Protein AF-A0A8S1ZLD6-F1 (afdb_monomer_lite)

Radius of gyration: 47.02 Å; chains: 1; bounding box: 99×73×161 Å

Structure (mmCIF, N/CA/C/O backbone):
data_AF-A0A8S1ZLD6-F1
#
_entry.id   AF-A0A8S1ZLD6-F1
#
loop_
_atom_site.group_PDB
_atom_site.id
_atom_site.type_symbol
_atom_site.label_atom_id
_atom_site.label_alt_id
_atom_site.label_comp_id
_atom_site.label_asym_id
_atom_site.label_entity_id
_atom_site.label_seq_id
_atom_site.pdbx_PDB_ins_code
_atom_site.Cartn_x
_atom_site.Cartn_y
_atom_site.Cartn_z
_atom_site.occupancy
_atom_site.B_iso_or_equiv
_atom_site.auth_seq_id
_atom_site.auth_comp_id
_atom_site.auth_asym_id
_atom_site.auth_atom_id
_atom_site.pdbx_PDB_model_num
ATOM 1 N N . MET A 1 1 ? -34.041 53.997 20.090 1.00 36.72 1 MET A N 1
ATOM 2 C CA . MET A 1 1 ? -33.326 52.832 19.537 1.00 36.72 1 MET A CA 1
ATOM 3 C C . MET A 1 1 ? -33.050 51.923 20.706 1.00 36.72 1 MET A C 1
ATOM 5 O O . MET A 1 1 ? -32.145 52.185 21.483 1.00 36.72 1 MET A O 1
ATOM 9 N N . ASP A 1 2 ? -33.967 50.986 20.894 1.00 35.62 2 ASP A N 1
ATOM 10 C CA . ASP A 1 2 ? -33.959 49.998 21.961 1.00 35.62 2 ASP A CA 1
ATOM 11 C C . ASP A 1 2 ? -32.956 48.913 21.554 1.00 35.62 2 ASP A C 1
ATOM 13 O O . ASP A 1 2 ? -33.161 48.218 20.558 1.00 35.62 2 ASP A O 1
ATOM 17 N N . ALA A 1 3 ? -31.805 48.870 22.220 1.00 37.16 3 ALA A N 1
ATOM 18 C CA . ALA A 1 3 ? -30.792 47.852 21.990 1.0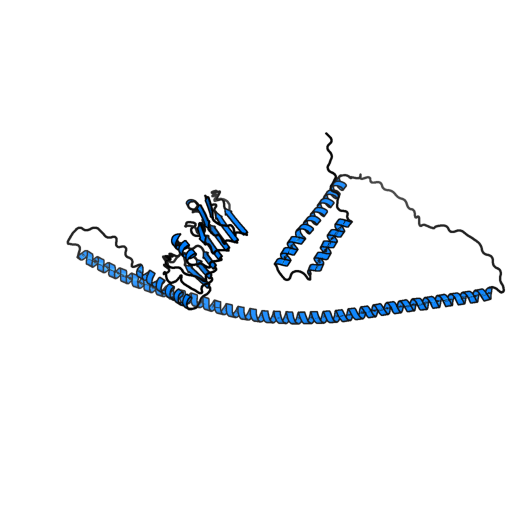0 37.16 3 ALA A CA 1
ATOM 19 C C . ALA A 1 3 ? -31.055 46.722 22.983 1.00 37.16 3 ALA A C 1
ATOM 21 O O . ALA A 1 3 ? -30.468 46.674 24.062 1.00 37.16 3 ALA A O 1
ATOM 22 N N . SER A 1 4 ? -31.985 45.838 22.622 1.00 40.34 4 SER A N 1
ATOM 23 C CA . SER A 1 4 ? -32.188 44.571 23.311 1.00 40.34 4 SER A CA 1
ATOM 24 C C . SER A 1 4 ? -30.866 43.798 23.300 1.00 40.34 4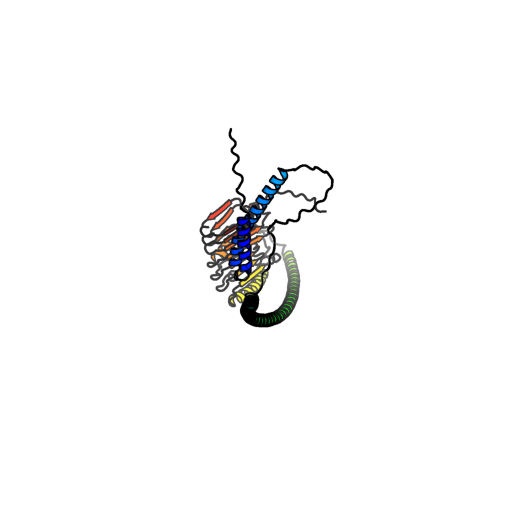 SER A C 1
ATOM 26 O O . SER A 1 4 ? -30.446 43.279 22.265 1.00 40.34 4 SER A O 1
ATOM 28 N N . GLN A 1 5 ? -30.184 43.755 24.447 1.00 42.38 5 GLN A N 1
ATOM 29 C CA . GLN A 1 5 ? -29.115 42.792 24.685 1.00 42.38 5 GLN A CA 1
ATOM 30 C C . GLN A 1 5 ? -29.695 41.388 24.466 1.00 42.38 5 GLN A C 1
ATOM 32 O O . GLN A 1 5 ? -30.764 41.091 25.011 1.00 42.38 5 GLN A O 1
ATOM 37 N N . PRO A 1 6 ? -29.037 40.518 23.680 1.00 39.34 6 PRO A N 1
ATOM 38 C CA . PRO A 1 6 ? -29.438 39.124 23.634 1.00 39.34 6 PRO A CA 1
ATOM 39 C C . PRO A 1 6 ? -29.321 38.543 25.054 1.00 39.34 6 PRO A C 1
ATOM 41 O O . PRO A 1 6 ? -28.388 38.904 25.781 1.00 39.34 6 PRO A O 1
ATOM 44 N N . PRO A 1 7 ? -30.261 37.686 25.485 1.00 43.31 7 PRO A N 1
ATOM 45 C CA . PRO A 1 7 ? -30.169 37.046 26.788 1.00 43.31 7 PRO A CA 1
ATOM 46 C C . PRO A 1 7 ? -28.840 36.290 26.880 1.00 43.31 7 PRO A C 1
ATOM 48 O O . PRO A 1 7 ? -28.464 35.579 25.946 1.00 43.31 7 PRO A O 1
ATOM 51 N N . LEU A 1 8 ? -28.126 36.480 27.996 1.00 49.94 8 LEU A N 1
ATOM 52 C CA . LEU A 1 8 ? -26.929 35.709 28.336 1.00 49.94 8 LEU A CA 1
ATOM 53 C C . LEU A 1 8 ? -27.214 34.216 28.102 1.00 49.94 8 LEU A C 1
ATOM 55 O O . LEU A 1 8 ? -28.290 33.757 28.508 1.00 49.94 8 LEU A O 1
ATOM 59 N N . PRO A 1 9 ? -26.298 33.463 27.461 1.00 50.41 9 PRO A N 1
ATOM 60 C CA . PRO A 1 9 ? -26.468 32.029 27.281 1.00 50.41 9 PRO A CA 1
ATOM 61 C C . PRO A 1 9 ? -26.796 31.400 28.633 1.00 50.41 9 PRO A C 1
ATOM 63 O O . PRO A 1 9 ? -26.112 31.662 29.625 1.00 50.41 9 PRO A O 1
ATOM 66 N N . GLN A 1 10 ? -27.874 30.618 28.694 1.00 56.84 10 GLN A N 1
ATOM 67 C CA . GLN A 1 10 ? -28.194 29.864 29.899 1.00 56.84 10 GLN A CA 1
ATOM 68 C C . GLN A 1 10 ? -27.041 28.889 30.136 1.00 56.84 10 GLN A C 1
ATOM 70 O O . GLN A 1 10 ? -26.848 27.953 29.364 1.00 56.84 10 GLN A O 1
ATOM 75 N N . LEU A 1 11 ? -26.236 29.167 31.164 1.00 57.12 11 LEU A N 1
ATOM 76 C CA . LEU A 1 11 ? -25.172 28.269 31.588 1.00 57.12 11 LEU A CA 1
ATOM 77 C C . LEU A 1 11 ? -25.797 26.910 31.930 1.00 57.12 11 LEU A C 1
ATOM 79 O O . LEU A 1 11 ? -26.809 26.891 32.641 1.00 57.12 11 LEU A O 1
ATOM 83 N N . PRO A 1 12 ? -25.202 25.793 31.477 1.00 61.91 12 PRO A N 1
ATOM 84 C CA . PRO A 1 12 ? -25.608 24.474 31.931 1.00 61.91 12 PRO A CA 1
ATOM 85 C C . PRO A 1 12 ? -25.582 24.441 33.458 1.00 61.91 12 PRO A C 1
ATOM 87 O O . PRO A 1 12 ? -24.653 24.958 34.090 1.00 61.91 12 PRO A O 1
ATOM 90 N N . SER A 1 13 ? -26.604 23.851 34.071 1.00 69.75 13 SER A N 1
ATOM 91 C CA . SER A 1 13 ? -26.602 23.679 35.524 1.00 69.75 13 SER A CA 1
ATOM 92 C C . SER A 1 13 ? -25.399 22.821 35.946 1.00 69.75 13 SER A C 1
ATOM 94 O O . SER A 1 13 ? -24.950 21.948 35.202 1.00 69.75 13 SER A O 1
ATOM 96 N N . LEU A 1 14 ? -24.874 23.025 37.160 1.00 65.19 14 LEU A N 1
ATOM 97 C CA . LEU A 1 14 ? -23.757 22.217 37.680 1.00 65.19 14 LEU A CA 1
ATOM 98 C C . LEU A 1 14 ? -24.084 20.709 37.646 1.00 65.19 14 LEU A C 1
ATOM 100 O O . LEU A 1 14 ? -23.208 19.884 37.408 1.00 65.19 14 LEU A O 1
ATOM 104 N N . TYR A 1 15 ? -25.372 20.382 37.775 1.00 72.06 15 TYR A N 1
ATOM 105 C CA . TYR A 1 15 ? -25.928 19.042 37.630 1.00 72.06 15 TYR A CA 1
ATOM 106 C C . TYR A 1 15 ? -25.875 18.498 36.188 1.00 72.06 15 TYR A C 1
ATOM 108 O O . TYR A 1 15 ? -25.550 17.329 35.985 1.00 72.06 15 TYR A O 1
ATOM 116 N N . GLU A 1 16 ? -26.146 19.319 35.168 1.00 71.44 16 GLU A N 1
ATOM 117 C CA . GLU A 1 16 ? -25.980 18.926 33.757 1.00 71.44 16 GLU A CA 1
ATOM 118 C C . GLU A 1 16 ? -24.514 18.708 33.394 1.00 71.44 16 GLU A C 1
ATOM 120 O O . GLU A 1 16 ? -24.191 17.750 32.689 1.00 71.44 16 GLU A O 1
ATOM 125 N N . LEU A 1 17 ? -23.624 19.565 33.898 1.00 69.81 17 LEU A N 1
ATOM 126 C CA . LEU A 1 17 ? -22.186 19.429 33.682 1.00 69.81 17 LEU A CA 1
ATOM 127 C C . LEU A 1 17 ? -21.651 18.148 34.340 1.00 69.81 17 LEU A C 1
ATOM 129 O O . LEU A 1 17 ? -20.895 17.395 33.724 1.00 69.81 17 LEU A O 1
ATOM 133 N N . GLU A 1 18 ? -22.092 17.860 35.565 1.00 74.38 18 GLU A N 1
ATOM 134 C CA . GLU A 1 18 ? -21.756 16.630 36.282 1.00 74.38 18 GLU A CA 1
ATOM 135 C C . GLU A 1 18 ? -22.322 15.384 35.589 1.00 74.38 18 GLU A C 1
ATOM 137 O O . GLU A 1 18 ? -21.606 14.397 35.416 1.00 74.38 18 GLU A O 1
ATOM 142 N N . SER A 1 19 ? -23.556 15.455 35.086 1.00 72.88 19 SER A N 1
ATOM 143 C CA . SER A 1 19 ? -24.175 14.374 34.312 1.00 72.88 19 SER A CA 1
ATOM 144 C C . SER A 1 19 ? -23.399 14.081 33.022 1.00 72.88 19 SER A C 1
ATOM 146 O O . SER A 1 19 ? -23.127 12.920 32.713 1.00 72.88 19 SER A O 1
ATOM 148 N N . ARG A 1 20 ? -22.962 15.116 32.290 1.00 72.56 20 ARG A N 1
ATOM 149 C CA . ARG A 1 20 ? -22.132 14.964 31.079 1.00 72.56 20 ARG A CA 1
ATOM 150 C C . ARG A 1 20 ? -20.738 14.409 31.393 1.00 72.56 20 ARG A C 1
ATOM 152 O O . ARG A 1 20 ? -20.251 13.542 30.666 1.00 72.56 20 ARG A O 1
ATOM 159 N N . MET A 1 21 ? -20.114 14.838 32.495 1.00 71.12 21 MET A N 1
ATOM 160 C CA . MET A 1 21 ? -18.854 14.251 32.977 1.00 71.12 21 MET A CA 1
ATOM 161 C C . MET A 1 21 ? -19.015 12.776 33.359 1.00 71.12 21 MET A C 1
ATOM 163 O O . MET A 1 21 ? -18.129 11.968 33.077 1.00 71.12 21 MET A O 1
ATOM 167 N N . GLN A 1 22 ? -20.146 12.405 33.961 1.00 74.19 22 GLN A N 1
ATOM 168 C CA . GLN A 1 22 ? -20.419 11.028 34.356 1.00 74.19 22 GLN A CA 1
ATOM 169 C C . GLN A 1 22 ? -20.633 10.114 33.143 1.00 74.19 22 GLN A C 1
ATOM 171 O O . GLN A 1 22 ? -20.081 9.016 33.123 1.00 74.19 22 GLN A O 1
ATOM 176 N N . VAL A 1 23 ? -21.330 10.579 32.099 1.00 71.88 23 VAL A N 1
ATOM 177 C CA . VAL A 1 23 ? -21.454 9.847 30.823 1.00 71.88 23 VAL A CA 1
ATOM 178 C C . VAL A 1 23 ? -20.076 9.569 30.216 1.00 71.88 23 VAL A C 1
ATOM 180 O O . VAL A 1 23 ? -19.805 8.439 29.813 1.00 71.88 23 VAL A O 1
ATOM 183 N N . MET A 1 24 ? -19.159 10.545 30.224 1.00 66.25 24 MET A N 1
ATOM 184 C CA . MET A 1 24 ? -17.792 10.321 29.737 1.00 66.25 24 MET A CA 1
ATOM 185 C C . MET A 1 24 ? -16.971 9.371 30.618 1.00 66.25 24 MET A C 1
ATOM 187 O O . MET A 1 24 ? -16.196 8.587 30.076 1.00 66.25 24 MET A O 1
ATOM 191 N N . ARG A 1 25 ? -17.152 9.377 31.947 1.00 67.81 25 ARG A N 1
ATOM 192 C CA . ARG A 1 25 ? -16.496 8.397 32.837 1.00 67.81 25 ARG A CA 1
ATOM 193 C C . ARG A 1 25 ? -16.987 6.975 32.596 1.00 67.81 25 ARG A C 1
ATOM 195 O O . ARG A 1 25 ? -16.171 6.063 32.555 1.00 67.81 25 ARG A O 1
ATOM 202 N N . VAL A 1 26 ? -18.295 6.787 32.428 1.00 62.72 26 VAL A N 1
ATOM 203 C CA . VAL A 1 26 ? -18.886 5.470 32.140 1.00 62.72 26 VAL A CA 1
ATOM 204 C C . VAL A 1 26 ? -18.397 4.959 30.781 1.00 62.72 26 VAL A C 1
ATOM 206 O O . VAL A 1 26 ? -17.924 3.832 30.691 1.00 62.72 26 VAL A O 1
ATOM 209 N N . SER A 1 27 ? -18.362 5.831 29.769 1.00 62.03 27 SER A N 1
ATOM 210 C CA . SER A 1 27 ? -17.842 5.511 28.427 1.00 62.03 27 SER A CA 1
ATOM 211 C C . SER A 1 27 ? -16.336 5.197 28.406 1.00 62.03 27 SER A C 1
ATOM 213 O O . SER A 1 27 ? -15.855 4.539 27.488 1.00 62.03 27 SER A O 1
ATOM 215 N N . ALA A 1 28 ? -15.567 5.695 29.383 1.00 59.59 28 ALA A N 1
ATOM 216 C CA . ALA A 1 28 ? -14.142 5.394 29.541 1.00 59.59 28 ALA A CA 1
ATOM 217 C C . ALA A 1 28 ? -13.892 4.077 30.298 1.00 59.59 28 ALA A C 1
ATOM 219 O O . ALA A 1 28 ? -12.842 3.472 30.152 1.00 59.59 28 ALA A O 1
ATOM 220 N N . LEU A 1 29 ? -14.848 3.593 31.094 1.00 54.69 29 LEU A N 1
ATOM 221 C CA . LEU A 1 29 ? -14.739 2.300 31.784 1.00 54.69 29 LEU A CA 1
ATOM 222 C C . LEU A 1 29 ? -15.092 1.116 30.866 1.00 54.69 29 LEU A C 1
ATOM 224 O O . LEU A 1 29 ? -14.612 0.005 31.084 1.00 54.69 29 LEU A O 1
ATOM 228 N N . GLU A 1 30 ? -15.866 1.364 29.806 1.00 57.31 30 GLU A N 1
ATOM 229 C CA . GLU A 1 30 ? -16.123 0.411 28.713 1.00 57.31 30 GLU A CA 1
ATOM 230 C C . GLU A 1 30 ? -14.898 0.199 27.788 1.00 57.31 30 GLU A C 1
ATOM 232 O O . GLU A 1 30 ? -14.908 -0.708 26.954 1.00 57.31 30 GLU A O 1
ATOM 237 N N . GLU A 1 31 ? -13.801 0.956 27.985 1.00 52.94 31 GLU A N 1
ATOM 238 C CA . GLU A 1 31 ? -12.522 0.852 27.245 1.00 52.94 31 GLU A CA 1
ATOM 239 C C . GLU A 1 31 ? -11.912 -0.564 27.254 1.00 52.94 31 GLU A C 1
ATOM 241 O O . GLU A 1 31 ? -11.108 -0.892 26.383 1.00 52.94 31 GLU A O 1
ATOM 246 N N . ASN A 1 32 ? -12.329 -1.433 28.179 1.00 52.09 32 ASN A N 1
ATOM 247 C CA . ASN A 1 32 ? -11.805 -2.793 28.301 1.00 52.09 32 ASN A CA 1
ATOM 248 C C . ASN A 1 32 ? -12.488 -3.835 27.394 1.00 52.09 32 ASN A C 1
ATOM 250 O O . ASN A 1 32 ? -12.057 -4.987 27.405 1.00 52.09 32 ASN A O 1
ATOM 254 N N . GLN A 1 33 ? -13.540 -3.488 26.636 1.00 54.31 33 GLN A N 1
ATOM 255 C CA . GLN A 1 33 ? -14.271 -4.474 25.814 1.00 54.31 33 GLN A CA 1
ATOM 256 C C . GLN A 1 33 ? -14.575 -4.059 24.366 1.00 54.31 33 GLN A C 1
ATOM 258 O O . GLN A 1 33 ? -15.063 -4.889 23.601 1.00 54.31 33 GLN A O 1
ATOM 263 N N . THR A 1 34 ? -14.271 -2.834 23.926 1.00 50.91 34 THR A N 1
ATOM 264 C CA . THR A 1 34 ? -14.667 -2.385 22.577 1.00 50.91 34 THR A CA 1
ATOM 265 C C . THR A 1 34 ? -13.498 -1.917 21.719 1.00 50.91 34 THR A C 1
ATOM 267 O O . THR A 1 34 ? -13.022 -0.790 21.850 1.00 50.91 34 THR A O 1
ATOM 270 N N . GLY A 1 35 ? -13.094 -2.766 20.766 1.00 55.44 35 GLY A N 1
ATOM 271 C CA . GLY A 1 35 ? -12.325 -2.345 19.593 1.00 55.44 35 GLY A CA 1
ATOM 272 C C . GLY A 1 35 ? -11.310 -3.363 19.080 1.00 55.44 35 GLY A C 1
ATOM 273 O O . GLY A 1 35 ? -10.123 -3.038 18.993 1.00 55.44 35 GLY A O 1
ATOM 274 N N . GLU A 1 36 ? -11.749 -4.565 18.696 1.00 61.31 36 GLU A N 1
ATOM 275 C CA . GLU A 1 36 ? -10.862 -5.573 18.088 1.00 61.31 36 GLU A CA 1
ATOM 276 C C . GLU A 1 36 ? -10.288 -5.102 16.735 1.00 61.31 36 GLU A C 1
ATOM 278 O O . GLU A 1 36 ? -9.178 -5.477 16.359 1.00 61.31 36 GLU A O 1
ATOM 283 N N . THR A 1 37 ? -10.972 -4.192 16.028 1.00 69.75 37 THR A N 1
ATOM 284 C CA . THR A 1 37 ? -10.519 -3.661 14.730 1.00 69.75 37 THR A CA 1
ATOM 285 C C . THR A 1 37 ? -10.151 -2.175 14.770 1.00 69.75 37 THR A C 1
ATOM 287 O O . THR A 1 37 ? -10.717 -1.374 15.516 1.00 69.75 37 THR A O 1
ATOM 290 N N . PHE A 1 38 ? -9.191 -1.781 13.924 1.00 66.12 38 PHE A N 1
ATOM 291 C CA . PHE A 1 38 ? -8.735 -0.390 13.793 1.00 66.12 38 PHE A CA 1
ATOM 292 C C . PHE A 1 38 ? -9.877 0.566 13.408 1.00 66.12 38 PHE A C 1
ATOM 294 O O . PHE A 1 38 ? -9.952 1.669 13.944 1.00 66.12 38 PHE A O 1
ATOM 301 N N . SER A 1 39 ? -10.794 0.126 12.540 1.00 69.56 39 SER A N 1
ATOM 302 C CA . SER A 1 39 ? -11.952 0.916 12.107 1.00 69.56 39 SER A CA 1
ATOM 303 C C . SER A 1 39 ? -12.900 1.242 13.262 1.00 69.56 39 SER A C 1
ATOM 305 O O . SER A 1 39 ? -13.307 2.388 13.394 1.00 69.56 39 SER A O 1
ATOM 307 N N . GLN A 1 40 ? -13.172 0.279 14.150 1.00 69.00 40 GLN A N 1
ATOM 308 C CA . GLN A 1 40 ? -14.023 0.491 15.329 1.00 69.00 40 GLN A CA 1
ATOM 309 C C . GLN A 1 40 ? -13.375 1.443 16.343 1.00 69.00 40 GLN A C 1
ATOM 311 O O . GLN A 1 40 ? -14.052 2.302 16.901 1.00 69.00 40 GLN A O 1
ATOM 316 N N . ARG A 1 41 ? -12.050 1.352 16.540 1.00 72.44 41 ARG A N 1
ATOM 317 C CA . ARG A 1 41 ? -11.315 2.308 17.389 1.00 72.44 41 ARG A CA 1
ATOM 318 C C . ARG A 1 41 ? -11.327 3.722 16.809 1.00 72.44 41 ARG A C 1
ATOM 320 O O . ARG A 1 41 ? -11.482 4.686 17.554 1.00 72.44 41 ARG A O 1
ATOM 327 N N . ALA A 1 42 ? -11.172 3.850 15.491 1.00 70.06 42 ALA A N 1
ATOM 328 C CA . ALA A 1 42 ? -11.233 5.139 14.813 1.00 70.06 42 ALA A CA 1
ATOM 329 C C . ALA A 1 42 ? -12.643 5.744 14.895 1.00 70.06 42 ALA A C 1
ATOM 331 O O . ALA A 1 42 ? -12.787 6.903 15.272 1.00 70.06 42 ALA A O 1
ATOM 332 N N . GLU A 1 43 ? -13.683 4.960 14.614 1.00 67.88 43 GLU A N 1
ATOM 333 C CA . GLU A 1 43 ? -15.081 5.396 14.674 1.00 67.88 43 GLU A CA 1
ATOM 334 C C . GLU A 1 43 ? -15.477 5.849 16.087 1.00 67.88 43 GLU A C 1
ATOM 336 O O . GLU A 1 43 ? -16.015 6.944 16.256 1.00 67.88 43 GLU A O 1
ATOM 341 N N . TRP A 1 44 ? -15.087 5.094 17.117 1.00 67.75 44 TRP A N 1
ATOM 342 C CA . TRP A 1 44 ? -15.269 5.488 18.516 1.00 67.75 44 TRP A CA 1
ATOM 343 C C . TRP A 1 44 ? -14.524 6.788 18.863 1.00 67.75 44 TRP A C 1
ATOM 345 O O . TRP A 1 44 ? -15.084 7.689 19.493 1.00 67.75 44 TRP A O 1
ATOM 355 N N . PHE A 1 45 ? -13.278 6.944 18.398 1.00 66.06 45 PHE A N 1
ATOM 356 C CA . PHE A 1 45 ? -12.496 8.164 18.615 1.00 66.06 45 PHE A CA 1
ATOM 357 C C . PHE A 1 45 ? -13.162 9.393 17.976 1.00 66.06 45 PHE A C 1
ATOM 359 O O . PHE A 1 45 ? -13.242 10.456 18.600 1.00 66.06 45 PHE A O 1
ATOM 366 N N . TYR A 1 46 ? -13.687 9.256 16.755 1.00 69.88 46 TYR A N 1
ATOM 367 C CA . TYR A 1 46 ? -14.385 10.340 16.064 1.00 69.88 46 TYR A CA 1
ATOM 368 C C . TYR A 1 46 ? -15.761 10.657 16.667 1.00 69.88 46 TYR A C 1
ATOM 370 O O . TYR A 1 46 ? -16.176 11.811 16.596 1.00 69.88 46 TYR A O 1
ATOM 378 N N . GLN A 1 47 ? -16.428 9.702 17.323 1.00 70.00 47 GLN A N 1
ATOM 379 C CA . GLN A 1 47 ? -17.677 9.944 18.059 1.00 70.00 47 GLN A CA 1
ATOM 380 C C . GLN A 1 47 ? -17.456 10.616 19.426 1.00 70.00 47 GLN A C 1
ATOM 382 O O . GLN A 1 47 ? -18.252 11.459 19.839 1.00 70.00 47 GLN A O 1
ATOM 387 N N . ARG A 1 48 ? -16.358 10.298 20.125 1.00 68.94 48 ARG A N 1
ATOM 388 C CA . ARG A 1 48 ? -16.030 10.865 21.449 1.00 68.94 48 ARG A CA 1
ATOM 389 C C . ARG A 1 48 ? -15.438 12.276 21.364 1.00 68.94 48 ARG A C 1
ATOM 391 O O . ARG A 1 48 ? -15.618 13.088 22.273 1.00 68.94 48 ARG A O 1
ATOM 398 N N . ARG A 1 49 ? -14.761 12.604 20.259 1.00 74.69 49 ARG A N 1
ATOM 399 C CA . ARG A 1 49 ? -14.105 13.906 20.050 1.00 74.69 49 ARG A CA 1
ATOM 400 C C . ARG A 1 49 ? -15.066 15.114 20.113 1.00 74.69 49 ARG A C 1
ATOM 402 O O . ARG A 1 49 ? -14.708 16.076 20.789 1.00 74.69 49 ARG A O 1
ATOM 409 N N . PRO A 1 50 ? -16.266 15.098 19.502 1.00 78.25 50 PRO A N 1
ATOM 410 C CA . PRO A 1 50 ? -17.249 16.175 19.646 1.00 78.25 50 PRO A CA 1
ATOM 411 C C . PRO A 1 50 ? -17.714 16.403 21.090 1.00 78.25 50 PRO A C 1
ATOM 413 O O . PRO A 1 50 ? -17.832 17.551 21.505 1.00 78.25 50 PRO A O 1
ATOM 416 N N . LEU A 1 51 ? -17.917 15.331 21.868 1.00 73.81 51 LEU A N 1
ATOM 417 C CA . LEU A 1 51 ? -18.378 15.404 23.264 1.00 73.81 51 LEU A CA 1
ATOM 418 C C . LEU A 1 51 ? -17.311 15.991 24.199 1.00 73.81 51 LEU A C 1
ATOM 420 O O . LEU A 1 51 ? -17.614 16.767 25.107 1.00 73.81 51 LEU A O 1
ATOM 424 N N . LEU A 1 52 ? -16.044 15.649 23.955 1.00 74.50 52 LEU A N 1
ATOM 425 C CA . LEU A 1 52 ? -14.920 16.220 24.692 1.00 74.50 52 LEU A CA 1
ATOM 426 C C . LEU A 1 52 ? -14.757 17.713 24.378 1.00 74.50 52 LEU A C 1
ATOM 428 O O . LEU A 1 52 ? -14.571 18.519 25.287 1.00 74.50 52 LEU A O 1
ATOM 432 N N . LEU A 1 53 ? -14.872 18.083 23.099 1.00 77.81 53 LEU A N 1
ATOM 433 C CA . LEU A 1 53 ? -14.802 19.478 22.667 1.00 77.81 53 LEU A CA 1
ATOM 434 C C . LEU A 1 53 ? -15.954 20.309 23.246 1.00 77.81 53 LEU A C 1
ATOM 436 O O . LEU A 1 53 ? -15.702 21.418 23.709 1.00 77.81 53 LEU A O 1
ATOM 440 N N . SER A 1 54 ? -17.180 19.770 23.300 1.00 79.88 54 SER A N 1
ATOM 441 C CA . SER A 1 54 ? -18.303 20.469 23.934 1.00 79.88 54 SER A CA 1
ATOM 442 C C . SER A 1 54 ? -18.098 20.656 25.436 1.00 79.88 54 SER A C 1
ATOM 444 O O . SER A 1 54 ? -18.371 21.736 25.943 1.00 79.88 54 SER A O 1
ATOM 446 N N . LEU A 1 55 ? -17.550 19.662 26.151 1.00 79.31 55 LEU A N 1
ATOM 447 C CA . LEU A 1 55 ? -17.265 19.820 27.582 1.00 79.31 55 LEU A CA 1
ATOM 448 C C . LEU A 1 55 ? -16.182 20.882 27.832 1.00 79.31 55 LEU A C 1
ATOM 450 O O . LEU A 1 55 ? -16.307 21.687 28.752 1.00 79.31 55 LEU A O 1
ATOM 454 N N . CYS A 1 56 ? -15.115 20.891 27.028 1.00 77.81 56 CYS A N 1
ATOM 455 C CA . CYS A 1 56 ? -14.073 21.910 27.135 1.00 77.81 56 CYS A CA 1
ATOM 456 C C . CYS A 1 56 ? -14.627 23.318 26.883 1.00 77.81 56 CYS A C 1
ATOM 458 O O . CYS A 1 56 ? -14.233 24.250 27.582 1.00 77.81 56 CYS A O 1
ATOM 460 N N . GLN A 1 57 ? -15.552 23.458 25.930 1.00 80.75 57 GLN A N 1
ATOM 461 C CA . GLN A 1 57 ? -16.233 24.720 25.657 1.00 80.75 57 GLN A CA 1
ATOM 462 C C . GLN A 1 57 ? -17.130 25.144 26.832 1.00 80.75 57 GLN A C 1
ATOM 464 O O . GLN A 1 57 ? -16.991 26.261 27.318 1.00 80.75 57 GLN A O 1
ATOM 469 N N . ASP A 1 58 ? -17.951 24.233 27.366 1.00 77.69 58 ASP A N 1
ATOM 470 C CA . ASP A 1 58 ? -18.828 24.498 28.517 1.00 77.69 58 ASP A CA 1
ATOM 471 C C . ASP A 1 58 ? -18.022 24.941 29.763 1.00 77.69 58 ASP A C 1
ATOM 473 O O . ASP A 1 58 ? -18.415 25.858 30.492 1.00 77.69 58 ASP A O 1
ATOM 477 N N . LEU A 1 59 ? -16.862 24.314 30.010 1.00 79.50 59 LEU A N 1
ATOM 478 C CA . LEU A 1 59 ? -15.949 24.677 31.102 1.00 79.50 59 LEU A CA 1
ATOM 479 C C . LEU A 1 59 ? -15.294 26.042 30.882 1.00 79.50 59 LEU A C 1
ATOM 481 O O . LEU A 1 59 ? -15.165 26.822 31.829 1.00 79.50 59 LEU A O 1
ATOM 485 N N . TYR A 1 60 ? -14.889 26.331 29.647 1.00 79.50 60 TYR A N 1
ATOM 486 C CA . TYR A 1 60 ? -14.322 27.622 29.277 1.00 79.50 60 TYR A CA 1
ATOM 487 C C . TYR A 1 60 ? -15.341 28.751 29.470 1.00 79.50 60 TYR A C 1
ATOM 489 O O . TYR A 1 60 ? -15.030 29.742 30.130 1.00 79.50 60 TYR A O 1
ATOM 497 N N . ASP A 1 61 ? -16.572 28.571 28.994 1.00 79.69 61 ASP A N 1
ATOM 498 C CA . ASP A 1 61 ? -17.645 29.562 29.114 1.00 79.69 61 ASP A CA 1
ATOM 499 C C . ASP A 1 61 ? -18.041 29.785 30.587 1.00 79.69 61 ASP A C 1
ATOM 501 O O . ASP A 1 61 ? -18.259 30.919 31.030 1.00 79.69 61 ASP A O 1
ATOM 505 N N . SER A 1 62 ? -18.042 28.717 31.393 1.00 74.00 62 SER A N 1
ATOM 506 C CA . SER A 1 62 ? -18.261 28.796 32.844 1.00 74.00 62 SER A CA 1
ATOM 507 C C . SER A 1 62 ? -17.163 29.597 33.547 1.00 74.00 62 SER A C 1
ATOM 509 O O . SER A 1 62 ? -17.457 30.451 34.388 1.00 74.00 62 SER A O 1
ATOM 511 N N . TYR A 1 63 ? -15.900 29.355 33.187 1.00 74.38 63 TYR A N 1
ATOM 512 C CA . TYR A 1 63 ? -14.759 30.085 33.735 1.00 74.38 63 TYR A CA 1
ATOM 513 C C . TYR A 1 63 ? -14.771 31.558 33.313 1.00 74.38 63 TYR A C 1
ATOM 515 O O . TYR A 1 63 ? -14.592 32.434 34.157 1.00 74.38 63 TYR A O 1
ATOM 523 N N . ALA A 1 64 ? -15.054 31.846 32.040 1.00 75.81 64 ALA A N 1
ATOM 524 C CA . ALA A 1 64 ? -15.193 33.206 31.530 1.00 75.81 64 ALA A CA 1
ATOM 525 C C . ALA A 1 64 ? -16.299 33.972 32.275 1.00 75.81 64 ALA A C 1
ATOM 527 O O . ALA A 1 64 ? -16.089 35.103 32.707 1.00 75.81 64 ALA A O 1
ATOM 528 N N . THR A 1 65 ? -17.437 33.321 32.538 1.00 77.19 65 THR A N 1
ATOM 529 C CA . THR A 1 65 ? -18.542 33.934 33.291 1.00 77.19 65 THR A CA 1
ATOM 530 C C . THR A 1 65 ? -18.197 34.165 34.770 1.00 77.19 65 THR A C 1
ATOM 532 O O . THR A 1 65 ? -18.655 35.137 35.377 1.00 77.19 65 THR A O 1
ATOM 535 N N . LEU A 1 66 ? -17.404 33.279 35.383 1.00 73.06 66 LEU A N 1
ATOM 536 C CA . LEU A 1 66 ? -16.882 33.462 36.743 1.00 73.06 66 LEU A CA 1
ATOM 537 C C . LEU A 1 66 ? -15.894 34.630 36.813 1.00 73.06 66 LEU A C 1
ATOM 539 O O . LEU A 1 66 ? -15.960 35.431 37.745 1.00 73.06 66 LEU A O 1
ATOM 543 N N . LEU A 1 67 ? -15.016 34.739 35.817 1.00 71.38 67 LEU A N 1
ATOM 544 C CA . LEU A 1 67 ? -14.027 35.803 35.712 1.00 71.38 67 LEU A CA 1
ATOM 545 C C . LEU A 1 67 ? -14.702 37.169 35.528 1.00 71.38 67 LEU A C 1
ATOM 547 O O . LEU A 1 67 ? -14.349 38.120 36.222 1.00 71.38 67 LEU A O 1
ATOM 551 N N . ASP A 1 68 ? -15.736 37.251 34.689 1.00 72.88 68 ASP A N 1
ATOM 552 C CA . ASP A 1 68 ? -16.540 38.467 34.529 1.00 72.88 68 ASP A CA 1
ATOM 553 C C . ASP A 1 68 ? -17.256 38.864 35.826 1.00 72.88 68 ASP A C 1
ATOM 555 O O . ASP A 1 68 ? -17.244 40.037 36.200 1.00 72.88 68 ASP A O 1
ATOM 559 N N . ARG A 1 69 ? -17.813 37.904 36.580 1.00 73.38 69 ARG A N 1
ATOM 560 C CA . ARG A 1 69 ? -18.419 38.186 37.896 1.00 73.38 69 ARG A CA 1
ATOM 561 C C . ARG A 1 69 ? -17.404 38.641 38.939 1.00 73.38 69 ARG A C 1
ATOM 563 O O . ARG A 1 69 ? -17.732 39.496 39.761 1.00 73.38 69 ARG A O 1
ATOM 570 N N . PHE A 1 70 ? -16.197 38.082 38.921 1.00 69.56 70 PHE A N 1
ATOM 571 C CA . PHE A 1 70 ? -15.113 38.498 39.808 1.00 69.56 70 PHE A CA 1
ATOM 572 C C . PHE A 1 70 ? -14.671 39.934 39.496 1.00 69.56 70 PHE A C 1
ATOM 574 O O . PHE A 1 70 ? -14.556 40.761 40.398 1.00 69.56 70 PHE A O 1
ATOM 581 N N . ASN A 1 71 ? -14.535 40.264 38.211 1.00 66.62 71 ASN A N 1
ATOM 582 C CA . ASN A 1 71 ? -14.179 41.609 37.760 1.00 66.62 71 ASN A CA 1
ATOM 583 C C . ASN A 1 71 ? -15.289 42.646 38.031 1.00 66.62 71 ASN A C 1
ATOM 585 O O . ASN A 1 71 ? -14.993 43.825 38.213 1.00 66.62 71 ASN A O 1
ATOM 589 N N . GLN A 1 72 ? -16.557 42.222 38.102 1.00 62.41 72 GLN A N 1
ATOM 590 C CA . GLN A 1 72 ? -17.708 43.084 38.411 1.00 62.41 72 GLN A CA 1
ATOM 591 C C . GLN A 1 72 ? -17.934 43.330 39.917 1.00 62.41 72 GLN A C 1
ATOM 593 O O . GLN A 1 72 ? -18.740 44.191 40.265 1.00 62.41 72 GLN A O 1
ATOM 598 N N . ASN A 1 73 ? -17.235 42.628 40.820 1.00 55.69 73 ASN A N 1
ATOM 599 C CA . ASN A 1 73 ? -17.382 42.792 42.274 1.00 55.69 73 ASN A CA 1
ATOM 600 C C . ASN A 1 73 ? -16.028 42.972 42.999 1.00 55.69 73 ASN A C 1
ATOM 602 O O . ASN A 1 73 ? -15.593 42.090 43.743 1.00 55.69 73 ASN A O 1
ATOM 606 N N . PRO A 1 74 ? -15.366 44.137 42.880 1.00 46.88 74 PRO A N 1
ATOM 607 C CA . PRO A 1 74 ? -14.262 44.485 43.763 1.00 46.88 74 PRO A CA 1
ATOM 608 C C . PRO A 1 74 ? -14.826 44.982 45.105 1.00 46.88 74 PRO A C 1
ATOM 610 O O . PRO A 1 74 ? -15.044 46.179 45.302 1.00 46.88 74 PRO A O 1
ATOM 613 N N . LYS A 1 75 ? -15.101 44.080 46.058 1.00 46.88 75 LYS A N 1
ATOM 614 C CA . LYS A 1 75 ? -15.413 44.512 47.430 1.00 46.88 75 LYS A CA 1
ATOM 615 C C . LYS A 1 75 ? -14.143 44.976 48.147 1.00 46.88 75 LYS A C 1
ATOM 617 O O . LYS A 1 75 ? -13.259 44.187 48.457 1.00 46.88 75 LYS A O 1
ATOM 622 N N . GLN A 1 76 ? -14.123 46.291 48.355 1.00 40.81 76 GLN A N 1
ATOM 623 C CA . GLN A 1 76 ? -13.491 47.086 49.410 1.00 40.81 76 GLN A CA 1
ATOM 624 C C . GLN A 1 76 ? -12.676 46.325 50.466 1.00 40.81 76 GLN A C 1
ATOM 626 O O . GLN A 1 76 ? -13.198 45.555 51.268 1.00 40.81 76 GLN A O 1
ATOM 631 N N . VAL A 1 77 ? -11.399 46.693 50.519 1.00 41.84 77 VAL A N 1
ATOM 632 C CA . VAL A 1 77 ? -10.515 46.573 51.679 1.00 41.84 77 VAL A CA 1
ATOM 633 C C . VAL A 1 77 ? -11.027 47.501 52.788 1.00 41.84 77 VAL A C 1
ATOM 635 O O . VAL A 1 77 ? -11.108 48.709 52.578 1.00 41.84 77 VAL A O 1
ATOM 638 N N . ILE A 1 78 ? -11.321 46.956 53.970 1.00 36.94 78 ILE A N 1
ATOM 639 C CA . ILE A 1 78 ? -11.359 47.702 55.238 1.00 36.94 78 ILE A CA 1
ATOM 640 C C . ILE A 1 78 ? -10.623 46.850 56.284 1.00 36.94 78 ILE A C 1
ATOM 642 O O . ILE A 1 78 ? -11.040 45.716 56.515 1.00 36.94 78 ILE A O 1
ATOM 646 N N . PRO A 1 79 ? -9.550 47.354 56.918 1.00 42.28 79 PRO A N 1
ATOM 647 C CA . PRO A 1 79 ? -8.967 46.750 58.107 1.00 42.28 79 PRO A CA 1
ATOM 648 C C . PRO A 1 79 ? -9.543 47.419 59.361 1.00 42.28 79 PRO A C 1
ATOM 650 O O . PRO A 1 79 ? -9.531 48.645 59.457 1.00 42.28 79 PRO A O 1
ATOM 653 N N . HIS A 1 80 ? -10.009 46.637 60.334 1.00 33.25 80 HIS A N 1
ATOM 654 C CA . HIS A 1 80 ? -10.086 47.109 61.716 1.00 33.25 80 HIS A CA 1
ATOM 655 C C . HIS A 1 80 ? -10.076 45.941 62.708 1.00 33.25 80 HIS A C 1
ATOM 657 O O . HIS A 1 80 ? -10.980 45.109 62.717 1.00 33.25 80 HIS A O 1
ATOM 663 N N . ASP A 1 81 ? -9.020 45.925 63.520 1.00 37.75 81 ASP A N 1
ATOM 664 C CA . ASP A 1 81 ? -8.870 45.192 64.777 1.00 37.75 81 ASP A CA 1
ATOM 665 C C . ASP A 1 81 ? -9.926 45.610 65.816 1.00 37.75 81 ASP A C 1
ATOM 667 O O . ASP A 1 81 ? -10.210 46.806 65.954 1.00 37.75 81 ASP A O 1
ATOM 671 N N . ASN A 1 82 ? -10.449 44.635 66.572 1.00 33.75 82 ASN A N 1
ATOM 672 C CA . ASN A 1 82 ? -10.276 44.478 68.031 1.00 33.75 82 ASN A CA 1
ATOM 673 C C . ASN A 1 82 ? -11.357 43.558 68.641 1.00 33.75 82 ASN A C 1
ATOM 675 O O . ASN A 1 82 ? -12.548 43.762 68.420 1.00 33.75 82 ASN A O 1
ATOM 679 N N . ASP A 1 83 ? -10.878 42.581 69.421 1.00 36.50 83 ASP A N 1
ATOM 680 C CA . ASP A 1 83 ? -11.403 41.984 70.663 1.00 36.50 83 ASP A CA 1
ATOM 681 C C . ASP A 1 83 ? -12.917 41.956 70.937 1.00 36.50 83 ASP A C 1
ATOM 683 O O . ASP A 1 83 ? -13.541 43.002 71.089 1.00 36.50 83 ASP A O 1
ATOM 687 N N . THR A 1 84 ? -13.487 40.773 71.215 1.00 34.25 84 THR A N 1
ATOM 688 C CA . THR A 1 84 ? -13.810 40.299 72.589 1.00 34.25 84 THR A CA 1
ATOM 689 C C . THR A 1 84 ? -14.501 38.925 72.584 1.00 34.25 84 THR A C 1
ATOM 691 O O . THR A 1 84 ? -15.283 38.603 71.692 1.00 34.25 84 THR A O 1
ATOM 694 N N . ASP A 1 85 ? -14.196 38.137 73.618 1.00 38.59 85 ASP A N 1
ATOM 695 C CA . ASP A 1 85 ? -14.840 36.885 74.034 1.00 38.59 85 ASP A CA 1
ATOM 696 C C . ASP A 1 85 ? -16.376 36.952 74.074 1.00 38.59 85 ASP A C 1
ATOM 698 O O . ASP A 1 85 ? -16.927 37.960 74.511 1.00 38.59 85 ASP A O 1
ATOM 702 N N . THR A 1 86 ? -17.072 35.850 73.757 1.00 36.31 86 THR A N 1
ATOM 703 C CA . THR A 1 86 ? -17.869 35.072 74.740 1.00 36.31 86 THR A CA 1
ATOM 704 C C . THR A 1 86 ? -18.645 33.909 74.108 1.00 36.31 86 THR A C 1
ATOM 706 O O . THR A 1 86 ? -19.256 34.024 73.046 1.00 36.31 86 THR A O 1
ATOM 709 N N . ASP A 1 87 ? -18.613 32.789 74.832 1.00 38.97 87 ASP A N 1
ATOM 710 C CA . ASP A 1 87 ? -19.427 31.581 74.702 1.00 38.97 87 ASP A CA 1
ATOM 711 C C . ASP A 1 87 ? -20.930 31.846 74.583 1.00 38.97 87 ASP A C 1
ATOM 713 O O . ASP A 1 87 ? -21.480 32.599 75.384 1.00 38.97 87 ASP A O 1
ATOM 717 N N . ILE A 1 88 ? -21.613 31.075 73.725 1.00 36.75 88 ILE A N 1
ATOM 718 C CA . ILE A 1 88 ? -22.972 30.582 74.004 1.00 36.75 88 ILE A CA 1
ATOM 719 C C . ILE A 1 88 ? -23.076 29.134 73.505 1.00 36.75 88 ILE A C 1
ATOM 721 O O . ILE A 1 88 ? -23.307 28.865 72.325 1.00 36.75 88 ILE A O 1
ATOM 725 N N . THR A 1 89 ? -22.912 28.192 74.436 1.00 33.25 89 THR A N 1
ATOM 726 C CA . THR A 1 89 ? -23.479 26.846 74.336 1.00 33.25 89 THR A CA 1
ATOM 727 C C . THR A 1 89 ? -24.926 26.881 74.823 1.00 33.25 89 THR A C 1
ATOM 729 O O . THR A 1 89 ? -25.303 27.635 75.715 1.00 33.25 89 THR A O 1
ATOM 732 N N . SER A 1 90 ? -25.749 26.099 74.138 1.00 37.75 90 SER A N 1
ATOM 733 C CA . SER A 1 90 ? -27.203 26.048 74.232 1.00 37.75 90 SER A CA 1
ATOM 734 C C . SER A 1 90 ? -27.649 25.086 75.334 1.00 37.75 90 SER A C 1
ATOM 736 O O . SER A 1 90 ? -27.332 23.902 75.242 1.00 37.75 90 SER A O 1
ATOM 738 N N . GLU A 1 91 ? -28.503 25.536 76.255 1.00 36.50 91 GLU A N 1
ATOM 739 C CA . GLU A 1 91 ? -29.423 24.656 76.985 1.00 36.50 91 GLU A CA 1
ATOM 740 C C . GLU A 1 91 ? -30.861 25.176 76.884 1.00 36.50 91 GLU A C 1
ATOM 742 O O . GLU A 1 91 ? -31.157 26.346 77.124 1.00 36.50 91 GLU A O 1
ATOM 747 N N . VAL A 1 92 ? -31.745 24.263 76.480 1.00 42.09 92 VAL A N 1
ATOM 748 C CA . VAL A 1 92 ? -33.199 24.408 76.446 1.00 42.09 92 VAL A CA 1
ATOM 749 C C . VAL A 1 92 ? -33.740 23.967 77.803 1.00 42.09 92 VAL A C 1
ATOM 751 O O . VAL A 1 92 ? -33.477 22.855 78.258 1.00 42.09 92 VAL A O 1
ATOM 754 N N . GLU A 1 93 ? -34.509 24.851 78.428 1.00 35.16 93 GLU A N 1
ATOM 755 C CA . GLU A 1 93 ? -35.229 24.639 79.680 1.00 35.16 93 GLU A CA 1
ATOM 756 C C . GLU A 1 93 ? -36.271 23.510 79.565 1.00 35.16 93 GLU A C 1
ATOM 758 O O . GLU A 1 93 ? -37.079 23.479 78.637 1.00 35.16 93 GLU A O 1
ATOM 763 N N . SER A 1 94 ? -36.327 22.625 80.565 1.00 38.38 94 SER A N 1
ATOM 764 C CA . SER A 1 94 ? -37.506 21.796 80.837 1.00 38.38 94 SER A CA 1
ATOM 765 C C . SER A 1 94 ? -37.753 21.746 82.342 1.00 38.38 94 SER A C 1
ATOM 767 O O . SER A 1 94 ? -37.028 21.112 83.105 1.00 38.38 94 SER A O 1
ATOM 769 N N . ILE A 1 95 ? -38.796 22.459 82.752 1.00 37.50 95 ILE A N 1
ATOM 770 C CA . ILE A 1 95 ? -39.276 22.633 84.122 1.00 37.50 95 ILE A CA 1
ATOM 771 C C . ILE A 1 95 ? -40.175 21.439 84.489 1.00 37.50 95 ILE A C 1
ATOM 773 O O . ILE A 1 95 ? -41.054 21.093 83.703 1.00 37.50 95 ILE A O 1
ATOM 777 N N . LEU A 1 96 ? -39.991 20.843 85.677 1.00 32.19 96 LEU A N 1
ATOM 778 C CA . LEU A 1 96 ? -41.018 20.657 86.727 1.00 32.19 96 LEU A CA 1
ATOM 779 C C . LEU A 1 96 ? -40.562 19.695 87.843 1.00 32.19 96 LEU A C 1
ATOM 781 O O . LEU A 1 96 ? -39.707 18.832 87.675 1.00 32.19 96 LEU A O 1
ATOM 785 N N . SER A 1 97 ? -41.150 19.915 89.014 1.00 36.16 97 SER A N 1
ATOM 786 C CA . SER A 1 97 ? -40.577 19.758 90.350 1.00 36.16 97 SER A CA 1
ATOM 787 C C . SER A 1 97 ? -41.319 18.733 91.232 1.00 36.16 97 SER A C 1
ATOM 789 O O . SER A 1 97 ? -42.523 18.560 91.097 1.00 36.16 97 SER A O 1
ATOM 791 N N . PHE A 1 98 ? -40.591 18.202 92.229 1.00 35.78 98 PHE A N 1
ATOM 792 C CA . PHE A 1 98 ? -41.012 17.723 93.570 1.00 35.78 98 PHE A CA 1
ATOM 793 C C . PHE A 1 98 ? -41.927 16.477 93.753 1.00 35.78 98 PHE A C 1
ATOM 795 O O . PHE A 1 98 ? -43.147 16.543 93.778 1.00 35.78 98 PHE A O 1
ATOM 802 N N . GLN A 1 99 ? -41.260 15.339 93.997 1.00 42.03 99 GLN A N 1
ATOM 803 C CA . GLN A 1 99 ? -41.307 14.410 95.155 1.00 42.03 99 GLN A CA 1
ATOM 804 C C . GLN A 1 99 ? -42.505 14.410 96.150 1.00 42.03 99 GLN A C 1
ATOM 806 O O . GLN A 1 99 ? -42.677 15.381 96.878 1.00 42.03 99 GLN A O 1
ATOM 811 N N . GLN A 1 100 ? -43.161 13.245 96.352 1.00 31.86 100 GLN A N 1
ATOM 812 C CA . GLN A 1 100 ? -43.527 12.708 97.689 1.00 31.86 100 GLN A CA 1
ATOM 813 C C . GLN A 1 100 ? -43.841 11.188 97.667 1.00 31.86 100 GLN A C 1
ATOM 815 O O . GLN A 1 100 ? -44.288 10.644 96.662 1.00 31.86 100 GLN A O 1
ATOM 820 N N . MET A 1 101 ? -43.556 10.513 98.787 1.00 34.72 101 MET A N 1
ATOM 821 C CA . MET A 1 101 ? -43.457 9.061 99.016 1.00 34.72 101 MET A CA 1
ATOM 822 C C . MET A 1 101 ? -44.598 8.552 99.921 1.00 34.72 101 MET A C 1
ATOM 824 O O . MET A 1 101 ? -44.812 9.147 100.970 1.00 34.72 101 MET A O 1
ATOM 828 N N . GLU A 1 102 ? -45.243 7.423 99.585 1.00 31.14 102 GLU A N 1
ATOM 829 C CA . GLU A 1 102 ? -45.983 6.548 100.523 1.00 31.14 102 GLU A CA 1
ATOM 830 C C . GLU A 1 102 ? -45.827 5.062 100.128 1.00 31.14 102 GLU A C 1
ATOM 832 O O . GLU A 1 102 ? -45.843 4.704 98.949 1.00 31.14 102 GLU A O 1
ATOM 837 N N . VAL A 1 103 ? -45.637 4.203 101.138 1.00 41.09 103 VAL A N 1
ATOM 838 C CA . VAL A 1 103 ? -45.253 2.780 101.064 1.00 41.09 103 VAL A CA 1
ATOM 839 C C . VAL A 1 103 ? -46.371 1.883 101.611 1.00 41.09 103 VAL A C 1
ATOM 841 O O . VAL A 1 103 ? -46.985 2.204 102.625 1.00 41.09 103 VAL A O 1
ATOM 844 N N . SER A 1 104 ? -46.523 0.704 100.991 1.00 48.56 104 SER A N 1
ATOM 845 C CA . SER A 1 104 ? -46.847 -0.616 101.584 1.00 48.56 104 SER A CA 1
ATOM 846 C C . SER A 1 104 ? -47.965 -1.377 100.852 1.00 48.56 104 SER A C 1
ATOM 848 O O . SER A 1 104 ? -49.046 -0.871 100.588 1.00 48.56 104 SER A O 1
ATOM 850 N N . THR A 1 105 ? -47.654 -2.626 100.483 1.00 41.72 105 THR A N 1
ATOM 851 C CA . THR A 1 105 ? -48.290 -3.535 99.491 1.00 41.72 105 THR A CA 1
ATOM 852 C C . THR A 1 105 ? -47.930 -3.300 98.016 1.00 41.72 105 THR A C 1
ATOM 854 O O . THR A 1 105 ? -47.833 -4.270 97.269 1.00 41.72 105 THR A O 1
ATOM 857 N N . CYS A 1 106 ? -47.569 -2.075 97.624 1.00 49.56 106 CYS A N 1
ATOM 858 C CA . CYS A 1 106 ? -47.131 -1.735 96.261 1.00 49.56 106 CYS A CA 1
ATOM 859 C C . CYS A 1 106 ? -45.660 -2.121 95.948 1.00 49.56 106 CYS A C 1
ATOM 861 O O . CYS A 1 106 ? -45.349 -2.516 94.827 1.00 49.56 106 CYS A O 1
ATOM 863 N N . ASP A 1 107 ? -44.757 -2.103 96.939 1.00 52.53 107 ASP A N 1
ATOM 864 C CA . ASP A 1 107 ? -43.303 -2.291 96.729 1.00 52.53 107 ASP A CA 1
ATOM 865 C C . ASP A 1 107 ? -42.875 -3.699 96.303 1.00 52.53 107 ASP A C 1
ATOM 867 O O . ASP A 1 107 ? -41.843 -3.874 95.653 1.00 52.53 107 ASP A O 1
ATOM 871 N N . LYS A 1 108 ? -43.657 -4.725 96.657 1.00 53.66 108 LYS A N 1
ATOM 872 C CA . LYS A 1 108 ? -43.402 -6.092 96.180 1.00 53.66 108 LYS A CA 1
ATOM 873 C C . LYS A 1 108 ? -43.845 -6.263 94.729 1.00 53.66 108 LYS A C 1
ATOM 875 O O . LYS A 1 108 ? -43.160 -6.943 93.979 1.00 53.66 108 LYS A O 1
ATOM 880 N N . HIS A 1 109 ? -44.955 -5.634 94.339 1.00 58.19 109 HIS A N 1
ATOM 881 C CA . HIS A 1 109 ? -45.441 -5.656 92.958 1.00 58.19 109 HIS A CA 1
ATOM 882 C C . HIS A 1 109 ? -44.506 -4.867 92.034 1.00 58.19 109 HIS A C 1
ATOM 884 O O . HIS A 1 109 ? -44.100 -5.399 91.010 1.00 58.19 109 HIS A O 1
ATOM 890 N N . LYS A 1 110 ? -44.048 -3.682 92.460 1.00 66.38 110 LYS A N 1
ATOM 891 C CA . LYS A 1 110 ? -43.063 -2.869 91.726 1.00 66.38 110 LYS A CA 1
ATOM 892 C C . LYS A 1 110 ? -41.719 -3.576 91.518 1.00 66.38 110 LYS A C 1
ATOM 894 O O . LYS A 1 110 ? -41.205 -3.568 90.411 1.00 66.38 110 LYS A O 1
ATOM 899 N N . ASN A 1 111 ? -41.179 -4.249 92.541 1.00 74.69 111 ASN A N 1
ATOM 900 C CA . ASN A 1 111 ? -39.944 -5.037 92.392 1.00 74.69 111 ASN A CA 1
ATOM 901 C C . ASN A 1 111 ? -40.105 -6.218 91.422 1.00 74.69 111 ASN A C 1
ATOM 903 O O . ASN A 1 111 ? -39.186 -6.538 90.674 1.00 74.69 111 ASN A O 1
ATOM 907 N N . ILE A 1 112 ? -41.261 -6.888 91.441 1.00 79.75 112 ILE A N 1
ATOM 908 C CA . ILE A 1 112 ? -41.543 -7.992 90.514 1.00 79.75 112 ILE A CA 1
ATOM 909 C C . ILE A 1 112 ? -41.700 -7.454 89.088 1.00 79.75 112 ILE A C 1
ATOM 911 O O . ILE A 1 112 ? -41.128 -8.028 88.168 1.00 79.75 112 ILE A O 1
ATOM 915 N N . GLU A 1 113 ? -42.419 -6.348 88.898 1.00 82.69 113 GLU A N 1
ATOM 916 C CA . GLU A 1 113 ? -42.578 -5.687 87.597 1.00 82.69 113 GLU A CA 1
ATOM 917 C C . GLU A 1 113 ? -41.243 -5.187 87.031 1.00 82.69 113 GLU A C 1
ATOM 919 O O . GLU A 1 113 ? -40.984 -5.364 85.842 1.00 82.69 113 GLU A O 1
ATOM 924 N N . GLU A 1 114 ? -40.353 -4.645 87.865 1.00 86.75 114 GLU A N 1
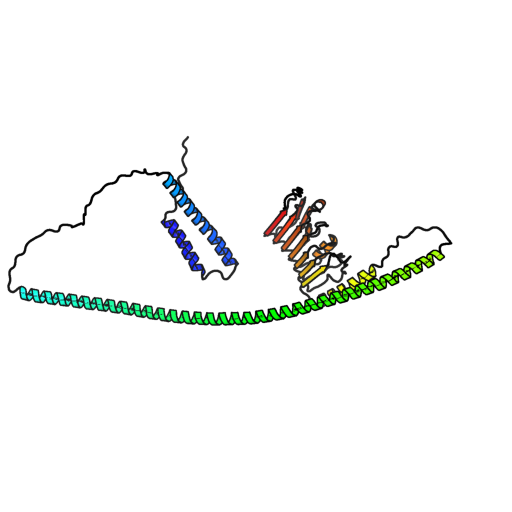ATOM 925 C CA . GLU A 1 114 ? -39.017 -4.211 87.447 1.00 86.75 114 GLU A CA 1
ATOM 926 C C . GLU A 1 114 ? -38.121 -5.390 87.042 1.00 86.75 114 GLU A C 1
ATOM 928 O O . GLU A 1 114 ? -37.482 -5.343 85.990 1.00 86.75 114 GLU A O 1
ATOM 933 N N . LEU A 1 115 ? -38.136 -6.492 87.801 1.00 88.19 115 LEU A N 1
ATOM 934 C CA . LEU A 1 115 ? -37.432 -7.724 87.426 1.00 88.19 115 LEU A CA 1
ATOM 935 C C . LEU A 1 115 ? -37.985 -8.335 86.132 1.00 88.19 115 LEU A C 1
ATOM 937 O O . LEU A 1 115 ? -37.221 -8.824 85.298 1.00 88.19 115 LEU A O 1
ATOM 941 N N . VAL A 1 116 ? -39.305 -8.297 85.938 1.00 88.12 116 VAL A N 1
ATOM 942 C CA . VAL A 1 116 ? -39.950 -8.748 84.699 1.00 88.12 116 VAL A CA 1
ATOM 943 C C . VAL A 1 116 ? -39.557 -7.844 83.529 1.00 88.12 116 VAL A C 1
ATOM 945 O O . VAL A 1 116 ? -39.225 -8.361 82.464 1.00 88.12 116 VAL A O 1
ATOM 948 N N . SER A 1 117 ? -39.516 -6.524 83.723 1.00 88.25 117 SER A N 1
ATOM 949 C CA . SER A 1 117 ? -39.061 -5.570 82.708 1.00 88.25 117 SER A CA 1
ATOM 950 C C . SER A 1 117 ? -37.600 -5.812 82.327 1.00 88.25 117 SER A C 1
ATOM 952 O O . SER A 1 117 ? -37.301 -5.912 81.142 1.00 88.25 117 SER A O 1
ATOM 954 N N . GLN A 1 118 ? -36.703 -5.989 83.304 1.00 90.88 118 GLN A N 1
ATOM 955 C CA . GLN A 1 118 ? -35.290 -6.311 83.064 1.00 90.88 118 GLN A CA 1
ATOM 956 C C . GLN A 1 118 ? -35.111 -7.655 82.340 1.00 90.88 118 GLN A C 1
ATOM 958 O O . GLN A 1 118 ? -34.252 -7.794 81.471 1.00 90.88 118 GLN A O 1
ATOM 963 N N . LEU A 1 119 ? -35.938 -8.656 82.657 1.00 92.88 119 LEU A N 1
ATOM 964 C CA . LEU A 1 119 ? -35.929 -9.940 81.957 1.00 92.88 119 LEU A CA 1
ATOM 965 C C . LEU A 1 119 ? -36.440 -9.808 80.515 1.00 92.88 119 LEU A C 1
ATOM 967 O O . LEU A 1 119 ? -35.917 -10.466 79.613 1.00 92.88 119 LEU A O 1
ATOM 971 N N . MET A 1 120 ? -37.463 -8.982 80.284 1.00 92.94 120 MET A N 1
ATOM 972 C CA . MET A 1 120 ? -37.976 -8.705 78.943 1.00 92.94 120 MET A CA 1
ATOM 973 C C . MET A 1 120 ? -36.952 -7.941 78.104 1.00 92.94 120 MET A C 1
ATOM 975 O O . MET A 1 120 ? -36.712 -8.343 76.967 1.00 92.94 120 MET A O 1
ATOM 979 N N . THR A 1 121 ? -36.303 -6.911 78.657 1.00 91.25 121 THR A N 1
ATOM 980 C CA . THR A 1 121 ? -35.238 -6.172 77.962 1.00 91.25 121 THR A CA 1
ATOM 981 C C . THR A 1 121 ? -34.050 -7.080 77.664 1.00 91.25 121 THR A C 1
ATOM 983 O O . THR A 1 121 ? -33.624 -7.139 76.517 1.00 91.25 121 THR A O 1
ATOM 986 N N . ALA A 1 122 ? -33.594 -7.887 78.627 1.00 93.12 122 ALA A N 1
ATOM 987 C CA . ALA A 1 122 ? -32.500 -8.837 78.414 1.00 93.12 122 ALA A CA 1
ATOM 988 C C . ALA A 1 122 ? -32.838 -9.916 77.366 1.00 93.12 122 ALA A C 1
ATOM 990 O O . ALA A 1 122 ? -31.974 -10.325 76.589 1.00 93.12 122 ALA A O 1
ATOM 991 N N . ASN A 1 123 ? -34.089 -10.387 77.301 1.00 92.44 123 ASN A N 1
ATOM 992 C CA . ASN A 1 123 ? -34.512 -11.324 76.256 1.00 92.44 123 ASN A CA 1
ATOM 993 C C . ASN A 1 123 ? -34.578 -10.665 74.874 1.00 92.44 123 ASN A C 1
ATOM 995 O O . ASN A 1 123 ? -34.118 -11.271 73.909 1.00 92.44 123 ASN A O 1
ATOM 999 N N . LEU A 1 124 ? -35.084 -9.433 74.785 1.00 95.19 124 LEU A N 1
ATOM 1000 C CA . LEU A 1 124 ? -35.076 -8.650 73.548 1.00 95.19 124 LEU A CA 1
ATOM 1001 C C . LEU A 1 124 ? -33.648 -8.382 73.062 1.00 95.19 124 LEU A C 1
ATOM 1003 O O . LEU A 1 124 ? -33.366 -8.588 71.887 1.00 95.19 124 LEU A O 1
ATOM 1007 N N . GLU A 1 125 ? -32.740 -7.991 73.955 1.00 94.44 125 GLU A N 1
ATOM 1008 C CA . GLU A 1 125 ? -31.317 -7.780 73.655 1.00 94.44 125 GLU A CA 1
ATOM 1009 C C . GLU A 1 125 ? -30.620 -9.065 73.195 1.00 94.44 125 GLU A C 1
ATOM 1011 O O . GLU A 1 125 ? -29.823 -9.056 72.257 1.00 94.44 125 GLU A O 1
ATOM 1016 N N . LYS A 1 126 ? -30.941 -10.203 73.815 1.00 94.56 126 LYS A N 1
ATOM 1017 C CA . LYS A 1 126 ? -30.440 -11.512 73.382 1.00 94.56 126 LYS A CA 1
ATOM 1018 C C . LYS A 1 126 ? -30.932 -11.859 71.975 1.00 94.56 126 LYS A C 1
ATOM 1020 O O . LYS A 1 126 ? -30.152 -12.358 71.161 1.00 94.56 126 LYS A O 1
ATOM 1025 N N . ASP A 1 127 ? -32.204 -11.612 71.679 1.00 94.25 127 ASP A N 1
ATOM 1026 C CA . ASP A 1 127 ? -32.795 -11.933 70.380 1.00 94.25 127 ASP A CA 1
ATOM 1027 C C . ASP A 1 127 ? -32.286 -10.990 69.276 1.00 94.25 127 ASP A C 1
ATOM 1029 O O . ASP A 1 127 ? -31.969 -11.453 68.175 1.00 94.25 127 ASP A O 1
ATOM 1033 N N . THR A 1 128 ? -32.098 -9.697 69.567 1.00 95.06 128 THR A N 1
ATOM 1034 C CA . THR A 1 128 ? -31.458 -8.751 68.636 1.00 95.06 128 THR A CA 1
ATOM 1035 C C . THR A 1 128 ? -29.997 -9.116 68.388 1.00 95.06 128 THR A C 1
ATOM 1037 O O . THR A 1 128 ? -29.587 -9.206 67.229 1.00 95.06 128 THR A O 1
ATOM 1040 N N . ALA A 1 129 ? -29.229 -9.439 69.434 1.00 94.44 129 ALA A N 1
ATOM 1041 C CA . ALA A 1 129 ? -27.847 -9.897 69.299 1.00 94.44 129 ALA A CA 1
ATOM 1042 C C . ALA A 1 129 ? -27.743 -11.189 68.470 1.00 94.44 129 ALA A C 1
ATOM 1044 O O . ALA A 1 129 ? -26.845 -11.323 67.634 1.00 94.44 129 ALA A O 1
ATOM 1045 N N . LYS A 1 130 ? -28.683 -12.127 68.644 1.00 95.38 130 LYS A N 1
ATOM 1046 C CA . LYS A 1 130 ? -28.756 -13.362 67.851 1.00 95.38 130 LYS A CA 1
ATOM 1047 C C . LYS A 1 130 ? -29.019 -13.075 66.372 1.00 95.38 130 LYS A C 1
ATOM 1049 O O . LYS A 1 130 ? -28.332 -13.632 65.515 1.00 95.38 130 LYS A O 1
ATOM 1054 N N . HIS A 1 131 ? -29.977 -12.200 66.065 1.00 96.00 131 HIS A N 1
ATOM 1055 C CA . HIS A 1 131 ? -30.249 -11.784 64.688 1.00 96.00 131 HIS A CA 1
ATOM 1056 C C . HIS A 1 131 ? -29.045 -11.086 64.044 1.00 96.00 131 HIS A C 1
ATOM 1058 O O . HIS A 1 131 ? -28.708 -11.367 62.890 1.00 96.00 131 HIS A O 1
ATOM 1064 N N . ASP A 1 132 ? -28.357 -10.224 64.789 1.00 95.25 132 ASP A N 1
ATOM 1065 C CA . ASP A 1 132 ? -27.164 -9.531 64.312 1.00 95.25 132 ASP A CA 1
ATOM 1066 C C . ASP A 1 132 ? -25.986 -10.478 64.057 1.00 95.25 132 ASP A C 1
ATOM 1068 O O . ASP A 1 132 ? -25.234 -10.284 63.097 1.00 95.25 132 ASP A O 1
ATOM 1072 N N . LEU A 1 133 ? -25.821 -11.518 64.880 1.00 95.69 133 LEU A N 1
ATOM 1073 C CA . LEU A 1 133 ? -24.806 -12.552 64.676 1.00 95.69 133 LEU A CA 1
ATOM 1074 C C . LEU A 1 133 ? -25.091 -13.345 63.395 1.00 95.69 133 LEU A C 1
ATOM 1076 O O . LEU A 1 133 ? -24.211 -13.458 62.544 1.00 95.69 133 LEU A O 1
ATOM 1080 N N . GLN A 1 134 ? -26.338 -13.781 63.195 1.00 96.00 134 GLN A N 1
ATOM 1081 C CA . GLN A 1 134 ? -26.745 -14.508 61.989 1.00 96.00 134 GLN A CA 1
ATOM 1082 C C . GLN A 1 134 ? -26.553 -13.670 60.713 1.00 96.00 134 GLN A C 1
ATOM 1084 O O . GLN A 1 134 ? -26.087 -14.175 59.691 1.00 96.00 134 GLN A O 1
ATOM 1089 N N . ARG A 1 135 ? -26.843 -12.363 60.775 1.00 96.19 135 ARG A N 1
ATOM 1090 C CA . ARG A 1 135 ? -26.586 -11.431 59.666 1.00 96.19 135 ARG A CA 1
ATOM 1091 C C . ARG A 1 135 ? -25.089 -11.308 59.362 1.00 96.19 135 ARG A C 1
ATOM 1093 O O . ARG A 1 135 ? -24.705 -11.267 58.194 1.00 96.19 135 ARG A O 1
ATOM 1100 N N . ARG A 1 136 ? -24.235 -11.212 60.389 1.00 95.06 136 ARG A N 1
ATOM 1101 C CA . ARG A 1 136 ? -22.772 -11.163 60.199 1.00 95.06 136 ARG A CA 1
ATOM 1102 C C . ARG A 1 136 ? -22.234 -12.468 59.615 1.00 95.06 136 ARG A C 1
ATOM 1104 O O . ARG A 1 136 ? -21.370 -12.415 58.747 1.00 95.06 136 ARG A O 1
ATOM 1111 N N . GLU A 1 137 ? -22.768 -13.609 60.036 1.00 96.69 137 GLU A N 1
ATOM 1112 C CA . GLU A 1 137 ? -22.373 -14.928 59.536 1.00 96.69 137 GLU A CA 1
ATOM 1113 C C . GLU A 1 137 ? -22.722 -15.115 58.052 1.00 96.69 137 GLU A C 1
ATOM 1115 O O . GLU A 1 137 ? -21.876 -15.549 57.272 1.00 96.69 137 GLU A O 1
ATOM 1120 N N . GLN A 1 138 ? -23.908 -14.670 57.619 1.00 96.19 138 GLN A N 1
ATOM 1121 C CA . GLN A 1 138 ? -24.276 -14.651 56.197 1.00 96.19 138 GLN A CA 1
ATOM 1122 C C . GLN A 1 138 ? -23.313 -13.797 55.360 1.00 96.19 138 GLN A C 1
ATOM 1124 O O . GLN A 1 138 ? -22.821 -14.260 54.331 1.00 96.19 138 GLN A O 1
ATOM 1129 N N . LYS A 1 139 ? -22.968 -12.590 55.832 1.00 96.44 139 LYS A N 1
ATOM 1130 C CA . LYS A 1 139 ? -21.985 -11.723 55.157 1.00 96.44 139 LYS A CA 1
ATOM 1131 C C . LYS A 1 139 ? -20.601 -12.370 55.069 1.00 96.44 139 LYS A C 1
ATOM 1133 O O . LYS A 1 139 ? -19.933 -12.245 54.048 1.00 96.44 139 LYS A O 1
ATOM 1138 N N . LEU A 1 140 ? -20.171 -13.072 56.117 1.00 95.50 140 LEU A N 1
ATOM 1139 C CA . LEU A 1 140 ? -18.920 -13.836 56.115 1.00 95.50 140 LEU A CA 1
ATOM 1140 C C . LEU A 1 140 ? -18.956 -14.980 55.098 1.00 95.50 140 LEU A C 1
ATOM 1142 O O . LEU A 1 140 ? -17.974 -15.208 54.396 1.00 95.50 140 LEU A O 1
ATOM 1146 N N . GLN A 1 141 ? -20.089 -15.670 54.970 1.00 95.62 141 GLN A N 1
ATOM 1147 C CA . GLN A 1 141 ? -20.252 -16.743 53.995 1.00 95.62 141 GLN A CA 1
ATOM 1148 C C . GLN A 1 141 ? -20.250 -16.216 52.552 1.00 95.62 141 GLN A C 1
ATOM 1150 O O . GLN A 1 141 ? -19.659 -16.838 51.668 1.00 95.62 141 GLN A O 1
ATOM 1155 N N . GLU A 1 142 ? -20.873 -15.064 52.302 1.00 96.31 142 GLU A N 1
ATOM 1156 C CA . GLU A 1 142 ? -20.802 -14.366 51.014 1.00 96.31 142 GLU A CA 1
ATOM 1157 C C . GLU A 1 142 ? -19.370 -13.919 50.698 1.00 96.31 142 GLU A C 1
ATOM 1159 O O . GLU A 1 142 ? -18.870 -14.214 49.613 1.00 96.31 142 GLU A O 1
ATOM 1164 N N . ALA A 1 143 ? -18.675 -13.310 51.664 1.00 95.69 143 ALA A N 1
ATOM 1165 C CA . ALA A 1 143 ? -17.271 -12.926 51.526 1.00 95.69 143 ALA A CA 1
ATOM 1166 C C . ALA A 1 143 ? -16.350 -14.136 51.283 1.00 95.69 143 ALA A C 1
ATOM 1168 O O . ALA A 1 143 ? -15.416 -14.063 50.492 1.00 95.69 143 ALA A O 1
ATOM 1169 N N . SER A 1 144 ? -16.619 -15.285 51.907 1.00 95.94 144 SER A N 1
ATOM 1170 C CA . SER A 1 144 ? -15.857 -16.513 51.650 1.00 95.94 144 SER A CA 1
ATOM 1171 C C . SER A 1 144 ? -16.011 -16.977 50.201 1.00 95.94 144 SER A C 1
ATOM 1173 O O . SER A 1 144 ? -15.025 -17.342 49.563 1.00 95.94 144 SER A O 1
ATOM 1175 N N . LYS A 1 145 ? -17.233 -16.929 49.653 1.00 97.44 145 LYS A N 1
ATOM 1176 C CA . LYS A 1 145 ? -17.490 -17.301 48.253 1.00 97.44 145 LYS A CA 1
ATOM 1177 C C . LYS A 1 145 ? -16.789 -16.352 47.282 1.00 97.44 145 LYS A C 1
ATOM 1179 O O . LYS A 1 145 ? -16.246 -16.813 46.279 1.00 97.44 145 LYS A O 1
ATOM 1184 N N . THR A 1 146 ? -16.782 -15.047 47.565 1.00 96.44 146 THR A N 1
ATOM 1185 C CA . THR A 1 146 ? -16.077 -14.072 46.719 1.00 96.44 146 THR A CA 1
ATOM 1186 C C . THR A 1 146 ? -14.564 -14.257 46.789 1.00 96.44 146 THR A C 1
ATOM 1188 O O . THR A 1 146 ? -13.917 -14.237 45.746 1.00 96.44 146 THR A O 1
ATOM 1191 N N . ILE A 1 147 ? -13.999 -14.534 47.968 1.00 97.56 147 ILE A N 1
ATOM 1192 C CA . ILE A 1 147 ? -12.574 -14.865 48.121 1.00 97.56 147 ILE A CA 1
ATOM 1193 C C . ILE A 1 147 ? -12.204 -16.106 47.297 1.00 97.56 147 ILE A C 1
ATOM 1195 O O . ILE A 1 147 ? -11.179 -16.104 46.616 1.00 97.56 147 ILE A O 1
ATOM 1199 N N . ASP A 1 148 ? -13.030 -17.152 47.310 1.00 96.88 148 ASP A N 1
ATOM 1200 C CA . ASP A 1 148 ? -12.754 -18.369 46.541 1.00 96.88 148 ASP A CA 1
ATOM 1201 C C . ASP A 1 148 ? -12.846 -18.148 45.024 1.00 96.88 148 ASP A C 1
ATOM 1203 O O . ASP A 1 148 ? -12.065 -18.729 44.268 1.00 96.88 148 ASP A O 1
ATOM 1207 N N . LEU A 1 149 ? -13.750 -17.278 44.563 1.00 97.69 149 LEU A N 1
ATOM 1208 C CA . LEU A 1 149 ? -13.795 -16.848 43.162 1.00 97.69 149 LEU A CA 1
ATOM 1209 C C . LEU A 1 149 ? -12.553 -16.038 42.777 1.00 97.69 149 LEU A C 1
ATOM 1211 O O . LEU A 1 149 ? -11.952 -16.309 41.739 1.00 97.69 149 LEU A O 1
ATOM 1215 N N . LEU A 1 150 ? -12.128 -15.096 43.624 1.00 96.75 150 LEU A N 1
ATOM 1216 C CA . LEU A 1 150 ? -10.924 -14.298 43.387 1.00 96.75 150 LEU A CA 1
ATOM 1217 C C . LEU A 1 150 ? -9.668 -15.174 43.312 1.00 96.75 150 LEU A C 1
ATOM 1219 O O . LEU A 1 150 ? -8.845 -14.968 42.428 1.00 96.75 150 LEU A O 1
ATOM 1223 N N . LYS A 1 151 ? -9.543 -16.201 44.161 1.00 97.38 151 LYS A N 1
ATOM 1224 C CA . LYS A 1 151 ? -8.437 -17.172 44.073 1.00 97.38 151 LYS A CA 1
ATOM 1225 C C . LYS A 1 151 ? -8.407 -17.897 42.727 1.00 97.38 151 LYS A C 1
ATOM 1227 O O . LYS A 1 151 ? -7.338 -18.037 42.142 1.00 97.38 151 LYS A O 1
ATOM 1232 N N . LYS A 1 152 ? -9.566 -18.334 42.220 1.00 97.69 152 LYS A N 1
ATOM 1233 C CA . LYS A 1 152 ? -9.659 -18.982 40.899 1.00 97.69 152 LYS A CA 1
ATOM 1234 C C . LYS A 1 152 ? -9.264 -18.030 39.773 1.00 97.69 152 LYS A C 1
ATOM 1236 O O . LYS A 1 152 ? -8.565 -18.448 38.859 1.00 97.69 152 LYS A O 1
ATOM 1241 N N . LEU A 1 153 ? -9.681 -16.766 39.853 1.00 97.88 153 LEU A N 1
ATOM 1242 C CA . LEU A 1 153 ? -9.298 -15.747 38.876 1.00 97.88 153 LEU A CA 1
ATOM 1243 C C . LEU A 1 153 ? -7.783 -15.510 38.878 1.00 97.88 153 LEU A C 1
ATOM 1245 O O . LEU A 1 153 ? -7.182 -15.476 37.813 1.00 97.88 153 LEU A O 1
ATOM 1249 N N . VAL A 1 154 ? -7.165 -15.405 40.057 1.00 97.62 154 VAL A N 1
ATOM 1250 C CA . VAL A 1 154 ? -5.705 -15.263 40.178 1.00 97.62 154 VAL A CA 1
ATOM 1251 C C . VAL A 1 154 ? -4.986 -16.455 39.547 1.00 97.62 154 VAL A C 1
ATOM 1253 O O . VAL A 1 154 ? -4.086 -16.249 38.746 1.00 97.62 154 VAL A O 1
ATOM 1256 N N . MET A 1 155 ? -5.432 -17.687 39.818 1.00 97.00 155 MET A N 1
ATOM 1257 C CA . MET A 1 155 ? -4.840 -18.877 39.194 1.00 97.00 155 MET A CA 1
ATOM 1258 C C . MET A 1 155 ? -4.949 -18.863 37.664 1.00 97.00 155 MET A C 1
ATOM 1260 O O . MET A 1 155 ? -3.993 -19.229 36.989 1.00 97.00 155 MET A O 1
ATOM 1264 N N . LEU A 1 156 ? -6.092 -18.445 37.107 1.00 97.06 156 LEU A N 1
ATOM 1265 C CA . LEU A 1 156 ? -6.258 -18.335 35.653 1.00 97.06 156 LEU A CA 1
ATOM 1266 C C . LEU A 1 156 ? -5.331 -17.274 35.054 1.00 97.06 156 LEU A C 1
ATOM 1268 O O . LEU A 1 156 ? -4.699 -17.537 34.037 1.00 97.06 156 LEU A O 1
ATOM 1272 N N . LEU A 1 157 ? -5.202 -16.115 35.705 1.00 96.88 157 LEU A N 1
ATOM 1273 C CA . LEU A 1 157 ? -4.284 -15.059 35.273 1.00 96.88 157 LEU A CA 1
ATOM 1274 C C . LEU A 1 157 ? -2.817 -15.508 35.339 1.00 96.88 157 LEU A C 1
ATOM 1276 O O . LEU A 1 157 ? -2.037 -15.178 34.448 1.00 96.88 157 LEU A O 1
ATOM 1280 N N . ASP A 1 158 ? -2.440 -16.275 36.364 1.00 95.75 158 ASP A N 1
ATOM 1281 C CA . ASP A 1 158 ? -1.096 -16.847 36.469 1.00 95.75 158 ASP A CA 1
ATOM 1282 C C . ASP A 1 158 ? -0.828 -17.851 35.335 1.00 95.75 158 ASP A C 1
ATOM 1284 O O . ASP A 1 158 ? 0.236 -17.803 34.718 1.00 95.75 158 ASP A O 1
ATOM 1288 N N . MET A 1 159 ? -1.807 -18.695 34.987 1.00 96.31 159 MET A N 1
ATOM 1289 C CA . MET A 1 159 ? -1.700 -19.615 33.847 1.00 96.31 159 MET A CA 1
ATOM 1290 C C . MET A 1 159 ? -1.605 -18.878 32.504 1.00 96.31 159 MET A C 1
ATOM 1292 O O . MET A 1 159 ? -0.763 -19.217 31.676 1.00 96.31 159 MET A O 1
ATOM 1296 N N . GLU A 1 160 ? -2.435 -17.856 32.274 1.00 95.31 160 GLU A N 1
ATOM 1297 C CA . GLU A 1 160 ? -2.368 -17.035 31.055 1.00 95.31 160 GLU A CA 1
ATOM 1298 C C . GLU A 1 160 ? -1.016 -16.331 30.925 1.00 95.31 160 GLU A C 1
ATOM 1300 O O . GLU A 1 160 ? -0.438 -16.270 29.838 1.00 95.31 160 GLU A O 1
ATOM 1305 N N . LYS A 1 161 ? -0.471 -15.844 32.044 1.00 95.75 161 LYS A N 1
ATOM 1306 C CA . LYS A 1 161 ? 0.864 -15.251 32.083 1.00 95.75 161 LYS A CA 1
ATOM 1307 C C . LYS A 1 161 ? 1.946 -16.266 31.717 1.00 95.75 161 LYS A C 1
ATOM 1309 O O . LYS A 1 161 ? 2.860 -15.906 30.980 1.00 95.75 161 LYS A O 1
ATOM 1314 N N . GLU A 1 162 ? 1.872 -17.501 32.211 1.00 96.00 162 GLU A N 1
ATOM 1315 C CA . GLU A 1 162 ? 2.828 -18.556 31.847 1.00 96.00 162 GLU A CA 1
ATOM 1316 C C . GLU A 1 162 ? 2.793 -18.860 30.345 1.00 96.00 162 GLU A C 1
ATOM 1318 O O . GLU A 1 162 ? 3.847 -18.875 29.706 1.00 96.00 162 GLU A O 1
ATOM 1323 N N . VAL A 1 163 ? 1.597 -18.998 29.762 1.00 96.44 163 VAL A N 1
ATOM 1324 C CA . VAL A 1 163 ? 1.430 -19.215 28.314 1.00 96.44 163 VAL A CA 1
ATOM 1325 C C . VAL A 1 163 ? 2.005 -18.045 27.514 1.00 96.44 163 VAL A C 1
ATOM 1327 O O . VAL A 1 163 ? 2.787 -18.253 26.587 1.00 96.44 163 VAL A O 1
ATOM 1330 N N . ALA A 1 164 ? 1.694 -16.805 27.900 1.00 94.19 164 ALA A N 1
ATOM 1331 C CA . ALA A 1 164 ? 2.223 -15.621 27.227 1.00 94.19 164 ALA A CA 1
ATOM 1332 C C . ALA A 1 164 ? 3.760 -15.554 27.300 1.00 94.19 164 ALA A C 1
ATOM 1334 O O . ALA A 1 164 ? 4.423 -15.190 26.326 1.00 94.19 164 ALA A O 1
ATOM 1335 N N . VAL A 1 165 ? 4.352 -15.932 28.438 1.00 96.62 165 VAL A N 1
ATOM 1336 C CA . VAL A 1 165 ? 5.811 -16.008 28.589 1.00 96.62 165 VAL A CA 1
ATOM 1337 C C . VAL A 1 165 ? 6.403 -17.067 27.655 1.00 96.62 165 VAL A C 1
ATOM 1339 O O . VAL A 1 165 ? 7.397 -16.785 26.983 1.00 96.62 165 VAL A O 1
ATOM 1342 N N . GLU A 1 166 ? 5.793 -18.245 27.542 1.00 96.69 166 GLU A N 1
ATOM 1343 C CA . GLU A 1 166 ? 6.256 -19.301 26.634 1.00 96.69 166 GLU A CA 1
ATOM 1344 C C . GLU A 1 166 ? 6.187 -18.871 25.159 1.00 96.69 166 GLU A C 1
ATOM 1346 O O . GLU A 1 166 ? 7.157 -19.034 24.411 1.00 96.69 166 GLU A O 1
ATOM 1351 N N . GLU A 1 167 ? 5.089 -18.237 24.743 1.00 95.94 167 GLU A N 1
ATOM 1352 C CA . GLU A 1 167 ? 4.944 -17.700 23.388 1.00 95.94 167 GLU A CA 1
ATOM 1353 C C . GLU A 1 167 ? 6.004 -16.636 23.079 1.00 95.94 167 GLU A C 1
ATOM 1355 O O . GLU A 1 167 ? 6.610 -16.654 22.002 1.00 95.94 167 GLU A O 1
ATOM 1360 N N . THR A 1 168 ? 6.291 -15.739 24.031 1.00 93.88 168 THR A N 1
ATOM 1361 C CA . THR A 1 168 ? 7.338 -14.718 23.854 1.00 93.88 168 THR A CA 1
ATOM 1362 C C . THR A 1 168 ? 8.729 -15.338 23.735 1.00 93.88 168 THR A C 1
ATOM 1364 O O . THR A 1 168 ? 9.530 -14.880 22.917 1.00 93.88 168 THR A O 1
ATOM 1367 N N . ALA A 1 169 ? 9.012 -16.415 24.474 1.00 96.94 169 ALA A N 1
ATOM 1368 C CA . ALA A 1 169 ? 10.264 -17.151 24.352 1.00 96.94 169 ALA A CA 1
ATOM 1369 C C . ALA A 1 169 ? 10.383 -17.828 22.975 1.00 96.94 169 ALA A C 1
ATOM 1371 O O . ALA A 1 169 ? 11.409 -17.688 22.308 1.00 96.94 169 ALA A O 1
ATOM 1372 N N . ASN A 1 170 ? 9.320 -18.488 22.502 1.00 97.00 170 ASN A N 1
ATOM 1373 C CA . ASN A 1 170 ? 9.284 -19.135 21.188 1.00 97.00 170 ASN A CA 1
ATOM 1374 C C . ASN A 1 170 ? 9.462 -18.127 20.037 1.00 97.00 170 ASN A C 1
ATOM 1376 O O . ASN A 1 170 ? 10.253 -18.344 19.115 1.00 97.00 170 ASN A O 1
ATOM 1380 N N . LEU A 1 171 ? 8.786 -16.977 20.116 1.00 95.94 171 LEU A N 1
ATOM 1381 C CA . LEU A 1 171 ? 8.990 -15.867 19.183 1.00 95.94 171 LEU A CA 1
ATOM 1382 C C . LEU A 1 171 ? 10.424 -15.328 19.247 1.00 95.94 171 LEU A C 1
ATOM 1384 O O . LEU A 1 171 ? 11.009 -15.048 18.201 1.00 95.94 171 LEU A O 1
ATOM 1388 N N . GLY A 1 172 ? 11.009 -15.241 20.444 1.00 96.75 172 GLY A N 1
ATOM 1389 C CA . GLY A 1 172 ? 12.412 -14.887 20.647 1.00 96.75 172 GLY A CA 1
ATOM 1390 C C . GLY A 1 172 ? 13.371 -15.823 19.907 1.00 96.75 172 GLY A C 1
ATOM 1391 O O . GLY A 1 172 ? 14.233 -15.347 19.170 1.00 96.75 172 GLY A O 1
ATOM 1392 N N . TYR A 1 173 ? 13.186 -17.143 20.021 1.00 96.56 173 TYR A N 1
ATOM 1393 C CA . TYR A 1 173 ? 13.993 -18.132 19.292 1.00 96.56 173 TYR A CA 1
ATOM 1394 C C . TYR A 1 173 ? 13.813 -18.047 17.772 1.00 96.56 173 TYR A C 1
ATOM 1396 O O . TYR A 1 173 ? 14.777 -18.156 17.013 1.00 96.56 173 TYR A O 1
ATOM 1404 N N . LYS A 1 174 ? 12.584 -17.817 17.298 1.00 97.12 174 LYS A N 1
ATOM 1405 C CA . LYS A 1 174 ? 12.330 -17.641 15.863 1.00 97.12 174 LYS A CA 1
ATOM 1406 C C . LYS A 1 174 ? 12.992 -16.371 15.326 1.00 97.12 174 LYS A C 1
ATOM 1408 O O . LYS A 1 174 ? 13.547 -16.386 14.229 1.00 97.12 174 LYS A O 1
ATOM 1413 N N . LEU A 1 175 ? 12.965 -15.289 16.104 1.00 97.25 175 LEU A N 1
ATOM 1414 C CA . LEU A 1 175 ? 13.616 -14.030 15.756 1.00 97.25 175 LEU A CA 1
ATOM 1415 C C . LEU A 1 175 ? 15.136 -14.191 15.666 1.00 97.25 175 LEU A C 1
ATOM 1417 O O . LEU A 1 175 ? 15.726 -13.720 14.698 1.00 97.25 175 LEU A O 1
ATOM 1421 N N . THR A 1 176 ? 15.771 -14.868 16.627 1.00 96.56 176 THR A N 1
ATOM 1422 C CA . THR A 1 176 ? 17.223 -15.099 16.585 1.00 96.56 176 THR A CA 1
ATOM 1423 C C . THR A 1 176 ? 17.626 -15.987 15.410 1.00 96.56 176 THR A C 1
ATOM 1425 O O . THR A 1 176 ? 18.597 -15.666 14.729 1.00 96.56 176 THR A O 1
ATOM 1428 N N . SER A 1 177 ? 16.850 -17.031 15.098 1.00 96.31 177 SER A N 1
ATOM 1429 C CA . SER A 1 177 ? 17.079 -17.876 13.917 1.00 96.31 177 SER A CA 1
ATOM 1430 C C . SER A 1 177 ? 17.019 -17.079 12.609 1.00 96.31 177 SER A C 1
ATOM 1432 O O . SER A 1 177 ? 17.914 -17.199 11.777 1.00 96.31 177 SER A O 1
ATOM 1434 N N . LEU A 1 178 ? 15.989 -16.245 12.426 1.00 95.88 178 LEU A N 1
ATOM 1435 C CA . LEU A 1 178 ? 15.849 -15.410 11.226 1.00 95.88 178 LEU A CA 1
ATOM 1436 C C . LEU A 1 178 ? 16.922 -14.318 11.144 1.00 95.88 178 LEU A C 1
ATOM 1438 O O . LEU A 1 178 ? 17.288 -13.883 10.051 1.00 95.88 178 LEU A O 1
ATOM 1442 N N . LEU A 1 179 ? 17.412 -13.836 12.286 1.00 96.81 179 LEU A N 1
ATOM 1443 C CA . LEU A 1 179 ? 18.494 -12.858 12.333 1.00 96.81 179 LEU A CA 1
ATOM 1444 C C . LEU A 1 179 ? 19.813 -13.480 11.857 1.00 96.81 179 LEU A C 1
ATOM 1446 O O . LEU A 1 179 ? 20.528 -12.842 11.083 1.00 96.81 179 LEU A O 1
ATOM 1450 N N . GLU A 1 180 ? 20.106 -14.720 12.258 1.00 96.25 180 GLU A N 1
ATOM 1451 C CA . GLU A 1 180 ? 21.294 -15.447 11.798 1.00 96.25 180 GLU A CA 1
ATOM 1452 C C . GLU A 1 180 ? 21.217 -15.750 10.292 1.00 96.25 180 GLU A C 1
ATOM 1454 O O . GLU A 1 180 ? 22.157 -15.450 9.561 1.00 96.25 180 GLU A O 1
ATOM 1459 N N . GLU A 1 181 ? 20.068 -16.212 9.788 1.00 96.00 181 GLU A N 1
ATOM 1460 C CA . GLU A 1 181 ? 19.866 -16.451 8.348 1.00 96.00 181 GLU A CA 1
ATOM 1461 C C . GLU A 1 181 ? 20.034 -15.161 7.521 1.00 96.00 181 GLU A C 1
ATOM 1463 O O . GLU A 1 181 ? 20.731 -15.140 6.505 1.00 96.00 181 GLU A O 1
ATOM 1468 N N . ASN A 1 182 ? 19.476 -14.035 7.984 1.00 94.06 182 ASN A N 1
ATOM 1469 C CA . ASN A 1 182 ? 19.680 -12.736 7.334 1.00 94.06 182 ASN A CA 1
ATOM 1470 C C . ASN A 1 182 ? 21.148 -12.301 7.343 1.00 94.06 182 ASN A C 1
ATOM 1472 O O . ASN A 1 182 ? 21.621 -11.680 6.386 1.00 94.06 182 ASN A O 1
ATOM 1476 N N . ARG A 1 183 ? 21.881 -12.604 8.419 1.00 96.56 183 ARG A N 1
ATOM 1477 C CA . ARG A 1 183 ? 23.316 -12.331 8.505 1.00 96.56 183 ARG A CA 1
ATOM 1478 C C . ARG A 1 183 ? 24.083 -13.166 7.475 1.00 96.56 183 ARG A C 1
ATOM 1480 O O . ARG A 1 183 ? 24.934 -12.604 6.787 1.00 96.56 183 ARG A O 1
ATOM 1487 N N . GLU A 1 184 ? 23.769 -14.450 7.324 1.00 94.50 184 GLU A N 1
ATOM 1488 C CA . GLU A 1 184 ? 24.374 -15.327 6.312 1.00 94.50 184 GLU A CA 1
ATOM 1489 C C . GLU A 1 184 ? 24.083 -14.831 4.888 1.00 94.50 184 GLU A C 1
ATOM 1491 O O . GLU A 1 184 ? 25.021 -14.566 4.127 1.00 94.50 184 GLU A O 1
ATOM 1496 N N . LEU A 1 185 ? 22.815 -14.561 4.563 1.00 94.06 185 LEU A N 1
ATOM 1497 C CA . LEU A 1 185 ? 22.398 -14.001 3.271 1.00 94.06 185 LEU A CA 1
ATOM 1498 C C . LEU A 1 185 ? 23.096 -12.669 2.961 1.00 94.06 185 LEU A C 1
ATOM 1500 O O . LEU A 1 185 ? 23.518 -12.428 1.828 1.00 94.06 185 LEU A O 1
ATOM 1504 N N . ALA A 1 186 ? 23.286 -11.803 3.960 1.00 93.31 186 ALA A N 1
ATOM 1505 C CA . ALA A 1 186 ? 24.022 -10.555 3.781 1.00 93.31 186 ALA A CA 1
ATOM 1506 C C . ALA A 1 186 ? 25.501 -10.796 3.431 1.00 93.31 186 ALA A C 1
ATOM 1508 O O . ALA A 1 186 ? 26.068 -10.076 2.600 1.00 93.31 186 ALA A O 1
ATOM 1509 N N . THR A 1 187 ? 26.136 -11.810 4.029 1.00 94.19 187 THR A N 1
ATOM 1510 C CA . THR A 1 187 ? 27.519 -12.177 3.688 1.00 94.19 187 THR A CA 1
ATOM 1511 C C . THR A 1 187 ? 27.629 -12.783 2.291 1.00 94.19 187 THR A C 1
ATOM 1513 O O . THR A 1 187 ? 28.554 -12.425 1.555 1.00 94.19 187 THR A O 1
ATOM 1516 N N . GLU A 1 188 ? 26.667 -13.612 1.883 1.00 94.31 188 GLU A N 1
ATOM 1517 C CA . GLU A 1 188 ? 26.600 -14.180 0.537 1.00 94.31 188 GLU A CA 1
ATOM 1518 C C . GLU A 1 188 ? 26.383 -13.088 -0.517 1.00 94.31 188 GLU A C 1
ATOM 1520 O O . GLU A 1 188 ? 27.135 -12.997 -1.489 1.00 94.31 188 GLU A O 1
ATOM 1525 N N . ALA A 1 189 ? 25.443 -12.168 -0.289 1.00 89.12 189 ALA A N 1
ATOM 1526 C CA . ALA A 1 189 ? 25.215 -11.030 -1.176 1.00 89.12 189 ALA A CA 1
ATOM 1527 C C . ALA A 1 189 ? 26.474 -10.158 -1.326 1.00 89.12 189 ALA A C 1
ATOM 1529 O O . ALA A 1 189 ? 26.807 -9.694 -2.423 1.00 89.12 189 ALA A O 1
ATOM 1530 N N . LEU A 1 190 ? 27.221 -9.953 -0.237 1.00 92.50 190 LEU A N 1
ATOM 1531 C CA . LEU A 1 190 ? 28.474 -9.204 -0.261 1.00 92.50 190 LEU A CA 1
ATOM 1532 C C . LEU A 1 190 ? 29.572 -9.942 -1.039 1.00 92.50 190 LEU A C 1
ATOM 1534 O O . LEU A 1 190 ? 30.336 -9.303 -1.770 1.00 92.50 190 LEU A O 1
ATOM 1538 N N . PHE A 1 191 ? 29.648 -11.268 -0.913 1.00 94.19 191 PHE A N 1
ATOM 1539 C CA . PHE A 1 191 ? 30.535 -12.104 -1.720 1.00 94.19 191 PHE A CA 1
ATOM 1540 C C . PHE A 1 191 ? 30.187 -12.003 -3.210 1.00 94.19 191 PHE A C 1
ATOM 1542 O O . PHE A 1 191 ? 31.049 -11.649 -4.017 1.00 94.19 191 PHE A O 1
ATOM 1549 N N . MET A 1 192 ? 28.915 -12.188 -3.564 1.00 93.25 192 MET A N 1
ATOM 1550 C CA . MET A 1 192 ? 28.437 -12.090 -4.944 1.00 93.25 192 MET A CA 1
ATOM 1551 C C . MET A 1 192 ? 28.716 -10.710 -5.546 1.00 93.25 192 MET A C 1
ATOM 1553 O O . MET A 1 192 ? 29.182 -10.604 -6.681 1.00 93.25 192 MET A O 1
ATOM 1557 N N . LYS A 1 193 ? 28.542 -9.635 -4.766 1.00 92.69 193 LYS A N 1
ATOM 1558 C CA . LYS A 1 193 ? 28.907 -8.272 -5.177 1.00 92.69 193 LYS A CA 1
ATOM 1559 C C . LYS A 1 193 ? 30.403 -8.133 -5.470 1.00 92.69 193 LYS A C 1
ATOM 1561 O O . LYS A 1 193 ? 30.771 -7.522 -6.473 1.00 92.69 193 LYS A O 1
ATOM 1566 N N . LYS A 1 194 ? 31.280 -8.675 -4.615 1.00 91.75 194 LYS A N 1
ATOM 1567 C CA . LYS A 1 194 ? 32.738 -8.643 -4.845 1.00 91.75 194 LYS A CA 1
ATOM 1568 C C . LYS A 1 194 ? 33.110 -9.374 -6.131 1.00 91.75 194 LYS A C 1
ATOM 1570 O O . LYS A 1 194 ? 33.934 -8.871 -6.899 1.00 91.75 194 LYS A O 1
ATOM 1575 N N . GLU A 1 195 ? 32.480 -10.514 -6.375 1.00 90.88 195 GLU A N 1
ATOM 1576 C CA . GLU A 1 195 ? 32.772 -11.341 -7.537 1.00 90.88 195 GLU A CA 1
ATOM 1577 C C . GLU A 1 195 ? 32.263 -10.716 -8.839 1.00 90.88 195 GLU A C 1
ATOM 1579 O O . GLU A 1 195 ? 33.001 -10.649 -9.823 1.00 90.88 195 GLU A O 1
ATOM 1584 N N . ALA A 1 196 ? 31.072 -10.113 -8.816 1.00 88.75 196 ALA A N 1
ATOM 1585 C CA . ALA A 1 196 ? 30.559 -9.311 -9.923 1.00 88.75 196 ALA A CA 1
ATOM 1586 C C . ALA A 1 196 ? 31.508 -8.152 -10.280 1.00 88.75 196 ALA A C 1
ATOM 1588 O O . ALA A 1 196 ? 31.814 -7.928 -11.452 1.00 88.75 196 ALA A O 1
ATOM 1589 N N . VAL A 1 197 ? 32.052 -7.450 -9.278 1.00 90.12 197 VAL A N 1
ATOM 1590 C CA . VAL A 1 197 ? 33.038 -6.375 -9.496 1.00 90.12 197 VAL A CA 1
ATOM 1591 C C . VAL A 1 197 ? 34.348 -6.918 -10.082 1.00 90.12 197 VAL A C 1
ATOM 1593 O O . VAL A 1 197 ? 34.958 -6.273 -10.940 1.00 90.12 197 VAL A O 1
ATOM 1596 N N . ARG A 1 198 ? 34.802 -8.102 -9.648 1.00 90.12 198 ARG A N 1
ATOM 1597 C CA . ARG A 1 198 ? 35.990 -8.763 -10.211 1.00 90.12 198 ARG A CA 1
ATOM 1598 C C . ARG A 1 198 ? 35.782 -9.099 -11.687 1.00 90.12 198 ARG A C 1
ATOM 1600 O O . ARG A 1 198 ? 36.632 -8.749 -12.504 1.00 90.12 198 ARG A O 1
ATOM 1607 N N . LEU A 1 199 ? 34.644 -9.702 -12.024 1.00 87.44 199 LEU A N 1
ATOM 1608 C CA . LEU A 1 199 ? 34.270 -10.030 -13.399 1.00 87.44 199 LEU A CA 1
ATOM 1609 C C . LEU A 1 199 ? 34.160 -8.774 -14.271 1.00 87.44 199 LEU A C 1
ATOM 1611 O O . LEU A 1 199 ? 34.729 -8.746 -15.361 1.00 87.44 199 LEU A O 1
ATOM 1615 N N . ALA A 1 200 ? 33.531 -7.706 -13.773 1.00 86.75 200 ALA A N 1
ATOM 1616 C CA . ALA A 1 200 ? 33.444 -6.431 -14.483 1.00 86.75 200 ALA A CA 1
ATOM 1617 C C . ALA A 1 200 ? 34.835 -5.866 -14.826 1.00 86.75 200 ALA A C 1
ATOM 1619 O O . ALA A 1 200 ? 35.071 -5.443 -15.957 1.00 86.75 200 ALA A O 1
ATOM 1620 N N . ARG A 1 201 ? 35.796 -5.928 -13.891 1.00 85.44 201 ARG A N 1
ATOM 1621 C CA . ARG A 1 201 ? 37.190 -5.532 -14.162 1.00 85.44 201 ARG A CA 1
ATOM 1622 C C . ARG A 1 201 ? 37.857 -6.397 -15.230 1.00 85.44 201 ARG A C 1
ATOM 1624 O O . ARG A 1 201 ? 38.559 -5.854 -16.079 1.00 85.44 201 ARG A O 1
ATOM 1631 N N . CYS A 1 202 ? 37.647 -7.713 -15.210 1.00 77.25 202 CYS A N 1
ATOM 1632 C CA . CYS A 1 202 ? 38.176 -8.604 -16.246 1.00 77.25 202 CYS A CA 1
ATOM 1633 C C . CYS A 1 202 ? 37.628 -8.240 -17.632 1.00 77.25 202 CYS A C 1
ATOM 1635 O O . CYS A 1 202 ? 38.399 -8.144 -18.583 1.00 77.25 202 CYS A O 1
ATOM 1637 N N . VAL A 1 203 ? 36.324 -7.976 -17.739 1.00 81.50 203 VAL A N 1
ATOM 1638 C CA . VAL A 1 203 ? 35.685 -7.578 -19.002 1.00 81.50 203 VAL A CA 1
ATOM 1639 C C . VAL A 1 203 ? 36.227 -6.238 -19.507 1.00 81.50 203 VAL A C 1
ATOM 1641 O O . VAL A 1 203 ? 36.535 -6.118 -20.691 1.00 81.50 203 VAL A O 1
ATOM 1644 N N . LEU A 1 204 ? 36.410 -5.252 -18.624 1.00 77.00 204 LEU A N 1
ATOM 1645 C CA . LEU A 1 204 ? 37.006 -3.963 -18.997 1.00 77.00 204 LEU A CA 1
ATOM 1646 C C . LEU A 1 204 ? 38.440 -4.121 -19.510 1.00 77.00 204 LEU A C 1
ATOM 1648 O O . LEU A 1 204 ? 38.775 -3.571 -20.555 1.00 77.00 204 LEU A O 1
ATOM 1652 N N . LYS A 1 205 ? 39.263 -4.936 -18.840 1.00 85.31 205 LYS A N 1
ATOM 1653 C CA . LYS A 1 205 ? 40.635 -5.201 -19.287 1.00 85.31 205 LYS A CA 1
ATOM 1654 C C . LYS A 1 205 ? 40.670 -5.859 -20.671 1.00 85.31 205 LYS A C 1
ATOM 1656 O O . LYS A 1 205 ? 41.427 -5.426 -21.533 1.00 85.31 205 LYS A O 1
ATOM 1661 N N . MET A 1 206 ? 39.806 -6.849 -20.905 1.00 79.31 206 MET A N 1
ATOM 1662 C CA . MET A 1 206 ? 39.660 -7.481 -22.221 1.00 79.31 206 MET A CA 1
ATOM 1663 C C . MET A 1 206 ? 39.255 -6.457 -23.290 1.00 79.31 206 MET A C 1
ATOM 1665 O O . MET A 1 206 ? 39.814 -6.455 -24.386 1.00 79.31 206 MET A O 1
ATOM 1669 N N . ARG A 1 207 ? 38.312 -5.557 -22.976 1.00 83.50 207 ARG A N 1
ATOM 1670 C CA . ARG A 1 207 ? 37.886 -4.485 -23.888 1.00 83.50 207 ARG A CA 1
ATOM 1671 C C . ARG A 1 207 ? 39.054 -3.578 -24.267 1.00 83.50 207 ARG A C 1
ATOM 1673 O O . ARG A 1 207 ? 39.221 -3.282 -25.446 1.00 83.50 207 ARG A O 1
ATOM 1680 N N . ASP A 1 208 ? 39.853 -3.155 -23.294 1.00 78.50 208 ASP A N 1
ATOM 1681 C CA . ASP A 1 208 ? 40.975 -2.246 -23.531 1.00 78.50 208 ASP A CA 1
ATOM 1682 C C . ASP A 1 208 ? 42.093 -2.921 -24.352 1.00 78.50 208 ASP A C 1
ATOM 1684 O O . ASP A 1 208 ? 42.642 -2.307 -25.268 1.00 78.50 208 ASP A O 1
ATOM 1688 N N . GLU A 1 209 ? 42.368 -4.211 -24.119 1.00 78.44 209 GLU A N 1
ATOM 1689 C CA . GLU A 1 209 ? 43.290 -5.008 -24.948 1.00 78.44 209 GLU A CA 1
ATOM 1690 C C . GLU A 1 209 ? 42.783 -5.159 -26.395 1.00 78.44 209 GLU A C 1
ATOM 1692 O O . GLU A 1 209 ? 43.551 -5.039 -27.355 1.00 78.44 209 GLU A O 1
ATOM 1697 N N . HIS A 1 210 ? 41.480 -5.394 -26.577 1.00 79.75 210 HIS A N 1
ATOM 1698 C CA . HIS A 1 210 ? 40.858 -5.426 -27.902 1.00 79.75 210 HIS A CA 1
ATOM 1699 C C . HIS A 1 210 ? 40.911 -4.061 -28.598 1.00 79.75 210 HIS A C 1
ATOM 1701 O O . HIS A 1 210 ? 41.200 -3.997 -29.794 1.00 79.75 210 HIS A O 1
ATOM 1707 N N . PHE A 1 211 ? 40.685 -2.975 -27.857 1.00 71.81 211 PHE A N 1
ATOM 1708 C CA . PHE A 1 211 ? 40.769 -1.610 -28.368 1.00 71.81 211 PHE A CA 1
ATOM 1709 C C . PHE A 1 211 ? 42.185 -1.276 -28.853 1.00 71.81 211 PHE A C 1
ATOM 1711 O O . PHE A 1 211 ? 42.352 -0.780 -29.964 1.00 71.81 211 PHE A O 1
ATOM 1718 N N . GLN A 1 212 ? 43.221 -1.638 -28.091 1.00 74.69 212 GLN A N 1
ATOM 1719 C CA . GLN A 1 212 ? 44.615 -1.459 -28.515 1.00 74.69 212 GLN A CA 1
ATOM 1720 C C . GLN A 1 212 ? 44.932 -2.202 -29.820 1.00 74.69 212 GLN A C 1
ATOM 1722 O O . GLN A 1 212 ? 45.569 -1.636 -30.712 1.00 74.69 212 GLN A O 1
ATOM 1727 N N . LYS A 1 213 ? 44.455 -3.445 -29.971 1.00 80.25 213 LYS A N 1
ATOM 1728 C CA . LYS A 1 213 ? 44.624 -4.213 -31.216 1.00 80.25 213 LYS A CA 1
ATOM 1729 C C . LYS A 1 213 ? 43.909 -3.549 -32.394 1.00 80.25 213 LYS A C 1
ATOM 1731 O O . LYS A 1 213 ? 44.499 -3.434 -33.465 1.00 80.25 213 LYS A O 1
ATOM 1736 N N . MET A 1 214 ? 42.676 -3.079 -32.194 1.00 70.38 214 MET A N 1
ATOM 1737 C CA . MET A 1 214 ? 41.908 -2.364 -33.220 1.00 70.38 214 MET A CA 1
ATOM 1738 C C . MET A 1 214 ? 42.639 -1.100 -33.686 1.00 70.38 214 MET A C 1
ATOM 1740 O O . MET A 1 214 ? 42.830 -0.925 -34.886 1.00 70.38 214 MET A O 1
ATOM 1744 N N . CYS A 1 215 ? 43.121 -0.271 -32.756 1.00 70.44 215 CYS A N 1
ATOM 1745 C CA . CYS A 1 215 ? 43.885 0.934 -33.083 1.00 70.44 215 CYS A CA 1
ATOM 1746 C C . CYS A 1 215 ? 45.152 0.610 -33.888 1.00 70.44 215 CYS A C 1
ATOM 1748 O O . CYS A 1 215 ? 45.474 1.305 -34.850 1.00 70.44 215 CYS A O 1
ATOM 1750 N N . HIS A 1 216 ? 45.855 -0.473 -33.544 1.00 75.81 216 HIS A N 1
ATOM 1751 C CA . HIS A 1 216 ? 47.037 -0.910 -34.287 1.00 75.81 216 HIS A CA 1
ATOM 1752 C C . HIS A 1 216 ? 46.699 -1.327 -35.729 1.00 75.81 216 HIS A C 1
ATOM 1754 O O . HIS A 1 216 ? 47.391 -0.935 -36.669 1.00 75.81 216 HIS A O 1
ATOM 1760 N N . LEU A 1 217 ? 45.631 -2.106 -35.917 1.00 76.31 217 LEU A N 1
ATOM 1761 C CA . LEU A 1 217 ? 45.141 -2.515 -37.238 1.00 76.31 217 LEU A CA 1
ATOM 1762 C C . LEU A 1 217 ? 44.680 -1.310 -38.068 1.00 76.31 217 LEU A C 1
ATOM 1764 O O . LEU A 1 217 ? 44.993 -1.213 -39.252 1.00 76.31 217 LEU A O 1
ATOM 1768 N N . GLN A 1 218 ? 43.993 -0.359 -37.442 1.00 74.19 218 GLN A N 1
ATOM 1769 C CA . GLN A 1 218 ? 43.512 0.848 -38.104 1.00 74.19 218 GLN A CA 1
ATOM 1770 C C . GLN A 1 218 ? 44.667 1.742 -38.573 1.00 74.19 218 GLN A C 1
ATOM 1772 O O . GLN A 1 218 ? 44.652 2.212 -39.709 1.00 74.19 218 GLN A O 1
ATOM 1777 N N . ASN A 1 219 ? 45.715 1.899 -37.761 1.00 72.12 219 ASN A N 1
ATOM 1778 C CA . ASN A 1 219 ? 46.924 2.628 -38.155 1.00 72.12 219 ASN A CA 1
ATOM 1779 C C . ASN A 1 219 ? 47.661 1.956 -39.327 1.00 72.12 219 ASN A C 1
ATOM 1781 O O . ASN A 1 219 ? 48.174 2.646 -40.207 1.00 72.12 219 ASN A O 1
ATOM 1785 N N . GLN A 1 220 ? 47.680 0.619 -39.387 1.00 78.44 220 GLN A N 1
ATOM 1786 C CA . GLN A 1 220 ? 48.226 -0.109 -40.539 1.00 78.44 220 GLN A CA 1
ATOM 1787 C C . GLN A 1 220 ? 47.394 0.109 -41.807 1.00 78.44 220 GLN A C 1
ATOM 1789 O O . GLN A 1 220 ? 47.960 0.297 -42.882 1.00 78.44 220 GLN A O 1
ATOM 1794 N N . ILE A 1 221 ? 46.063 0.120 -41.695 1.00 74.12 221 ILE A N 1
ATOM 1795 C CA . ILE A 1 221 ? 45.168 0.407 -42.824 1.00 74.12 221 ILE A CA 1
ATOM 1796 C C . ILE A 1 221 ? 45.408 1.826 -43.350 1.00 74.12 221 ILE A C 1
ATOM 1798 O O . ILE A 1 221 ? 45.593 1.986 -44.555 1.00 74.12 221 ILE A O 1
ATOM 1802 N N . TYR A 1 222 ? 45.494 2.826 -42.468 1.00 71.31 222 TYR A N 1
ATOM 1803 C CA . TYR A 1 222 ? 45.805 4.204 -42.861 1.00 71.31 222 TYR A CA 1
ATOM 1804 C C . TYR A 1 222 ? 47.157 4.317 -43.579 1.00 71.31 222 TYR A C 1
ATOM 1806 O O . TYR A 1 222 ? 47.243 4.959 -44.624 1.00 71.31 222 TYR A O 1
ATOM 1814 N N . ALA A 1 223 ? 48.201 3.643 -43.088 1.00 70.81 223 ALA A N 1
ATOM 1815 C CA . ALA A 1 223 ? 49.510 3.629 -43.746 1.00 70.81 223 ALA A CA 1
ATOM 1816 C C . ALA A 1 223 ? 49.467 2.980 -45.147 1.00 70.81 223 ALA A C 1
ATOM 1818 O O . ALA A 1 223 ? 50.133 3.445 -46.071 1.00 70.81 223 ALA A O 1
ATOM 1819 N N . MET A 1 224 ? 48.658 1.931 -45.329 1.00 65.50 224 MET A N 1
ATOM 1820 C CA . MET A 1 224 ? 48.464 1.275 -46.630 1.00 65.50 224 MET A CA 1
ATOM 1821 C C . MET A 1 224 ? 47.591 2.087 -47.598 1.00 65.50 224 MET A C 1
ATOM 1823 O O . MET A 1 224 ? 47.774 1.996 -48.810 1.00 65.50 224 MET A O 1
ATOM 1827 N N . GLN A 1 225 ? 46.634 2.865 -47.092 1.00 60.69 225 GLN A N 1
ATOM 1828 C CA . GLN A 1 225 ? 45.798 3.760 -47.900 1.00 60.69 225 GLN A CA 1
ATOM 1829 C C . GLN A 1 225 ? 46.583 4.993 -48.355 1.00 60.69 225 GLN A C 1
ATOM 1831 O O . GLN A 1 225 ? 46.521 5.350 -49.529 1.00 60.69 225 GLN A O 1
ATOM 1836 N N . SER A 1 226 ? 47.418 5.553 -47.478 1.00 51.66 226 SER A N 1
ATOM 1837 C CA . SER A 1 226 ? 48.319 6.660 -47.810 1.00 51.66 226 SER A CA 1
ATOM 1838 C C . SER A 1 226 ? 49.356 6.288 -48.880 1.00 51.66 226 SER A C 1
ATOM 1840 O O . SER A 1 226 ? 49.731 7.143 -49.676 1.00 51.66 226 SER A O 1
ATOM 1842 N N . SER A 1 227 ? 49.778 5.017 -48.982 1.00 57.00 227 SER A N 1
ATOM 1843 C CA . SER A 1 227 ? 50.643 4.577 -50.093 1.00 57.00 227 SER A CA 1
ATOM 1844 C C . SER A 1 227 ? 49.892 4.334 -51.414 1.00 57.00 227 SER A C 1
ATOM 1846 O O . SER A 1 227 ? 50.522 4.200 -52.463 1.00 57.00 227 SER A O 1
ATOM 1848 N N . ARG A 1 228 ? 48.550 4.307 -51.384 1.00 53.56 228 ARG A N 1
ATOM 1849 C CA . ARG A 1 228 ? 47.666 4.151 -52.554 1.00 53.56 228 ARG A CA 1
ATOM 1850 C C . ARG A 1 228 ? 47.106 5.473 -53.088 1.00 53.56 228 ARG A C 1
ATOM 1852 O O . ARG A 1 228 ? 46.728 5.521 -54.257 1.00 53.56 228 ARG A O 1
ATOM 1859 N N . GLU A 1 229 ? 47.103 6.543 -52.298 1.00 45.25 229 GLU A N 1
ATOM 1860 C CA . GLU A 1 229 ? 46.736 7.901 -52.729 1.00 45.25 229 GLU A CA 1
ATOM 1861 C C . GLU A 1 229 ? 47.871 8.563 -53.529 1.00 45.25 229 GLU A C 1
ATOM 1863 O O . GLU A 1 229 ? 48.550 9.483 -53.087 1.00 45.25 229 GLU A O 1
ATOM 1868 N N . SER A 1 230 ? 48.081 8.083 -54.754 1.00 43.50 230 SER A N 1
ATOM 1869 C CA . SER A 1 230 ? 48.720 8.876 -55.815 1.00 43.50 230 SER A CA 1
ATOM 1870 C C . SER A 1 230 ? 47.939 8.867 -57.130 1.00 43.50 230 SER A C 1
ATOM 1872 O O . SER A 1 230 ? 48.410 9.437 -58.109 1.00 43.50 230 SER A O 1
ATOM 1874 N N . VAL A 1 231 ? 46.736 8.277 -57.185 1.00 42.53 231 VAL A N 1
ATOM 1875 C CA . VAL A 1 231 ? 45.926 8.277 -58.412 1.00 42.53 231 VAL A CA 1
ATOM 1876 C C . VAL A 1 231 ? 44.418 8.339 -58.115 1.00 42.53 231 VAL A C 1
ATOM 1878 O O . VAL A 1 231 ? 43.875 7.467 -57.444 1.00 42.53 231 VAL A O 1
ATOM 1881 N N . CYS A 1 232 ? 43.788 9.340 -58.746 1.00 32.28 232 CYS A N 1
ATOM 1882 C CA . CYS A 1 232 ? 42.361 9.592 -59.009 1.00 32.28 232 CYS A CA 1
ATOM 1883 C C . CYS A 1 232 ? 41.510 10.373 -57.984 1.00 32.28 232 CYS A C 1
ATOM 1885 O O . CYS A 1 232 ? 41.226 9.934 -56.875 1.00 32.28 232 CYS A O 1
ATOM 1887 N N . GLU A 1 233 ? 41.053 11.534 -58.470 1.00 39.16 233 GLU A N 1
ATOM 1888 C CA . GLU A 1 233 ? 40.124 12.499 -57.880 1.00 39.16 233 GLU A CA 1
ATOM 1889 C C . GLU A 1 233 ? 38.646 12.054 -57.889 1.00 39.16 233 GLU A C 1
ATOM 1891 O O . GLU A 1 233 ? 38.213 11.283 -58.744 1.00 39.16 233 GLU A O 1
ATOM 1896 N N . ASN A 1 234 ? 37.882 12.726 -57.015 1.00 42.41 234 ASN A N 1
ATOM 1897 C CA . ASN A 1 234 ? 36.436 12.988 -57.036 1.00 42.41 234 ASN A CA 1
ATOM 1898 C C . ASN A 1 234 ? 35.489 11.794 -56.836 1.00 42.41 234 ASN A C 1
ATOM 1900 O O . ASN A 1 234 ? 35.204 11.065 -57.773 1.00 42.41 234 ASN A O 1
ATOM 1904 N N . VAL A 1 235 ? 34.890 11.703 -55.639 1.00 34.66 235 VAL A N 1
ATOM 1905 C CA . VAL A 1 235 ? 33.447 11.493 -55.384 1.00 34.66 235 VAL A CA 1
ATOM 1906 C C . VAL A 1 235 ? 33.186 11.765 -53.892 1.00 34.66 235 VAL A C 1
ATOM 1908 O O . VAL A 1 235 ? 34.010 11.480 -53.028 1.00 34.66 235 VAL A O 1
ATOM 1911 N N . SER A 1 236 ? 32.036 12.380 -53.626 1.00 38.28 236 SER A N 1
ATOM 1912 C CA . SER A 1 236 ? 31.464 12.791 -52.344 1.00 38.28 236 SER A CA 1
ATOM 1913 C C . SER A 1 236 ? 31.761 11.867 -51.156 1.00 38.28 236 SER A C 1
ATOM 1915 O O . SER A 1 236 ? 31.537 10.660 -51.217 1.00 38.28 236 SER A O 1
ATOM 1917 N N . ALA A 1 237 ? 32.185 12.462 -50.039 1.00 33.31 237 ALA A N 1
ATOM 1918 C CA . ALA A 1 237 ? 32.409 11.765 -48.776 1.00 33.31 237 ALA A CA 1
ATOM 1919 C C . ALA A 1 237 ? 31.099 11.164 -48.218 1.00 33.31 237 ALA A C 1
ATOM 1921 O O . ALA A 1 237 ? 30.160 11.920 -47.949 1.00 33.31 237 ALA A O 1
ATOM 1922 N N . PRO A 1 238 ? 31.017 9.842 -47.971 1.00 37.69 238 PRO A N 1
ATOM 1923 C CA . PRO A 1 238 ? 30.021 9.283 -47.077 1.00 37.69 238 PRO A CA 1
ATOM 1924 C C . PRO A 1 238 ? 30.501 9.454 -45.632 1.00 37.69 238 PRO A C 1
ATOM 1926 O O . PRO A 1 238 ? 31.644 9.154 -45.286 1.00 37.69 238 PRO A O 1
ATOM 1929 N N . SER A 1 239 ? 29.610 9.922 -44.764 1.00 40.06 239 SER A N 1
ATOM 1930 C CA . SER A 1 239 ? 29.798 9.903 -43.317 1.00 40.06 239 SER A CA 1
ATOM 1931 C C . SER A 1 239 ? 29.971 8.459 -42.829 1.00 40.06 239 SER A C 1
ATOM 1933 O O . SER A 1 239 ? 29.005 7.695 -42.802 1.00 40.06 239 SER A O 1
ATOM 1935 N N . CYS A 1 240 ? 31.178 8.083 -42.408 1.00 35.66 240 CYS A N 1
ATOM 1936 C CA . CYS A 1 240 ? 31.457 6.780 -41.803 1.00 35.66 240 CYS A CA 1
ATOM 1937 C C . CYS A 1 240 ? 31.930 6.941 -40.350 1.00 35.66 240 CYS A C 1
ATOM 1939 O O . CYS A 1 240 ? 33.082 6.680 -40.027 1.00 35.66 240 CYS A O 1
ATOM 1941 N N . PHE A 1 241 ? 31.014 7.324 -39.456 1.00 34.16 241 PHE A N 1
ATOM 1942 C CA . PHE A 1 241 ? 31.090 6.934 -38.044 1.00 34.16 241 PHE A CA 1
ATOM 1943 C C . PHE A 1 241 ? 30.203 5.704 -37.844 1.00 34.16 241 PHE A C 1
ATOM 1945 O O . PHE A 1 241 ? 29.076 5.793 -37.372 1.00 34.16 241 PHE A O 1
ATOM 1952 N N . GLY A 1 242 ? 30.709 4.549 -38.266 1.00 37.12 242 GLY A N 1
ATOM 1953 C CA . GLY A 1 242 ? 30.140 3.245 -37.944 1.00 37.12 242 GLY A CA 1
ATOM 1954 C C . GLY A 1 242 ? 30.992 2.578 -36.875 1.00 37.12 242 GLY A C 1
ATOM 1955 O O . GLY A 1 242 ? 31.765 1.679 -37.187 1.00 37.12 242 GLY A O 1
ATOM 1956 N N . LEU A 1 243 ? 30.893 3.031 -35.621 1.00 39.59 243 LEU A N 1
ATOM 1957 C CA . LEU A 1 243 ? 31.189 2.130 -34.509 1.00 39.59 243 LEU A CA 1
ATOM 1958 C C . LEU A 1 243 ? 30.074 1.088 -34.525 1.00 39.59 243 LEU A C 1
ATOM 1960 O O . LEU A 1 243 ? 28.898 1.449 -34.569 1.00 39.59 243 LEU A O 1
ATOM 1964 N N . ASP A 1 244 ? 30.440 -0.189 -34.568 1.00 37.72 244 ASP A N 1
ATOM 1965 C CA . ASP A 1 244 ? 29.501 -1.302 -34.673 1.00 37.72 244 ASP A CA 1
ATOM 1966 C C . ASP A 1 244 ? 28.747 -1.468 -33.338 1.00 37.72 244 ASP A C 1
ATOM 1968 O O . ASP A 1 244 ? 29.015 -2.352 -32.521 1.00 37.72 244 ASP A O 1
ATOM 1972 N N . ASN A 1 245 ? 27.804 -0.551 -33.097 1.00 42.53 245 ASN A N 1
ATOM 1973 C CA . ASN A 1 245 ? 26.905 -0.494 -31.945 1.00 42.53 245 ASN A CA 1
ATOM 1974 C C . ASN A 1 245 ? 26.144 -1.816 -31.768 1.00 42.53 245 ASN A C 1
ATOM 1976 O O . ASN A 1 245 ? 25.759 -2.169 -30.656 1.00 42.53 245 ASN A O 1
ATOM 1980 N N . ASN A 1 246 ? 26.023 -2.603 -32.839 1.00 40.50 246 ASN A N 1
ATOM 1981 C CA . ASN A 1 246 ? 25.413 -3.921 -32.832 1.00 40.50 246 ASN A CA 1
ATOM 1982 C C . ASN A 1 246 ? 26.090 -4.915 -31.885 1.00 40.50 246 ASN A C 1
ATOM 1984 O O . ASN A 1 246 ? 25.409 -5.817 -31.415 1.00 40.50 246 ASN A O 1
ATOM 1988 N N . ALA A 1 247 ? 27.394 -4.807 -31.604 1.00 39.03 247 ALA A N 1
ATOM 1989 C CA . ALA A 1 247 ? 28.101 -5.793 -30.778 1.00 39.03 247 ALA A CA 1
ATOM 1990 C C . ALA A 1 247 ? 27.894 -5.566 -29.270 1.00 39.03 247 ALA A C 1
ATOM 1992 O O . ALA A 1 247 ? 27.655 -6.518 -28.528 1.00 39.03 247 ALA A O 1
ATOM 1993 N N . ILE A 1 248 ? 27.935 -4.307 -28.823 1.00 41.44 248 ILE A N 1
ATOM 1994 C CA . ILE A 1 248 ? 27.694 -3.932 -27.421 1.00 41.44 248 ILE A CA 1
ATOM 1995 C C . ILE A 1 248 ? 26.202 -4.056 -27.098 1.00 41.44 248 ILE A C 1
ATOM 1997 O O . ILE A 1 248 ? 25.862 -4.653 -26.077 1.00 41.44 248 ILE A O 1
ATOM 2001 N N . VAL A 1 249 ? 25.329 -3.619 -28.018 1.00 43.78 249 VAL A N 1
ATOM 2002 C CA . VAL A 1 249 ? 23.882 -3.865 -27.937 1.00 43.78 249 VAL A CA 1
ATOM 2003 C C . VAL A 1 249 ? 23.595 -5.368 -27.953 1.00 43.78 249 VAL A C 1
ATOM 2005 O O . VAL A 1 249 ? 22.825 -5.826 -27.126 1.00 43.78 249 VAL A O 1
ATOM 2008 N N . LYS A 1 250 ? 24.265 -6.191 -28.780 1.00 37.47 250 LYS A N 1
ATOM 2009 C CA . LYS A 1 250 ? 24.107 -7.665 -28.736 1.00 37.47 250 LYS A CA 1
ATOM 2010 C C . LYS A 1 250 ? 24.499 -8.286 -27.398 1.00 37.47 250 LYS A C 1
ATOM 2012 O O . LYS A 1 250 ? 23.905 -9.292 -27.014 1.00 37.47 250 LYS A O 1
ATOM 2017 N N . GLN A 1 251 ? 25.521 -7.758 -26.725 1.00 36.25 251 GLN A N 1
ATOM 2018 C CA . GLN A 1 251 ? 26.022 -8.321 -25.471 1.00 36.25 251 GLN A CA 1
ATOM 2019 C C . GLN A 1 251 ? 25.111 -7.962 -24.285 1.00 36.25 251 GLN A C 1
ATOM 2021 O O . GLN A 1 251 ? 24.852 -8.825 -23.447 1.00 36.25 251 GLN A O 1
ATOM 2026 N N . SER A 1 252 ? 24.592 -6.728 -24.229 1.00 43.00 252 SER A N 1
ATOM 2027 C CA . SER A 1 252 ? 23.574 -6.327 -23.246 1.00 43.00 252 SER A CA 1
ATOM 2028 C C . SER A 1 252 ? 22.233 -7.013 -23.519 1.00 43.00 252 SER A C 1
ATOM 2030 O O . SER A 1 252 ? 21.639 -7.555 -22.590 1.00 43.00 252 SER A O 1
ATOM 2032 N N . LYS A 1 253 ? 21.832 -7.108 -24.793 1.00 40.41 253 LYS A N 1
ATOM 2033 C CA . LYS A 1 253 ? 20.678 -7.877 -25.280 1.00 40.41 253 LYS A CA 1
ATOM 2034 C C . LYS A 1 253 ? 20.724 -9.335 -24.821 1.00 40.41 253 LYS A C 1
ATOM 2036 O O . LYS A 1 253 ? 19.817 -9.773 -24.134 1.00 40.41 253 LYS A O 1
ATOM 2041 N N . LYS A 1 254 ? 21.847 -10.040 -25.013 1.00 41.31 254 LYS A N 1
ATOM 2042 C CA . LYS A 1 254 ? 22.012 -11.426 -24.527 1.00 41.31 254 LYS A CA 1
ATOM 2043 C C . LYS A 1 254 ? 21.830 -11.595 -23.015 1.00 41.31 254 LYS A C 1
ATOM 2045 O O . LYS A 1 254 ? 21.302 -12.617 -22.592 1.00 41.31 254 LYS A O 1
ATOM 2050 N N . LEU A 1 255 ? 22.305 -10.656 -22.195 1.00 43.34 255 LEU A N 1
ATOM 2051 C CA . LEU A 1 255 ? 22.169 -10.751 -20.735 1.00 43.34 255 LEU A CA 1
ATOM 2052 C C . LEU A 1 255 ? 20.727 -10.491 -20.281 1.00 43.34 255 LEU A C 1
ATOM 2054 O O . LEU A 1 255 ? 20.256 -11.167 -19.368 1.00 43.34 255 LEU A O 1
ATOM 2058 N N . PHE A 1 256 ? 20.027 -9.560 -20.934 1.00 49.84 256 PHE A N 1
ATOM 2059 C CA . PHE A 1 256 ? 18.617 -9.276 -20.662 1.00 49.84 256 PHE A CA 1
ATOM 2060 C C . PHE A 1 256 ? 17.679 -10.362 -21.187 1.00 49.84 256 PHE A C 1
ATOM 2062 O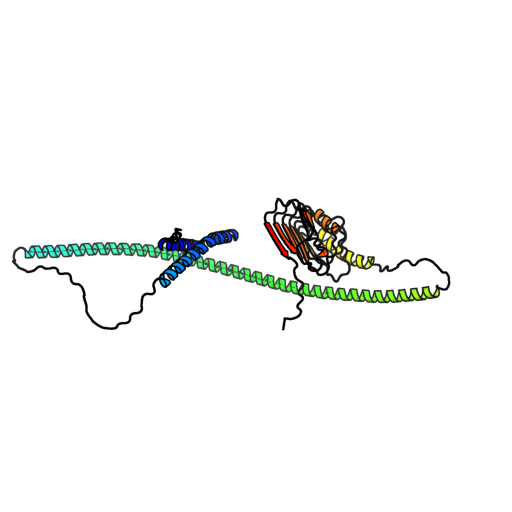 O . PHE A 1 256 ? 16.749 -10.720 -20.471 1.00 49.84 256 PHE A O 1
ATOM 2069 N N . ASP A 1 257 ? 17.960 -10.947 -22.352 1.00 45.69 257 ASP A N 1
ATOM 2070 C CA . ASP A 1 257 ? 17.222 -12.101 -22.870 1.00 45.69 257 ASP A CA 1
ATOM 2071 C C . ASP A 1 257 ? 17.354 -13.280 -21.896 1.00 45.69 257 ASP A C 1
ATOM 2073 O O . ASP A 1 257 ? 16.359 -13.827 -21.448 1.00 45.69 257 ASP A O 1
ATOM 2077 N N . ILE A 1 258 ? 18.564 -13.611 -21.427 1.00 45.84 258 ILE A N 1
ATOM 2078 C CA . ILE A 1 258 ? 18.759 -14.711 -20.461 1.00 45.84 258 ILE A CA 1
ATOM 2079 C C . ILE A 1 258 ? 18.022 -14.455 -19.132 1.00 45.84 258 ILE A C 1
ATOM 2081 O O . ILE A 1 258 ? 17.411 -15.370 -18.570 1.00 45.84 258 ILE A O 1
ATOM 2085 N N . LEU A 1 259 ? 18.059 -13.221 -18.618 1.00 50.41 259 LEU A N 1
ATOM 2086 C CA . LEU A 1 259 ? 17.374 -12.859 -17.374 1.00 50.41 259 LEU A CA 1
ATOM 2087 C C . LEU A 1 259 ? 15.854 -12.853 -17.541 1.00 50.41 259 LEU A C 1
ATOM 2089 O O . LEU A 1 259 ? 15.153 -13.360 -16.672 1.00 50.41 259 LEU A O 1
ATOM 2093 N N . GLY A 1 260 ? 15.350 -12.327 -18.652 1.00 51.81 260 GLY A N 1
ATOM 2094 C CA . GLY A 1 260 ? 13.928 -12.191 -18.913 1.00 51.81 260 GLY A CA 1
ATOM 2095 C C . GLY A 1 260 ? 13.246 -13.469 -19.396 1.00 51.81 260 GLY A C 1
ATOM 2096 O O . GLY A 1 260 ? 12.169 -13.788 -18.903 1.00 51.81 260 GLY A O 1
ATOM 2097 N N . SER A 1 261 ? 13.885 -14.268 -20.252 1.00 46.81 261 SER A N 1
ATOM 2098 C CA . SER A 1 261 ? 13.377 -15.589 -20.647 1.00 46.81 261 SER A CA 1
ATOM 2099 C C . SER A 1 261 ? 13.300 -16.532 -19.444 1.00 46.81 261 SER A C 1
ATOM 2101 O O . SER A 1 261 ? 12.262 -17.145 -19.216 1.00 46.81 261 SER A O 1
ATOM 2103 N N . SER A 1 262 ? 14.343 -16.589 -18.600 1.00 49.25 262 SER A N 1
ATOM 2104 C CA . SER A 1 262 ? 14.321 -17.469 -17.416 1.00 49.25 262 SER A CA 1
ATOM 2105 C C . SER A 1 262 ? 13.333 -17.007 -16.337 1.00 49.25 262 SER A C 1
ATOM 2107 O O . SER A 1 262 ? 12.829 -17.821 -15.564 1.00 49.25 262 SER A O 1
ATOM 2109 N N . ALA A 1 263 ? 13.041 -15.707 -16.297 1.00 48.91 263 ALA A N 1
ATOM 2110 C CA . ALA A 1 263 ? 12.067 -15.087 -15.413 1.00 48.91 263 ALA A CA 1
ATOM 2111 C C . ALA A 1 263 ? 10.622 -15.395 -15.851 1.00 48.91 263 ALA A C 1
ATOM 2113 O O . ALA A 1 263 ? 9.793 -15.812 -15.037 1.00 48.91 263 ALA A O 1
ATOM 2114 N N . VAL A 1 264 ? 10.327 -15.237 -17.143 1.00 53.41 264 VAL A N 1
ATOM 2115 C CA . VAL A 1 264 ? 8.993 -15.470 -17.716 1.00 53.41 264 VAL A CA 1
ATOM 2116 C C . VAL A 1 264 ? 8.637 -16.962 -17.728 1.00 53.41 264 VAL A C 1
ATOM 2118 O O . VAL A 1 264 ? 7.509 -17.317 -17.391 1.00 53.41 264 VAL A O 1
ATOM 2121 N N . GLU A 1 265 ? 9.593 -17.853 -18.005 1.00 52.22 265 GLU A N 1
ATOM 2122 C CA . GLU A 1 265 ? 9.364 -19.309 -18.015 1.00 52.22 265 GLU A CA 1
ATOM 2123 C C . GLU A 1 265 ? 9.112 -19.913 -16.622 1.00 52.22 265 GLU A C 1
ATOM 2125 O O . GLU A 1 265 ? 8.538 -20.995 -16.509 1.00 52.22 265 GLU A O 1
ATOM 2130 N N . ARG A 1 266 ? 9.503 -19.224 -15.542 1.00 57.66 266 ARG A N 1
ATOM 2131 C CA . ARG A 1 266 ? 9.362 -19.720 -14.159 1.00 57.66 266 ARG A CA 1
ATOM 2132 C C . ARG A 1 266 ? 8.075 -19.281 -13.456 1.00 57.66 266 ARG A C 1
ATOM 2134 O O . ARG A 1 266 ? 7.914 -19.573 -12.274 1.00 57.66 266 ARG A O 1
ATOM 2141 N N . GLY A 1 267 ? 7.160 -18.602 -14.153 1.00 64.56 267 GLY A N 1
ATOM 2142 C CA . GLY A 1 267 ? 5.875 -18.183 -13.582 1.00 64.56 267 GLY A CA 1
ATOM 2143 C C . GLY A 1 267 ? 5.994 -17.069 -12.538 1.00 64.56 267 GLY A C 1
ATOM 2144 O O . GLY A 1 267 ? 5.250 -17.058 -11.559 1.00 64.56 267 GLY A O 1
ATOM 2145 N N . LEU A 1 268 ? 6.937 -16.137 -12.714 1.00 70.94 268 LEU A N 1
ATOM 2146 C CA . LEU A 1 268 ? 7.088 -15.000 -11.806 1.00 70.94 268 LEU A CA 1
ATOM 2147 C C . LEU A 1 268 ? 5.803 -14.168 -11.724 1.00 70.94 268 LEU A C 1
ATOM 2149 O O . LEU A 1 268 ? 5.187 -13.830 -12.739 1.00 70.94 268 LEU A O 1
ATOM 2153 N N . LEU A 1 269 ? 5.440 -13.813 -10.491 1.00 84.25 269 LEU A N 1
ATOM 2154 C CA . LEU A 1 269 ? 4.308 -12.939 -10.180 1.00 84.25 269 LEU A CA 1
ATOM 2155 C C . LEU A 1 269 ? 4.733 -11.470 -10.077 1.00 84.25 269 LEU A C 1
ATOM 2157 O O . LEU A 1 269 ? 3.929 -10.585 -10.361 1.00 84.25 269 LEU A O 1
ATOM 2161 N N . GLU A 1 270 ? 5.984 -11.198 -9.696 1.00 84.62 270 GLU A N 1
ATOM 2162 C CA . GLU A 1 270 ? 6.503 -9.843 -9.502 1.00 84.62 270 GLU A CA 1
ATOM 2163 C C . GLU A 1 270 ? 7.866 -9.669 -10.181 1.00 84.62 270 GLU A C 1
ATOM 2165 O O . GLU A 1 270 ? 8.735 -10.537 -10.089 1.00 84.62 270 GLU A O 1
ATOM 2170 N N . LEU A 1 271 ? 8.051 -8.539 -10.869 1.00 83.06 271 LEU A N 1
ATOM 2171 C CA . LEU A 1 271 ? 9.278 -8.209 -11.588 1.00 83.06 271 LEU A CA 1
ATOM 2172 C C . LEU A 1 271 ? 9.661 -6.746 -11.354 1.00 83.06 271 LEU A C 1
ATOM 2174 O O . LEU A 1 271 ? 8.869 -5.829 -11.586 1.00 83.06 271 LEU A O 1
ATOM 2178 N N . HIS A 1 272 ? 10.910 -6.534 -10.939 1.00 81.75 272 HIS A N 1
ATOM 2179 C CA . HIS A 1 272 ? 11.501 -5.215 -10.744 1.00 81.75 272 HIS A CA 1
ATOM 2180 C C . HIS A 1 272 ? 12.711 -5.059 -11.660 1.00 81.75 272 HIS A C 1
ATOM 2182 O O . HIS A 1 272 ? 13.704 -5.770 -11.513 1.00 81.75 272 HIS A O 1
ATOM 2188 N N . LEU A 1 273 ? 12.634 -4.113 -12.590 1.00 76.25 273 LEU A N 1
ATOM 2189 C CA . LEU A 1 273 ? 13.733 -3.752 -13.472 1.00 76.25 273 LEU A CA 1
ATOM 2190 C C . LEU A 1 273 ? 14.263 -2.373 -13.061 1.00 76.25 273 LEU A C 1
ATOM 2192 O O . LEU A 1 273 ? 13.503 -1.406 -12.925 1.00 76.25 273 LEU A O 1
ATOM 2196 N N . HIS A 1 274 ? 15.582 -2.291 -12.861 1.00 77.00 274 HIS A N 1
ATOM 2197 C CA . HIS A 1 274 ? 16.297 -1.035 -12.645 1.00 77.00 274 HIS A CA 1
ATOM 2198 C C . HIS A 1 274 ? 17.436 -0.864 -13.656 1.00 77.00 274 HIS A C 1
ATOM 2200 O O . HIS A 1 274 ? 18.248 -1.776 -13.817 1.00 77.00 274 HIS A O 1
ATOM 2206 N N . ALA A 1 275 ? 17.507 0.290 -14.320 1.00 68.69 275 ALA A N 1
ATOM 2207 C CA . ALA A 1 275 ? 18.602 0.663 -15.211 1.00 68.69 275 ALA A CA 1
ATOM 2208 C C . ALA A 1 275 ? 19.396 1.844 -14.643 1.00 68.69 275 ALA A C 1
ATOM 2210 O O . ALA A 1 275 ? 18.847 2.916 -14.385 1.00 68.69 275 ALA A O 1
ATOM 2211 N N . ASP A 1 276 ? 20.705 1.643 -14.470 1.00 62.81 276 ASP A N 1
ATOM 2212 C CA . ASP A 1 276 ? 21.614 2.685 -13.989 1.00 62.81 276 ASP A CA 1
ATOM 2213 C C . ASP A 1 276 ? 21.841 3.741 -15.097 1.00 62.81 276 ASP A C 1
ATOM 2215 O O . ASP A 1 276 ? 22.260 3.364 -16.197 1.00 62.81 276 ASP A O 1
ATOM 2219 N N . PRO A 1 277 ? 21.645 5.046 -14.808 1.00 54.94 277 PRO A N 1
ATOM 2220 C CA . PRO A 1 277 ? 21.887 6.171 -15.726 1.00 54.94 277 PRO A CA 1
ATOM 2221 C C . PRO A 1 277 ? 23.262 6.182 -16.404 1.00 54.94 277 PRO A C 1
ATOM 2223 O O . PRO A 1 277 ? 23.470 6.816 -17.434 1.00 54.94 277 PRO A O 1
ATOM 2226 N N . ARG A 1 278 ? 24.251 5.513 -15.805 1.00 54.03 278 ARG A N 1
ATOM 2227 C CA . ARG A 1 278 ? 25.628 5.461 -16.314 1.00 54.03 278 ARG A CA 1
ATOM 2228 C C . ARG A 1 278 ? 25.814 4.453 -17.448 1.00 54.03 278 ARG A C 1
ATOM 2230 O O . ARG A 1 278 ? 26.893 4.401 -18.038 1.00 54.03 278 ARG A O 1
ATOM 2237 N N . CYS A 1 279 ? 24.800 3.642 -17.745 1.00 50.16 279 CYS A N 1
ATOM 2238 C CA . CYS A 1 279 ? 24.818 2.701 -18.857 1.00 50.16 279 CYS A CA 1
ATOM 2239 C C . CYS A 1 279 ? 24.276 3.387 -20.114 1.00 50.16 279 CYS A C 1
ATOM 2241 O O . CYS A 1 279 ? 23.078 3.621 -20.240 1.00 50.16 279 CYS A O 1
ATOM 2243 N N . TYR A 1 280 ? 25.159 3.695 -21.065 1.00 47.22 280 TYR A N 1
ATOM 2244 C CA . TYR A 1 280 ? 24.747 4.199 -22.371 1.00 47.22 280 TYR A CA 1
ATOM 2245 C C . TYR A 1 280 ? 23.891 3.141 -23.090 1.00 47.22 280 TYR A C 1
ATOM 2247 O O . TYR A 1 280 ? 24.413 2.117 -23.521 1.00 47.22 280 TYR A O 1
ATOM 2255 N N . PHE A 1 281 ? 22.594 3.434 -23.214 1.00 49.62 281 PHE A N 1
ATOM 2256 C CA . PHE A 1 281 ? 21.590 2.757 -24.045 1.00 49.62 281 PHE A CA 1
ATOM 2257 C C . PHE A 1 281 ? 21.342 1.270 -23.724 1.00 49.62 281 PHE A C 1
ATOM 2259 O O . PHE A 1 281 ? 21.986 0.370 -24.263 1.00 49.62 281 PHE A O 1
ATOM 2266 N N . VAL A 1 282 ? 20.329 1.006 -22.890 1.00 51.53 282 VAL A N 1
ATOM 2267 C CA . VAL A 1 282 ? 19.709 -0.322 -22.757 1.00 51.53 282 VAL A CA 1
ATOM 2268 C C . VAL A 1 282 ? 18.473 -0.369 -23.654 1.00 51.53 282 VAL A C 1
ATOM 2270 O O . VAL A 1 282 ? 17.488 0.322 -23.387 1.00 51.53 282 VAL A O 1
ATOM 2273 N N . GLU A 1 283 ? 18.546 -1.165 -24.718 1.00 53.62 283 GLU A N 1
ATOM 2274 C CA . GLU A 1 283 ? 17.418 -1.487 -25.592 1.00 53.62 283 GLU A CA 1
ATOM 2275 C C . GLU A 1 283 ? 16.818 -2.816 -25.119 1.00 53.62 283 GLU A C 1
ATOM 2277 O O . GLU A 1 283 ? 17.506 -3.836 -25.077 1.00 53.62 283 GLU A O 1
ATOM 2282 N N . ILE A 1 284 ? 15.559 -2.789 -24.685 1.00 58.28 284 ILE A N 1
ATOM 2283 C CA . ILE A 1 284 ? 14.847 -3.986 -24.225 1.00 58.28 284 ILE A CA 1
ATOM 2284 C C . ILE A 1 284 ? 14.058 -4.541 -25.412 1.00 58.28 284 ILE A C 1
ATOM 2286 O O . ILE A 1 284 ? 13.247 -3.823 -25.998 1.00 58.28 284 ILE A O 1
ATOM 2290 N N . GLU A 1 285 ? 14.301 -5.803 -25.777 1.00 52.12 285 GLU A N 1
ATOM 2291 C CA . GLU A 1 285 ? 13.615 -6.437 -26.904 1.00 52.12 285 GLU A CA 1
ATOM 2292 C C . GLU A 1 285 ? 12.126 -6.700 -26.653 1.00 52.12 285 GLU A C 1
ATOM 2294 O O . GLU A 1 285 ? 11.638 -6.821 -25.528 1.00 52.12 285 GLU A O 1
ATOM 2299 N N . ARG A 1 286 ? 11.418 -6.834 -27.778 1.00 56.88 286 ARG A N 1
ATOM 2300 C CA . ARG A 1 286 ? 9.961 -6.958 -27.936 1.00 56.88 286 ARG A CA 1
ATOM 2301 C C . ARG A 1 286 ? 9.336 -8.117 -27.154 1.00 56.88 286 ARG A C 1
ATOM 2303 O O . ARG A 1 286 ? 8.166 -8.045 -26.805 1.00 56.88 286 ARG A O 1
ATOM 2310 N N . GLU A 1 287 ? 10.109 -9.162 -26.874 1.00 54.66 287 GLU A N 1
ATOM 2311 C CA . GLU A 1 287 ? 9.626 -10.427 -26.302 1.00 54.66 287 GLU A CA 1
ATOM 2312 C C . GLU A 1 287 ? 9.581 -10.409 -24.764 1.00 54.66 287 GLU A C 1
ATOM 2314 O O . GLU A 1 287 ? 8.846 -11.180 -24.149 1.00 54.66 287 GLU A O 1
ATOM 2319 N N . LEU A 1 288 ? 10.295 -9.473 -24.130 1.00 59.91 288 LEU A N 1
ATOM 2320 C CA . LEU A 1 288 ? 10.415 -9.378 -22.672 1.00 59.91 288 LEU A CA 1
ATOM 2321 C C . LEU A 1 288 ? 9.165 -8.821 -21.982 1.00 59.91 288 LEU A C 1
ATOM 2323 O O . LEU A 1 288 ? 8.964 -9.047 -20.788 1.00 59.91 288 LEU A O 1
ATOM 2327 N N . PHE A 1 289 ? 8.306 -8.120 -22.728 1.00 70.75 289 PHE A N 1
ATOM 2328 C CA . PHE A 1 289 ? 7.060 -7.551 -22.213 1.00 70.75 289 PHE A CA 1
ATOM 2329 C C . PHE A 1 289 ? 5.830 -8.406 -22.530 1.00 70.75 289 PHE A C 1
ATOM 2331 O O . PHE A 1 289 ? 4.742 -7.888 -22.791 1.00 70.75 289 PHE A O 1
ATOM 2338 N N . THR A 1 290 ? 6.005 -9.726 -22.502 1.00 73.50 290 THR A N 1
ATOM 2339 C CA . THR A 1 290 ? 4.908 -10.683 -22.627 1.00 73.50 290 THR A CA 1
ATOM 2340 C C . THR A 1 290 ? 4.962 -11.683 -21.475 1.00 73.50 290 THR A C 1
ATOM 2342 O O . THR A 1 290 ? 5.959 -12.369 -21.273 1.00 73.50 290 THR A O 1
ATOM 2345 N N . SER A 1 291 ? 3.914 -11.730 -20.650 1.00 77.56 291 SER A N 1
ATOM 2346 C CA . SER A 1 291 ? 3.791 -12.724 -19.577 1.00 77.56 291 SER A CA 1
ATOM 2347 C C . SER A 1 291 ? 2.342 -12.886 -19.148 1.00 77.56 291 SER A C 1
ATOM 2349 O O . SER A 1 291 ? 1.653 -11.910 -18.857 1.00 77.56 291 SER A O 1
ATOM 2351 N N . ASN A 1 292 ? 1.903 -14.138 -19.034 1.00 81.88 292 ASN A N 1
ATOM 2352 C CA . ASN A 1 292 ? 0.544 -14.472 -18.613 1.00 81.88 292 ASN A CA 1
ATOM 2353 C C . ASN A 1 292 ? 0.398 -14.604 -17.089 1.00 81.88 292 ASN A C 1
ATOM 2355 O O . ASN A 1 292 ? -0.721 -14.732 -16.601 1.00 81.88 292 ASN A O 1
ATOM 2359 N N . THR A 1 293 ? 1.505 -14.597 -16.341 1.00 80.69 293 THR A N 1
ATOM 2360 C CA . THR A 1 293 ? 1.515 -14.818 -14.884 1.00 80.69 293 THR A CA 1
ATOM 2361 C C . THR A 1 293 ? 1.875 -13.570 -14.092 1.00 80.69 293 THR A C 1
ATOM 2363 O O . THR A 1 293 ? 1.591 -13.511 -12.900 1.00 80.69 293 THR A O 1
ATOM 2366 N N . LEU A 1 294 ? 2.507 -12.580 -14.726 1.00 84.81 294 LEU A N 1
ATOM 2367 C CA . LEU A 1 294 ? 3.024 -11.409 -14.033 1.00 84.81 294 LEU A CA 1
ATOM 2368 C C . LEU A 1 294 ? 1.881 -10.531 -13.505 1.00 84.81 294 LEU A C 1
ATOM 2370 O O . LEU A 1 294 ? 1.049 -10.052 -14.271 1.00 84.81 294 LEU A O 1
ATOM 2374 N N . VAL A 1 295 ? 1.870 -10.296 -12.193 1.00 89.69 295 VAL A N 1
ATOM 2375 C CA . VAL A 1 295 ? 0.856 -9.511 -11.472 1.00 89.69 295 VAL A CA 1
ATOM 2376 C C . VAL A 1 295 ? 1.362 -8.106 -11.141 1.00 89.69 295 VAL A C 1
ATOM 2378 O O . VAL A 1 295 ? 0.576 -7.152 -11.165 1.00 89.69 295 VAL A O 1
ATOM 2381 N N . ARG A 1 296 ? 2.664 -7.954 -10.859 1.00 89.81 296 ARG A N 1
ATOM 2382 C CA . ARG A 1 296 ? 3.291 -6.672 -10.510 1.00 89.81 296 ARG A CA 1
ATOM 2383 C C . ARG A 1 296 ? 4.552 -6.407 -11.326 1.00 89.81 296 ARG A C 1
ATOM 2385 O O . ARG A 1 296 ? 5.469 -7.224 -11.339 1.00 89.81 296 ARG A O 1
ATOM 2392 N N . LEU A 1 297 ? 4.631 -5.225 -11.931 1.00 87.94 297 LEU A N 1
ATOM 2393 C CA . LEU A 1 297 ? 5.793 -4.771 -12.692 1.00 87.94 297 LEU A CA 1
ATOM 2394 C C . LEU A 1 297 ? 6.265 -3.416 -12.172 1.00 87.94 297 LEU A C 1
ATOM 2396 O O . LEU A 1 297 ? 5.478 -2.483 -12.028 1.00 87.94 297 LEU A O 1
ATOM 2400 N N . THR A 1 298 ? 7.563 -3.296 -11.911 1.00 87.81 298 THR A N 1
ATOM 2401 C CA . THR A 1 298 ? 8.203 -2.021 -11.575 1.00 87.81 298 THR A CA 1
ATOM 2402 C C . THR A 1 298 ? 9.346 -1.747 -12.533 1.00 87.81 298 THR A C 1
ATOM 2404 O O . THR A 1 298 ? 10.259 -2.561 -12.650 1.00 87.81 298 THR A O 1
ATOM 2407 N N . LEU A 1 299 ? 9.314 -0.584 -13.175 1.00 82.75 299 LEU A N 1
ATOM 2408 C CA . LEU A 1 299 ? 10.364 -0.093 -14.060 1.00 82.75 299 LEU A CA 1
ATOM 2409 C C . LEU A 1 299 ? 10.977 1.162 -13.445 1.00 82.75 299 LEU A C 1
ATOM 2411 O O . LEU A 1 299 ? 10.250 2.070 -13.036 1.00 82.75 299 LEU A O 1
ATOM 2415 N N . SER A 1 300 ? 12.305 1.219 -13.366 1.00 82.06 300 SER A N 1
ATOM 2416 C CA . SER A 1 300 ? 13.001 2.357 -12.765 1.00 82.06 300 SER A CA 1
ATOM 2417 C C . SER A 1 300 ? 14.326 2.704 -13.440 1.00 82.06 300 SER A C 1
ATOM 2419 O O . SER A 1 300 ? 15.108 1.815 -13.763 1.00 82.06 300 SER A O 1
ATOM 2421 N N . GLY A 1 301 ? 14.614 3.995 -13.602 1.00 72.56 301 GLY A N 1
ATOM 2422 C CA . GLY A 1 301 ? 15.876 4.463 -14.186 1.00 72.56 301 GLY A CA 1
ATOM 2423 C C . GLY A 1 301 ? 15.824 4.699 -15.699 1.00 72.56 301 GLY A C 1
ATOM 2424 O O . GLY A 1 301 ? 14.772 5.003 -16.254 1.00 72.56 301 GLY A O 1
ATOM 2425 N N . GLU A 1 302 ? 16.966 4.634 -16.379 1.00 66.38 302 GLU A N 1
ATOM 2426 C CA . GLU A 1 302 ? 17.090 5.150 -17.750 1.00 66.38 302 GLU A CA 1
ATOM 2427 C C . GLU A 1 302 ? 16.987 4.050 -18.819 1.00 66.38 302 GLU A C 1
ATOM 2429 O O . GLU A 1 302 ? 17.917 3.263 -18.991 1.00 66.38 302 GLU A O 1
ATOM 2434 N N . TYR A 1 303 ? 15.868 3.997 -19.559 1.00 63.97 303 TYR A N 1
ATOM 2435 C CA . TYR A 1 303 ? 15.610 2.958 -20.566 1.00 63.97 303 TYR A CA 1
ATOM 2436 C C . TYR A 1 303 ? 15.249 3.518 -21.939 1.00 63.97 303 TYR A C 1
ATOM 2438 O O . TYR A 1 303 ? 14.260 4.229 -22.084 1.00 63.97 303 TYR A O 1
ATOM 2446 N N . SER A 1 304 ? 15.926 3.061 -22.993 1.00 57.59 304 SER A N 1
ATOM 2447 C CA . SER A 1 304 ? 15.407 3.237 -24.353 1.00 57.59 304 SER A CA 1
ATOM 2448 C C . SER A 1 304 ? 14.463 2.082 -24.683 1.00 57.59 304 SER A C 1
ATOM 2450 O O . SER A 1 304 ? 14.852 1.069 -25.259 1.00 57.59 304 SER A O 1
ATOM 2452 N N . LEU A 1 305 ? 13.209 2.219 -24.265 1.00 62.38 305 LEU A N 1
ATOM 2453 C CA . LEU A 1 305 ? 12.162 1.228 -24.494 1.00 62.38 305 LEU A CA 1
ATOM 2454 C C . LEU A 1 305 ? 11.553 1.414 -25.887 1.00 62.38 305 LEU A C 1
ATOM 2456 O O . LEU A 1 305 ? 10.734 2.312 -26.061 1.00 62.38 305 LEU A O 1
ATOM 2460 N N . GLU A 1 306 ? 11.903 0.568 -26.865 1.00 61.19 306 GLU A N 1
ATOM 2461 C CA . GLU A 1 306 ? 11.133 0.443 -28.115 1.00 61.19 306 GLU A CA 1
ATOM 2462 C C . GLU A 1 306 ? 10.126 -0.704 -27.994 1.00 61.19 306 GLU A C 1
ATOM 2464 O O . GLU A 1 306 ? 10.381 -1.867 -28.308 1.00 61.19 306 GLU A O 1
ATOM 2469 N N . VAL A 1 307 ? 8.940 -0.356 -27.515 1.00 63.75 307 VAL A N 1
ATOM 2470 C CA . VAL A 1 307 ? 7.916 -1.322 -27.147 1.00 63.75 307 VAL A CA 1
ATOM 2471 C C . VAL A 1 307 ? 7.031 -1.634 -28.360 1.00 63.75 307 VAL A C 1
ATOM 2473 O O . VAL A 1 307 ? 6.235 -0.807 -28.822 1.00 63.75 307 VAL A O 1
ATOM 2476 N N . LYS A 1 308 ? 7.166 -2.850 -28.897 1.00 61.25 308 LYS A N 1
ATOM 2477 C CA . LYS A 1 308 ? 6.289 -3.408 -29.938 1.00 61.25 308 LYS A CA 1
ATOM 2478 C C . LYS A 1 308 ? 5.757 -4.762 -29.464 1.00 61.25 308 LYS A C 1
ATOM 2480 O O . LYS A 1 308 ? 6.507 -5.726 -29.476 1.00 61.25 308 LYS A O 1
ATOM 2485 N N . GLY A 1 309 ? 4.477 -4.813 -29.083 1.00 67.50 309 GLY A N 1
ATOM 2486 C CA . GLY A 1 309 ? 3.789 -6.046 -28.670 1.00 67.50 309 GLY A CA 1
ATOM 2487 C C . GLY A 1 309 ? 3.854 -6.343 -27.168 1.00 67.50 309 GLY A C 1
ATOM 2488 O O . GLY A 1 309 ? 4.390 -7.370 -26.777 1.00 67.50 309 GLY A O 1
ATOM 2489 N N . VAL A 1 310 ? 3.300 -5.458 -26.330 1.00 77.19 310 VAL A N 1
ATOM 2490 C CA . VAL A 1 310 ? 3.129 -5.721 -24.887 1.00 77.19 310 VAL A CA 1
ATOM 2491 C C . VAL A 1 310 ? 1.888 -6.550 -24.664 1.00 77.19 310 VAL A C 1
ATOM 2493 O O . VAL A 1 310 ? 0.825 -6.208 -25.184 1.00 77.19 310 VAL A O 1
ATOM 2496 N N . PHE A 1 311 ? 2.003 -7.583 -23.838 1.00 85.00 311 PHE A N 1
ATOM 2497 C CA . PHE A 1 311 ? 0.833 -8.311 -23.386 1.00 85.00 311 PHE A CA 1
ATOM 2498 C C . PHE A 1 311 ? 1.027 -8.886 -21.983 1.00 85.00 311 PHE A C 1
ATOM 2500 O O . PHE A 1 311 ? 1.715 -9.889 -21.787 1.00 85.00 311 PHE A O 1
ATOM 2507 N N . PHE A 1 312 ? 0.377 -8.253 -21.007 1.00 87.81 312 PHE A N 1
ATOM 2508 C CA . PHE A 1 312 ? 0.323 -8.709 -19.623 1.00 87.81 312 PHE A CA 1
ATOM 2509 C C . PHE A 1 312 ? -1.126 -8.843 -19.140 1.00 87.81 312 PHE A C 1
ATOM 2511 O O . PHE A 1 312 ? -1.638 -7.979 -18.420 1.00 87.81 312 PHE A O 1
ATOM 2518 N N . PRO A 1 313 ? -1.819 -9.931 -19.512 1.00 88.00 313 PRO A N 1
ATOM 2519 C CA . PRO A 1 313 ? -3.236 -10.100 -19.201 1.00 88.00 313 PRO A CA 1
ATOM 2520 C C . PRO A 1 313 ? -3.530 -10.224 -17.698 1.00 88.00 313 PRO A C 1
ATOM 2522 O O . PRO A 1 313 ? -4.654 -9.956 -17.286 1.00 88.00 313 PRO A O 1
ATOM 2525 N N . ALA A 1 314 ? -2.548 -10.613 -16.877 1.00 88.88 314 ALA A N 1
ATOM 2526 C CA . ALA A 1 314 ? -2.705 -10.790 -15.430 1.00 88.88 314 ALA A CA 1
ATOM 2527 C C . ALA A 1 314 ? -2.183 -9.608 -14.588 1.00 88.88 314 ALA A C 1
ATOM 2529 O O . ALA A 1 314 ? -2.297 -9.640 -13.357 1.00 88.88 314 ALA A O 1
ATOM 2530 N N . LEU A 1 315 ? -1.616 -8.571 -15.217 1.00 92.88 315 LEU A N 1
ATOM 2531 C CA . LEU A 1 315 ? -0.953 -7.487 -14.496 1.00 92.88 315 LEU A CA 1
ATOM 2532 C C . LEU A 1 315 ? -1.973 -6.586 -13.810 1.00 92.88 315 LEU A C 1
ATOM 2534 O O . LEU A 1 315 ? -2.769 -5.926 -14.470 1.00 92.88 315 LEU A O 1
ATOM 2538 N N . LYS A 1 316 ? -1.900 -6.519 -12.479 1.00 95.00 316 LYS A N 1
ATOM 2539 C CA . LYS A 1 316 ? -2.772 -5.677 -11.650 1.00 95.00 316 LYS A CA 1
ATOM 2540 C C . LYS A 1 316 ? -2.098 -4.392 -11.196 1.00 95.00 316 LYS A C 1
ATOM 2542 O O . LYS A 1 316 ? -2.792 -3.425 -10.891 1.00 95.00 316 LYS A O 1
ATOM 2547 N N . SER A 1 317 ? -0.766 -4.371 -11.116 1.00 95.75 317 SER A N 1
ATOM 2548 C CA . SER A 1 317 ? -0.010 -3.236 -10.583 1.00 95.75 317 SER A CA 1
ATOM 2549 C C . SER A 1 317 ? 1.212 -2.906 -11.438 1.00 95.75 317 SER A C 1
ATOM 2551 O O . SER A 1 317 ? 2.070 -3.759 -11.664 1.00 95.75 317 SER A O 1
ATOM 2553 N N . LEU A 1 318 ? 1.306 -1.643 -11.856 1.00 92.94 318 LEU A N 1
ATOM 2554 C CA . LEU A 1 318 ? 2.422 -1.095 -12.625 1.00 92.94 318 LEU A CA 1
ATOM 2555 C C . LEU A 1 318 ? 3.007 0.131 -11.916 1.00 92.94 318 LEU A C 1
ATOM 2557 O O . LEU A 1 318 ? 2.281 1.071 -11.590 1.00 92.94 318 LEU A O 1
ATOM 2561 N N . SER A 1 319 ? 4.324 0.128 -11.718 1.00 91.69 319 SER A N 1
ATOM 2562 C CA . SER A 1 319 ? 5.074 1.226 -11.104 1.00 91.69 319 SER A CA 1
ATOM 2563 C C . SER A 1 319 ? 6.148 1.750 -12.055 1.00 91.69 319 SER A C 1
ATOM 2565 O O . SER A 1 319 ? 7.067 1.019 -12.420 1.00 91.69 319 SER A O 1
ATOM 2567 N N . LEU A 1 320 ? 6.061 3.026 -12.421 1.00 88.19 320 LEU A N 1
ATOM 2568 C CA . LEU A 1 320 ? 7.018 3.732 -13.272 1.00 88.19 320 LEU A CA 1
ATOM 2569 C C . LEU A 1 320 ? 7.768 4.768 -12.427 1.00 88.19 320 LEU A C 1
ATOM 2571 O O . LEU A 1 320 ? 7.188 5.761 -11.988 1.00 88.19 320 LEU A O 1
ATOM 2575 N N . LEU A 1 321 ? 9.052 4.519 -12.164 1.00 86.06 321 LEU A N 1
ATOM 2576 C CA . LEU A 1 321 ? 9.880 5.307 -11.248 1.00 86.06 321 LEU A CA 1
ATOM 2577 C C . LEU A 1 321 ? 11.027 5.994 -12.001 1.00 86.06 321 LEU A C 1
ATOM 2579 O O . LEU A 1 321 ? 12.082 5.403 -12.222 1.00 86.06 321 LEU A O 1
ATOM 2583 N N . SER A 1 322 ? 10.827 7.254 -12.380 1.00 77.50 322 SER A N 1
ATOM 2584 C CA . SER A 1 322 ? 11.785 8.077 -13.126 1.00 77.50 322 SER A CA 1
ATOM 2585 C C . SER A 1 322 ? 12.305 7.364 -14.379 1.00 77.50 322 SER A C 1
ATOM 2587 O O . SER A 1 322 ? 13.510 7.311 -14.616 1.00 77.50 322 SER A O 1
ATOM 2589 N N . VAL A 1 323 ? 11.386 6.790 -15.164 1.00 73.38 323 VAL A N 1
ATOM 2590 C CA . VAL A 1 323 ? 11.713 6.084 -16.409 1.00 73.38 323 VAL A CA 1
ATOM 2591 C C . VAL A 1 323 ? 12.096 7.106 -17.481 1.00 73.38 323 VAL A C 1
ATOM 2593 O O . VAL A 1 323 ? 11.236 7.799 -18.030 1.00 73.38 323 VAL A O 1
ATOM 2596 N N . SER A 1 324 ? 13.392 7.238 -17.769 1.00 64.50 324 SER A N 1
ATOM 2597 C CA . SER A 1 324 ? 13.866 8.140 -18.826 1.00 64.50 324 SER A CA 1
ATOM 2598 C C . SER A 1 324 ? 13.682 7.497 -20.210 1.00 64.50 324 SER A C 1
ATOM 2600 O O . SER A 1 324 ? 13.621 6.280 -20.316 1.00 64.50 324 SER A O 1
ATOM 2602 N N . MET A 1 325 ? 13.547 8.314 -21.265 1.00 61.44 325 MET A N 1
ATOM 2603 C CA . MET A 1 325 ? 13.438 7.902 -22.682 1.00 61.44 325 MET A CA 1
ATOM 2604 C C . MET A 1 325 ? 12.205 7.066 -23.104 1.00 61.44 325 MET A C 1
ATOM 2606 O O . MET A 1 325 ? 12.087 6.725 -24.280 1.00 61.44 325 MET A O 1
ATOM 2610 N N . LEU A 1 326 ? 11.217 6.839 -22.227 1.00 71.00 326 LEU A N 1
ATOM 2611 C CA . LEU A 1 326 ? 9.899 6.328 -22.637 1.00 71.00 326 LEU A CA 1
ATOM 2612 C C . LEU A 1 326 ? 9.098 7.438 -23.342 1.00 71.00 326 LEU A C 1
ATOM 2614 O O . LEU A 1 326 ? 8.743 8.445 -22.727 1.00 71.00 326 LEU A O 1
ATOM 2618 N N . ASN A 1 327 ? 8.843 7.289 -24.643 1.00 72.75 327 ASN A N 1
ATOM 2619 C CA . ASN A 1 327 ? 8.010 8.227 -25.401 1.00 72.75 327 ASN A CA 1
ATOM 2620 C C . ASN A 1 327 ? 6.504 7.975 -25.153 1.00 72.75 327 ASN A C 1
ATOM 2622 O O . ASN A 1 327 ? 6.122 6.946 -24.594 1.00 72.75 327 ASN A O 1
ATOM 2626 N N . TYR A 1 328 ? 5.647 8.916 -25.571 1.00 76.38 328 TYR A N 1
ATOM 2627 C CA . TYR A 1 328 ? 4.193 8.796 -25.397 1.00 76.38 328 TYR A CA 1
ATOM 2628 C C . TYR A 1 328 ? 3.628 7.535 -26.060 1.00 76.38 328 TYR A C 1
ATOM 2630 O O . TYR A 1 328 ? 2.865 6.812 -25.429 1.00 76.38 328 TYR A O 1
ATOM 2638 N N . ASP A 1 329 ? 4.050 7.224 -27.287 1.00 78.62 329 ASP A N 1
ATOM 2639 C CA . ASP A 1 329 ? 3.549 6.060 -28.027 1.00 78.62 329 ASP A CA 1
ATOM 2640 C C . ASP A 1 329 ? 3.829 4.740 -27.297 1.00 78.62 329 ASP A C 1
ATOM 2642 O O . ASP A 1 329 ? 2.962 3.874 -27.205 1.00 78.62 329 ASP A O 1
ATOM 2646 N N . ASN A 1 330 ? 5.032 4.578 -26.746 1.00 78.25 330 ASN A N 1
ATOM 2647 C CA . ASN A 1 330 ? 5.428 3.374 -26.024 1.00 78.25 330 ASN A CA 1
ATOM 2648 C C . ASN A 1 330 ? 4.777 3.308 -24.640 1.00 78.25 330 ASN A C 1
ATOM 2650 O O . ASN A 1 330 ? 4.446 2.216 -24.187 1.00 78.25 330 ASN A O 1
ATOM 2654 N N . TYR A 1 331 ? 4.544 4.453 -23.991 1.00 82.88 331 TYR A N 1
ATOM 2655 C CA . TYR A 1 331 ? 3.759 4.524 -22.760 1.00 82.88 331 TYR A CA 1
ATOM 2656 C C . TYR A 1 331 ? 2.307 4.077 -22.985 1.00 82.88 331 TYR A C 1
ATOM 2658 O O . TYR A 1 331 ? 1.821 3.217 -22.253 1.00 82.88 331 TYR A O 1
ATOM 2666 N N . PHE A 1 332 ? 1.637 4.577 -24.030 1.00 84.12 332 PHE A N 1
ATOM 2667 C CA . PHE A 1 332 ? 0.275 4.146 -24.359 1.00 84.12 332 PHE A CA 1
ATOM 2668 C C . PHE A 1 332 ? 0.223 2.664 -24.719 1.00 84.12 332 PHE A C 1
ATOM 2670 O O . PHE A 1 332 ? -0.581 1.937 -24.153 1.00 84.12 332 PHE A O 1
ATOM 2677 N N . ARG A 1 333 ? 1.152 2.174 -25.550 1.00 84.75 333 ARG A N 1
ATOM 2678 C CA . ARG A 1 333 ? 1.241 0.737 -25.865 1.00 84.75 333 ARG A CA 1
ATOM 2679 C C . ARG A 1 333 ? 1.459 -0.138 -24.632 1.00 84.75 333 ARG A C 1
ATOM 2681 O O . ARG A 1 333 ? 0.970 -1.264 -24.601 1.00 84.75 333 ARG A O 1
ATOM 2688 N N . LEU A 1 334 ? 2.207 0.349 -23.641 1.00 85.75 334 LEU A N 1
ATOM 2689 C CA . LEU A 1 334 ? 2.408 -0.357 -22.378 1.00 85.75 334 LEU A CA 1
ATOM 2690 C C . LEU A 1 334 ? 1.100 -0.446 -21.586 1.00 85.75 334 LEU A C 1
ATOM 2692 O O . LEU A 1 334 ? 0.777 -1.526 -21.101 1.00 85.75 334 LEU A O 1
ATOM 2696 N N . LEU A 1 335 ? 0.343 0.650 -21.483 1.00 88.81 335 LEU A N 1
ATOM 2697 C CA . LEU A 1 335 ? -0.964 0.647 -20.821 1.00 88.81 335 LEU A CA 1
ATOM 2698 C C . LEU A 1 335 ? -1.991 -0.216 -21.566 1.00 88.81 335 LEU A C 1
ATOM 2700 O O . LEU A 1 335 ? -2.653 -1.037 -20.935 1.00 88.81 335 LEU A O 1
ATOM 2704 N N . ASP A 1 336 ? -2.073 -0.092 -22.892 1.00 87.19 336 ASP A N 1
ATOM 2705 C CA . ASP A 1 336 ? -2.984 -0.869 -23.743 1.00 87.19 336 ASP A CA 1
ATOM 2706 C C . ASP A 1 336 ? -2.696 -2.377 -23.665 1.00 87.19 336 ASP A C 1
ATOM 2708 O O . ASP A 1 336 ? -3.604 -3.204 -23.730 1.00 87.19 336 ASP A O 1
ATOM 2712 N N . GLY A 1 337 ? -1.426 -2.749 -23.476 1.00 87.00 337 GLY A N 1
ATOM 2713 C CA . GLY A 1 337 ? -0.998 -4.132 -23.277 1.00 87.00 337 GLY A CA 1
ATOM 2714 C C . GLY A 1 337 ? -1.326 -4.717 -21.898 1.00 87.00 337 GLY A C 1
ATOM 2715 O O . GLY A 1 337 ? -1.080 -5.905 -21.681 1.00 87.00 337 GLY A O 1
ATOM 2716 N N . CYS A 1 338 ? -1.870 -3.925 -20.967 1.00 91.38 338 CYS A N 1
ATOM 2717 C CA . CYS A 1 338 ? -2.187 -4.331 -19.593 1.00 91.38 338 CYS A CA 1
ATOM 2718 C C . CYS A 1 338 ? -3.700 -4.209 -19.304 1.00 91.38 338 CYS A C 1
ATOM 2720 O O . CYS A 1 338 ? -4.113 -3.349 -18.524 1.00 91.38 338 CYS A O 1
ATOM 2722 N N . PRO A 1 339 ? -4.557 -5.071 -19.885 1.00 90.44 339 PRO A N 1
ATOM 2723 C CA . PRO A 1 339 ? -6.016 -4.910 -19.828 1.00 90.44 339 PRO A CA 1
ATOM 2724 C C . PRO A 1 339 ? -6.632 -5.087 -18.427 1.00 90.44 339 PRO A C 1
ATOM 2726 O O . PRO A 1 339 ? -7.752 -4.639 -18.192 1.00 90.44 339 PRO A O 1
ATOM 2729 N N . ALA A 1 340 ? -5.931 -5.742 -17.497 1.00 91.94 340 ALA A N 1
ATOM 2730 C CA . ALA A 1 340 ? -6.391 -5.987 -16.125 1.00 91.94 340 ALA A CA 1
ATOM 2731 C C . ALA A 1 340 ? -5.764 -5.034 -15.086 1.00 91.94 340 ALA A C 1
ATOM 2733 O O . ALA A 1 340 ? -5.847 -5.293 -13.883 1.00 91.94 340 ALA A O 1
ATOM 2734 N N . LEU A 1 341 ? -5.119 -3.949 -15.530 1.00 95.31 341 LEU A N 1
ATOM 2735 C CA . LEU A 1 341 ? -4.357 -3.057 -14.660 1.00 95.31 341 LEU A CA 1
ATOM 2736 C C . LEU A 1 341 ? -5.276 -2.269 -13.723 1.00 95.31 341 LEU A C 1
ATOM 2738 O O . LEU A 1 341 ? -6.029 -1.416 -14.181 1.00 95.31 341 LEU A O 1
ATOM 2742 N N . GLU A 1 342 ? -5.171 -2.508 -12.413 1.00 96.25 342 GLU A N 1
ATOM 2743 C CA . GLU A 1 342 ? -5.989 -1.840 -11.390 1.00 96.25 342 GLU A CA 1
ATOM 2744 C C . GLU A 1 342 ? -5.253 -0.674 -10.715 1.00 96.25 342 GLU A C 1
ATOM 2746 O O . GLU A 1 342 ? -5.885 0.305 -10.314 1.00 96.25 342 GLU A O 1
ATOM 2751 N N . VAL A 1 343 ? -3.926 -0.771 -10.572 1.00 96.75 343 VAL A N 1
ATOM 2752 C CA . VAL A 1 343 ? -3.098 0.192 -9.832 1.00 96.75 343 VAL A CA 1
ATOM 2753 C C . VAL A 1 343 ? -1.952 0.703 -10.697 1.00 96.75 343 VAL A C 1
ATOM 2755 O O . VAL A 1 343 ? -1.086 -0.073 -11.104 1.00 96.75 343 VAL A O 1
ATOM 2758 N N . LEU A 1 344 ? -1.897 2.020 -10.892 1.00 95.00 344 LEU A N 1
ATOM 2759 C CA . LEU A 1 344 ? -0.810 2.699 -11.594 1.00 95.00 344 LEU A CA 1
ATOM 2760 C C . LEU A 1 344 ? -0.111 3.699 -10.667 1.00 95.00 344 LEU A C 1
ATOM 2762 O O . LEU A 1 344 ? -0.738 4.612 -10.127 1.00 95.00 344 LEU A O 1
ATOM 2766 N N . TYR A 1 345 ? 1.199 3.522 -10.500 1.00 93.56 345 TYR A N 1
ATOM 2767 C CA . TYR A 1 345 ? 2.067 4.432 -9.759 1.00 93.56 345 TYR A CA 1
ATOM 2768 C C . TYR A 1 345 ? 3.076 5.077 -10.705 1.00 93.56 345 TYR A C 1
ATOM 2770 O O . TYR A 1 345 ? 3.860 4.382 -11.34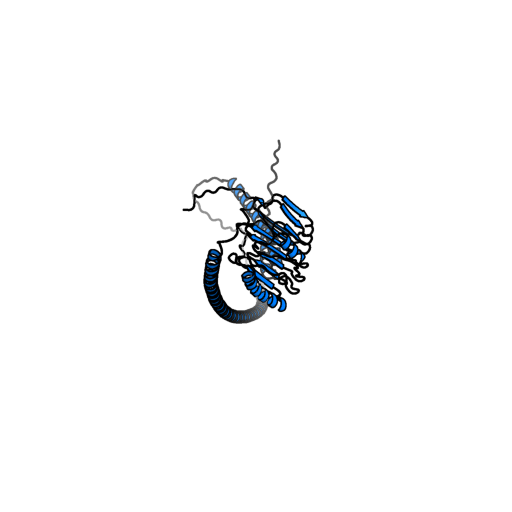8 1.00 93.56 345 TYR A O 1
ATOM 2778 N N . ILE A 1 346 ? 3.084 6.404 -10.776 1.00 90.06 346 ILE A N 1
ATOM 2779 C CA . ILE A 1 346 ? 3.999 7.179 -11.614 1.00 90.06 346 ILE A CA 1
ATOM 2780 C C . ILE A 1 346 ? 4.757 8.159 -10.731 1.00 90.06 346 ILE A C 1
ATOM 2782 O O . ILE A 1 346 ? 4.166 8.961 -10.008 1.00 90.06 346 ILE A O 1
ATOM 2786 N N . ARG A 1 347 ? 6.082 8.126 -10.820 1.00 87.25 347 ARG A N 1
ATOM 2787 C CA . ARG A 1 347 ? 6.966 9.107 -10.201 1.00 87.25 347 ARG A CA 1
ATOM 2788 C C . ARG A 1 347 ? 7.910 9.652 -11.259 1.00 87.25 347 ARG A C 1
ATOM 2790 O O . ARG A 1 347 ? 8.884 8.994 -11.591 1.00 87.25 347 ARG A O 1
ATOM 2797 N N . ASP A 1 348 ? 7.657 10.863 -11.730 1.00 78.88 348 ASP A N 1
ATOM 2798 C CA . ASP A 1 348 ? 8.541 11.592 -12.636 1.00 78.88 348 ASP A CA 1
ATOM 2799 C C . ASP A 1 348 ? 9.362 12.598 -11.817 1.00 78.88 348 ASP A C 1
ATOM 2801 O O . ASP A 1 348 ? 8.904 13.698 -11.505 1.00 78.88 348 ASP A O 1
ATOM 2805 N N . ALA A 1 349 ? 10.580 12.217 -11.427 1.00 66.31 349 ALA A N 1
ATOM 2806 C CA . ALA A 1 349 ? 11.512 13.091 -10.713 1.00 66.31 349 ALA A CA 1
ATOM 2807 C C . ALA A 1 349 ? 12.856 13.153 -11.454 1.00 66.31 349 ALA A C 1
ATOM 2809 O O . ALA A 1 349 ? 13.480 12.112 -11.675 1.00 66.31 349 ALA A O 1
ATOM 2810 N N . GLY A 1 350 ? 13.298 14.357 -11.838 1.00 61.34 350 GLY A N 1
ATOM 2811 C CA . GLY A 1 350 ? 14.559 14.564 -12.561 1.00 61.34 350 GLY A CA 1
ATOM 2812 C C . GLY A 1 350 ? 14.878 16.033 -12.874 1.00 61.34 350 GLY A C 1
ATOM 2813 O O . GLY A 1 350 ? 14.031 16.912 -12.749 1.00 61.34 350 GLY A O 1
ATOM 2814 N N . HIS A 1 351 ? 16.123 16.308 -13.278 1.00 47.19 351 HIS A N 1
ATOM 2815 C CA . HIS A 1 351 ? 16.591 17.666 -13.613 1.00 47.19 351 HIS A CA 1
ATOM 2816 C C . HIS A 1 351 ? 16.464 18.012 -15.107 1.00 47.19 351 HIS A C 1
ATOM 2818 O O . HIS A 1 351 ? 16.410 19.189 -15.453 1.00 47.19 351 HIS A O 1
ATOM 2824 N N . PHE A 1 352 ? 16.373 17.001 -15.980 1.00 48.91 352 PHE A N 1
ATOM 2825 C CA . PHE A 1 352 ? 16.316 17.160 -17.434 1.00 48.91 352 PHE A CA 1
ATOM 2826 C C . PHE A 1 352 ? 15.263 16.214 -18.028 1.00 48.91 352 PHE A C 1
ATOM 2828 O O . PHE A 1 352 ? 15.534 15.042 -18.284 1.00 48.91 352 PHE A O 1
ATOM 2835 N N . GLY A 1 353 ? 14.033 16.691 -18.231 1.00 52.09 353 GLY A N 1
ATOM 2836 C CA . GLY A 1 353 ? 13.003 15.884 -18.886 1.00 52.09 353 GLY A CA 1
ATOM 2837 C C . GLY A 1 353 ? 11.615 16.516 -18.906 1.00 52.09 353 GLY A C 1
ATOM 2838 O O . GLY A 1 353 ? 11.237 17.247 -18.001 1.00 52.09 353 GLY A O 1
ATOM 2839 N N . LEU A 1 354 ? 10.849 16.205 -19.954 1.00 54.38 354 LEU A N 1
ATOM 2840 C CA . LEU A 1 354 ? 9.414 16.492 -20.044 1.00 54.38 354 LEU A CA 1
ATOM 2841 C C . LEU A 1 354 ? 8.646 15.700 -18.961 1.00 54.38 354 LEU A C 1
ATOM 2843 O O . LEU A 1 354 ? 9.029 14.557 -18.701 1.00 54.38 354 LEU A O 1
ATOM 2847 N N . PRO A 1 355 ? 7.555 16.230 -18.372 1.00 54.62 355 PRO A N 1
ATOM 2848 C CA . PRO A 1 355 ? 6.571 15.399 -17.679 1.00 54.62 355 PRO A CA 1
ATOM 2849 C C . PRO A 1 355 ? 5.913 14.507 -18.737 1.00 54.62 355 PRO A C 1
ATOM 2851 O O . PRO A 1 355 ? 5.198 15.011 -19.600 1.00 54.62 355 PRO A O 1
ATOM 2854 N N . ARG A 1 356 ? 6.244 13.211 -18.758 1.00 65.12 356 ARG A N 1
ATOM 2855 C CA . ARG A 1 356 ? 5.829 12.298 -19.841 1.00 65.12 356 ARG A CA 1
ATOM 2856 C C . ARG A 1 356 ? 4.657 11.445 -19.390 1.00 65.12 356 ARG A C 1
ATOM 2858 O O . ARG A 1 356 ? 3.547 11.619 -19.877 1.00 65.12 356 ARG A O 1
ATOM 2865 N N . CYS A 1 357 ? 4.894 10.574 -18.415 1.00 69.81 357 CYS A N 1
ATOM 2866 C CA . CYS A 1 357 ? 3.895 9.607 -17.969 1.00 69.81 357 CYS A CA 1
ATOM 2867 C C . CYS A 1 357 ? 2.895 10.246 -17.000 1.00 69.81 357 CYS A C 1
ATOM 2869 O O . CYS A 1 357 ? 1.728 9.881 -16.994 1.00 69.81 357 CYS A O 1
ATOM 2871 N N . GLY A 1 358 ? 3.334 11.215 -16.187 1.00 70.06 358 GLY A N 1
ATOM 2872 C CA . GLY A 1 358 ? 2.466 11.866 -15.198 1.00 70.06 358 GLY A CA 1
ATOM 2873 C C . GLY A 1 358 ? 1.523 12.936 -15.760 1.00 70.06 358 GLY A C 1
ATOM 2874 O O . GLY A 1 358 ? 0.623 13.374 -15.050 1.00 70.06 358 GLY A O 1
ATOM 2875 N N . ALA A 1 359 ? 1.723 13.376 -17.007 1.00 74.44 359 ALA A N 1
ATOM 2876 C CA . ALA A 1 359 ? 0.918 14.435 -17.619 1.00 74.44 359 ALA A CA 1
ATOM 2877 C C . ALA A 1 359 ? -0.368 13.905 -18.265 1.00 74.44 359 ALA A C 1
ATOM 2879 O O . ALA A 1 359 ? -1.394 14.584 -18.219 1.00 74.44 359 ALA A O 1
ATOM 2880 N N . VAL A 1 360 ? -0.311 12.715 -18.871 1.00 80.81 360 VAL A N 1
ATOM 2881 C CA . VAL A 1 360 ? -1.428 12.118 -19.606 1.00 80.81 360 VAL A CA 1
ATOM 2882 C C . VAL A 1 360 ? -1.598 10.668 -19.184 1.00 80.81 360 VAL A C 1
ATOM 2884 O O . VAL A 1 360 ? -0.670 9.885 -19.343 1.00 80.81 360 VAL A O 1
ATOM 2887 N N . VAL A 1 361 ? -2.783 10.301 -18.699 1.00 86.31 361 VAL A N 1
ATOM 2888 C CA . VAL A 1 361 ? -3.121 8.919 -18.336 1.00 86.31 361 VAL A CA 1
ATOM 2889 C C . VAL A 1 361 ? -4.434 8.542 -19.007 1.00 86.31 361 VAL A C 1
ATOM 2891 O O . VAL A 1 361 ? -5.452 9.195 -18.782 1.00 86.31 361 VAL A O 1
ATOM 2894 N N . LYS A 1 362 ? -4.404 7.488 -19.827 1.00 87.00 362 LYS A N 1
ATOM 2895 C CA . LYS A 1 362 ? -5.572 6.960 -20.542 1.00 87.00 362 LYS A CA 1
ATOM 2896 C C . LYS A 1 362 ? -5.666 5.457 -20.325 1.00 87.00 362 LYS A C 1
ATOM 2898 O O . LYS A 1 362 ? -4.805 4.724 -20.800 1.00 87.00 362 LYS A O 1
ATOM 2903 N N . SER A 1 363 ? -6.657 5.003 -19.564 1.00 87.44 363 SER A N 1
ATOM 2904 C CA . SER A 1 363 ? -6.912 3.575 -19.349 1.00 87.44 363 SER A CA 1
ATOM 2905 C C . SER A 1 363 ? -8.263 3.356 -18.676 1.00 87.44 363 SER A C 1
ATOM 2907 O O . SER A 1 363 ? -8.572 3.978 -17.662 1.00 87.44 363 SER A O 1
ATOM 2909 N N . SER A 1 364 ? -9.050 2.416 -19.193 1.00 88.44 364 SER A N 1
ATOM 2910 C CA . SER A 1 364 ? -10.373 2.096 -18.652 1.00 88.44 364 SER A CA 1
ATOM 2911 C C . SER A 1 364 ? -10.352 1.159 -17.442 1.00 88.44 364 SER A C 1
ATOM 2913 O O . SER A 1 364 ? -11.363 1.072 -16.748 1.00 88.44 364 SER A O 1
ATOM 2915 N N . SER A 1 365 ? -9.253 0.443 -17.180 1.00 91.00 365 SER A N 1
ATOM 2916 C CA . SER A 1 365 ? -9.181 -0.585 -16.127 1.00 91.00 365 SER A CA 1
ATOM 2917 C C . SER A 1 365 ? -8.683 -0.057 -14.776 1.00 91.00 365 SER A C 1
ATOM 2919 O O . SER A 1 365 ? -8.929 -0.683 -13.742 1.00 91.00 365 SER A O 1
ATOM 2921 N N . ILE A 1 366 ? -7.987 1.086 -14.771 1.00 94.56 366 ILE A N 1
ATOM 2922 C CA . ILE A 1 366 ? -7.321 1.621 -13.578 1.00 94.56 366 ILE A CA 1
ATOM 2923 C C . ILE A 1 366 ? -8.358 2.080 -12.551 1.00 94.56 366 ILE A C 1
ATOM 2925 O O . ILE A 1 366 ? -9.219 2.903 -12.845 1.00 94.56 366 ILE A O 1
ATOM 2929 N N . LYS A 1 367 ? -8.209 1.593 -11.314 1.00 95.25 367 LYS A N 1
ATOM 2930 C CA . LYS A 1 367 ? -9.023 1.963 -10.146 1.00 95.25 367 LYS A CA 1
ATOM 2931 C C . LYS A 1 367 ? -8.276 2.888 -9.189 1.00 95.25 367 LYS A C 1
ATOM 2933 O O . LYS A 1 367 ? -8.897 3.709 -8.519 1.00 95.25 367 LYS A O 1
ATOM 2938 N N . ARG A 1 368 ? -6.947 2.768 -9.113 1.00 96.12 368 ARG A N 1
ATOM 2939 C CA . ARG A 1 368 ? -6.091 3.587 -8.247 1.00 96.12 368 ARG A CA 1
ATOM 2940 C C . ARG A 1 368 ? -4.945 4.198 -9.041 1.00 96.12 368 ARG A C 1
ATOM 2942 O O . ARG A 1 368 ? -4.096 3.471 -9.554 1.00 96.12 368 ARG A O 1
ATOM 2949 N N . LEU A 1 369 ? -4.889 5.525 -9.060 1.00 94.06 369 LEU A N 1
ATOM 2950 C CA . LEU A 1 369 ? -3.845 6.292 -9.726 1.00 94.06 369 LEU A CA 1
ATOM 2951 C C . LEU A 1 369 ? -3.083 7.138 -8.709 1.00 94.06 369 LEU A C 1
ATOM 2953 O O . LEU A 1 369 ? -3.676 7.910 -7.958 1.00 94.06 369 LEU A O 1
ATOM 2957 N N . VAL A 1 370 ? -1.760 6.997 -8.698 1.00 94.19 370 VAL A N 1
ATOM 2958 C CA . VAL A 1 370 ? -0.867 7.832 -7.893 1.00 94.19 370 VAL A CA 1
ATOM 2959 C C . VAL A 1 370 ? 0.199 8.422 -8.799 1.00 94.19 370 VAL A C 1
ATOM 2961 O O . VAL A 1 370 ? 0.951 7.687 -9.436 1.00 94.19 370 VAL A O 1
ATOM 2964 N N . VAL A 1 371 ? 0.270 9.746 -8.851 1.00 90.31 371 VAL A N 1
ATOM 2965 C CA . VAL A 1 371 ? 1.163 10.490 -9.736 1.00 90.31 371 VAL A CA 1
ATOM 2966 C C . VAL A 1 371 ? 1.935 11.515 -8.923 1.00 90.31 371 VAL A C 1
ATOM 2968 O O . VAL A 1 371 ? 1.356 12.361 -8.248 1.00 90.31 371 VAL A O 1
ATOM 2971 N N . PHE A 1 372 ? 3.257 11.464 -9.021 1.00 88.25 372 PHE A N 1
ATOM 2972 C CA . PHE A 1 372 ? 4.155 12.455 -8.449 1.00 88.25 372 PHE A CA 1
ATOM 2973 C C . PHE A 1 372 ? 5.085 12.994 -9.532 1.00 88.25 372 PHE A C 1
ATOM 2975 O O . PHE A 1 372 ? 5.942 12.268 -10.029 1.00 88.25 372 PHE A O 1
ATOM 2982 N N . VAL A 1 373 ? 4.941 14.269 -9.876 1.00 81.56 373 VAL A N 1
ATOM 2983 C CA . VAL A 1 373 ? 5.759 14.964 -10.871 1.00 81.56 373 VAL A CA 1
ATOM 2984 C C . VAL A 1 373 ? 6.526 16.089 -10.184 1.00 81.56 373 VAL A C 1
ATOM 2986 O O . VAL A 1 373 ? 5.939 17.029 -9.652 1.00 81.56 373 VAL A O 1
ATOM 2989 N N . ASN A 1 374 ? 7.855 16.016 -10.217 1.00 77.50 374 ASN A N 1
ATOM 2990 C CA . ASN A 1 374 ? 8.741 17.051 -9.692 1.00 77.50 374 ASN A CA 1
ATOM 2991 C C . ASN A 1 374 ? 9.790 17.437 -10.744 1.00 77.50 374 ASN A C 1
ATOM 2993 O O . ASN A 1 374 ? 10.907 16.916 -10.747 1.00 77.50 374 ASN A O 1
ATOM 2997 N N . LEU A 1 375 ? 9.399 18.340 -11.651 1.00 70.56 375 LEU A N 1
ATOM 2998 C CA . LEU A 1 375 ? 10.202 18.813 -12.787 1.00 70.56 375 LEU A CA 1
ATOM 2999 C C . LEU A 1 375 ? 10.227 20.358 -12.843 1.00 70.56 375 LEU A C 1
ATOM 3001 O O . LEU A 1 375 ? 9.623 20.965 -13.734 1.00 70.56 375 LEU A O 1
ATOM 3005 N N . PRO A 1 376 ? 10.914 21.029 -11.898 1.00 63.66 376 PRO A N 1
ATOM 3006 C CA . PRO A 1 376 ? 10.837 22.486 -11.730 1.00 63.66 376 PRO A CA 1
ATOM 3007 C C . PRO A 1 376 ? 11.427 23.287 -12.904 1.00 63.66 376 PRO A C 1
ATOM 3009 O O . PRO A 1 376 ? 11.013 24.422 -13.143 1.00 63.66 376 PRO A O 1
ATOM 3012 N N . TYR A 1 377 ? 12.364 22.702 -13.658 1.00 62.44 377 TYR A N 1
ATOM 3013 C CA . TYR A 1 377 ? 13.066 23.355 -14.773 1.00 62.44 377 TYR A CA 1
ATOM 3014 C C . TYR A 1 377 ? 12.389 23.157 -16.139 1.00 62.44 377 TYR A C 1
ATOM 3016 O O . TYR A 1 377 ? 12.879 23.661 -17.143 1.00 62.44 377 TYR A O 1
ATOM 3024 N N . SER A 1 378 ? 11.255 22.451 -16.198 1.00 61.91 378 SER A N 1
ATOM 3025 C CA . SER A 1 378 ? 10.573 22.090 -17.453 1.00 61.91 378 SER A CA 1
ATOM 3026 C C . SER A 1 378 ? 9.162 22.684 -17.534 1.00 61.91 378 SER A C 1
ATOM 3028 O O . SER A 1 378 ? 8.227 22.062 -18.039 1.00 61.91 378 SER A O 1
ATOM 3030 N N . LYS A 1 379 ? 8.981 23.911 -17.023 1.00 59.62 379 LYS A N 1
ATOM 3031 C CA . LYS A 1 379 ? 7.692 24.636 -17.007 1.00 59.62 379 LYS A CA 1
ATOM 3032 C C . LYS A 1 379 ? 7.055 24.787 -18.390 1.00 59.62 379 LYS A C 1
ATOM 3034 O O . LYS A 1 379 ? 5.842 24.682 -18.515 1.00 59.62 379 LYS A O 1
ATOM 3039 N N . GLU A 1 380 ? 7.870 24.956 -19.426 1.00 57.72 380 GLU A N 1
ATOM 3040 C CA . GLU A 1 380 ? 7.446 25.114 -20.829 1.00 57.72 380 GLU A CA 1
ATOM 3041 C C . GLU A 1 380 ? 6.652 23.911 -21.362 1.00 57.72 380 GLU A C 1
ATOM 3043 O O . GLU A 1 380 ? 6.008 23.975 -22.410 1.00 57.72 380 GLU A O 1
ATOM 3048 N N . HIS A 1 381 ? 6.730 22.790 -20.649 1.00 60.41 381 HIS A N 1
ATOM 3049 C CA . HIS A 1 381 ? 6.142 21.514 -21.015 1.00 60.41 381 HIS A CA 1
ATOM 3050 C C . HIS A 1 381 ? 4.920 21.147 -20.168 1.00 60.41 381 HIS A C 1
ATOM 3052 O O . HIS A 1 381 ? 4.217 20.196 -20.495 1.00 60.41 381 HIS A O 1
ATOM 3058 N N . HIS A 1 382 ? 4.600 21.939 -19.142 1.00 66.00 382 HIS A N 1
ATOM 3059 C CA . HIS A 1 382 ? 3.397 21.781 -18.324 1.00 66.00 382 HIS A CA 1
ATOM 3060 C C . HIS A 1 382 ? 2.197 22.488 -18.979 1.00 66.00 382 HIS A C 1
ATOM 3062 O O . HIS A 1 382 ? 1.539 23.334 -18.377 1.00 66.00 382 HIS A O 1
ATOM 3068 N N . LYS A 1 383 ? 1.938 22.197 -20.260 1.00 69.50 383 LYS A N 1
ATOM 3069 C CA . LYS A 1 383 ? 0.899 22.890 -21.041 1.00 69.50 383 LYS A CA 1
ATOM 3070 C C . LYS A 1 383 ? -0.491 22.324 -20.791 1.00 69.50 383 LYS A C 1
ATOM 3072 O O . LYS A 1 383 ? -1.408 23.085 -20.506 1.00 69.50 383 LYS A O 1
ATOM 3077 N N . VAL A 1 384 ? -0.637 21.007 -20.903 1.00 73.31 384 VAL A N 1
ATOM 3078 C CA . VAL A 1 384 ? -1.916 20.309 -20.752 1.00 73.31 384 VAL A CA 1
ATOM 3079 C C . VAL A 1 384 ? -1.684 19.031 -19.961 1.00 73.31 384 VAL A C 1
ATOM 3081 O O . VAL A 1 384 ? -0.740 18.300 -20.255 1.00 73.31 384 VAL A O 1
ATOM 3084 N N . SER A 1 385 ? -2.541 18.778 -18.980 1.00 81.00 385 SER A N 1
ATOM 3085 C CA . SER A 1 385 ? -2.672 17.478 -18.333 1.00 81.00 385 SER A CA 1
ATOM 3086 C C . SER A 1 385 ? -3.999 16.842 -18.741 1.00 81.00 385 SER A C 1
ATOM 3088 O O . SER A 1 385 ? -4.995 17.555 -18.871 1.00 81.00 385 SER A O 1
ATOM 3090 N N . CYS A 1 386 ? -4.006 15.534 -19.004 1.00 82.69 386 CYS A N 1
ATOM 3091 C CA . CYS A 1 386 ? -5.176 14.812 -19.492 1.00 82.69 386 CYS A CA 1
ATOM 3092 C C . CYS A 1 386 ? -5.396 13.494 -18.736 1.00 82.69 386 CYS A C 1
ATOM 3094 O O . CYS A 1 386 ? -4.494 12.660 -18.677 1.00 82.69 386 CYS A O 1
ATOM 3096 N N . PHE A 1 387 ? -6.597 13.294 -18.194 1.00 85.12 387 PHE A N 1
ATOM 3097 C CA . PHE A 1 387 ? -6.989 12.051 -17.526 1.00 85.12 387 PHE A CA 1
ATOM 3098 C C . PHE A 1 387 ? -8.246 11.474 -18.172 1.00 85.12 387 PHE A C 1
ATOM 3100 O O . PHE A 1 387 ? -9.294 12.119 -18.158 1.00 85.12 387 PHE A O 1
ATOM 3107 N N . GLU A 1 388 ? -8.126 10.261 -18.710 1.00 87.50 388 GLU A N 1
ATOM 3108 C CA . GLU A 1 388 ? -9.232 9.459 -19.240 1.00 87.50 388 GLU A CA 1
ATOM 3109 C C . GLU A 1 388 ? -9.224 8.103 -18.524 1.00 87.50 388 GLU A C 1
ATOM 3111 O O . GLU A 1 388 ? -8.494 7.181 -18.904 1.00 87.50 388 GLU A O 1
ATOM 3116 N N . ALA A 1 389 ? -9.972 8.008 -17.424 1.00 88.38 389 ALA A N 1
ATOM 3117 C CA . ALA A 1 389 ? -9.965 6.838 -16.549 1.00 88.38 389 ALA A CA 1
ATOM 3118 C C . ALA A 1 389 ? -11.349 6.600 -15.905 1.00 88.38 389 ALA A C 1
ATOM 3120 O O . ALA A 1 389 ? -11.526 6.873 -14.716 1.00 88.38 389 ALA A O 1
ATOM 3121 N N . PRO A 1 390 ? -12.326 6.055 -16.659 1.00 89.31 390 PRO A N 1
ATOM 3122 C CA . PRO A 1 390 ? -13.724 5.914 -16.221 1.00 89.31 390 PRO A CA 1
ATOM 3123 C C . PRO A 1 390 ? -13.915 5.090 -14.943 1.00 89.31 390 PRO A C 1
ATOM 3125 O O . PRO A 1 390 ? -14.834 5.355 -14.168 1.00 89.31 390 PRO A O 1
ATOM 3128 N N . SER A 1 391 ? -13.050 4.102 -14.703 1.00 92.19 391 SER A N 1
ATOM 3129 C CA . SER A 1 391 ? -13.124 3.210 -13.535 1.00 92.19 391 SER A CA 1
ATOM 3130 C C . SER A 1 391 ? -12.318 3.706 -12.330 1.00 92.19 391 SER A C 1
ATOM 3132 O O . SER A 1 391 ? -12.164 2.966 -11.355 1.00 92.19 391 SER A O 1
ATOM 3134 N N . LEU A 1 392 ? -11.762 4.921 -12.387 1.00 93.56 392 LEU A N 1
ATOM 3135 C CA . LEU A 1 392 ? -10.886 5.437 -11.343 1.00 93.56 392 LEU A CA 1
ATOM 3136 C C . LEU A 1 392 ? -11.681 5.735 -10.070 1.00 93.56 392 LEU A C 1
ATOM 3138 O O . LEU A 1 392 ? -12.606 6.529 -10.104 1.00 93.56 392 LEU A O 1
ATOM 3142 N N . VAL A 1 393 ? -11.281 5.135 -8.948 1.00 95.44 393 VAL A N 1
ATOM 3143 C CA . VAL A 1 393 ? -11.915 5.289 -7.626 1.00 95.44 393 VAL A CA 1
ATOM 3144 C C . VAL A 1 393 ? -11.074 6.167 -6.697 1.00 95.44 393 VAL A C 1
ATOM 3146 O O . VAL A 1 393 ? -11.622 6.901 -5.877 1.00 95.44 393 VAL A O 1
ATOM 3149 N N . TYR A 1 394 ? -9.746 6.113 -6.834 1.00 94.94 394 TYR A N 1
ATOM 3150 C CA . TYR A 1 394 ? -8.798 6.849 -5.995 1.00 94.94 394 TYR A CA 1
ATOM 3151 C C . TYR A 1 394 ? -7.732 7.554 -6.833 1.00 94.94 394 TYR A C 1
ATOM 3153 O O . TYR A 1 394 ? -7.035 6.908 -7.624 1.00 94.94 394 TYR A O 1
ATOM 3161 N N . LEU A 1 395 ? -7.541 8.848 -6.581 1.00 92.31 395 LEU A N 1
ATOM 3162 C CA . LEU A 1 395 ? -6.514 9.686 -7.195 1.00 92.31 395 LEU A CA 1
ATOM 3163 C C . LEU A 1 395 ? -5.634 10.343 -6.123 1.00 92.31 395 LEU A C 1
ATOM 3165 O O . LEU A 1 395 ? -6.135 11.060 -5.266 1.00 92.31 395 LEU A O 1
ATOM 3169 N N . ASP A 1 396 ? -4.317 10.168 -6.204 1.00 93.62 396 ASP A N 1
ATOM 3170 C CA . ASP A 1 396 ? -3.336 10.981 -5.470 1.00 93.62 396 ASP A CA 1
ATOM 3171 C C . ASP A 1 396 ? -2.386 11.628 -6.480 1.00 93.62 396 ASP A C 1
ATOM 3173 O O . ASP A 1 396 ? -1.564 10.954 -7.099 1.00 93.62 396 ASP A O 1
ATOM 3177 N N . TYR A 1 397 ? -2.559 12.925 -6.713 1.00 89.31 397 TYR A N 1
ATOM 3178 C CA . TYR A 1 397 ? -1.876 13.675 -7.758 1.00 89.31 397 TYR A CA 1
ATOM 3179 C C . TYR A 1 397 ? -1.071 14.822 -7.155 1.00 89.31 397 TYR A C 1
ATOM 3181 O O . TYR A 1 397 ? -1.616 15.753 -6.563 1.00 89.31 397 TYR A O 1
ATOM 3189 N N . SER A 1 398 ? 0.241 14.785 -7.356 1.00 87.81 398 SER A N 1
ATOM 3190 C CA . SER A 1 398 ? 1.179 15.800 -6.895 1.00 87.81 398 SER A CA 1
ATOM 3191 C C . SER A 1 398 ? 2.009 16.306 -8.069 1.00 87.81 398 SER A C 1
ATOM 3193 O O . SER A 1 398 ? 2.773 15.541 -8.650 1.00 87.81 398 SER A O 1
ATOM 3195 N N . SER A 1 399 ? 1.894 17.587 -8.418 1.00 81.62 399 SER A N 1
ATOM 3196 C CA . SER A 1 399 ? 2.616 18.175 -9.557 1.00 81.62 399 SER A CA 1
ATOM 3197 C C . SER A 1 399 ? 2.735 19.699 -9.453 1.00 81.62 399 SER A C 1
ATOM 3199 O O . SER A 1 399 ? 2.038 20.349 -8.676 1.00 81.62 399 SER A O 1
ATOM 3201 N N . PHE A 1 400 ? 3.578 20.305 -10.290 1.00 77.06 400 PHE A N 1
ATOM 3202 C CA . PHE A 1 400 ? 3.429 21.717 -10.636 1.00 77.06 400 PHE A CA 1
ATOM 3203 C C . PHE A 1 400 ? 2.139 21.953 -11.431 1.00 77.06 400 PHE A C 1
ATOM 3205 O O . PHE A 1 400 ? 1.677 21.075 -12.166 1.00 77.06 400 PHE A O 1
ATOM 3212 N N . VAL A 1 401 ? 1.562 23.147 -11.278 1.00 77.38 401 VAL A N 1
ATOM 3213 C CA . VAL A 1 401 ? 0.331 23.543 -11.978 1.00 77.38 401 VAL A CA 1
ATOM 3214 C C . VAL A 1 401 ? 0.544 23.533 -13.499 1.00 77.38 401 VAL A C 1
ATOM 3216 O O . VAL A 1 401 ? 1.402 24.256 -14.005 1.00 77.38 401 VAL A O 1
ATOM 3219 N N . PHE A 1 402 ? -0.255 22.734 -14.217 1.00 74.38 402 PHE A N 1
ATOM 3220 C CA . PHE A 1 402 ? -0.349 22.762 -15.679 1.00 74.38 402 PHE A CA 1
ATOM 3221 C C . PHE A 1 402 ? -1.221 23.927 -16.163 1.00 74.38 402 PHE A C 1
ATOM 3223 O O . PHE A 1 402 ? -2.147 24.349 -15.473 1.00 74.38 402 PHE A O 1
ATOM 3230 N N . GLY A 1 403 ? -0.940 24.427 -17.369 1.00 71.75 403 GLY A N 1
ATOM 3231 C CA . GLY A 1 403 ? -1.696 25.524 -17.984 1.00 71.75 403 GLY A CA 1
ATOM 3232 C C . GLY A 1 403 ? -3.154 25.179 -18.303 1.00 71.75 403 GLY A C 1
ATOM 3233 O O . GLY A 1 403 ? -4.002 26.067 -18.299 1.00 71.75 403 GLY A O 1
ATOM 3234 N N . ASN A 1 404 ? -3.454 23.904 -18.552 1.00 77.19 404 ASN A N 1
ATOM 3235 C CA . ASN A 1 404 ? -4.806 23.401 -18.760 1.00 77.19 404 ASN A CA 1
ATOM 3236 C C . ASN A 1 404 ? -4.944 21.970 -18.220 1.00 77.19 404 ASN A C 1
ATOM 3238 O O . ASN A 1 404 ? -4.002 21.180 -18.306 1.00 77.19 404 ASN A O 1
ATOM 3242 N N . TYR A 1 405 ? -6.130 21.630 -17.724 1.00 79.50 405 TYR A N 1
ATOM 3243 C CA . TYR A 1 405 ? -6.488 20.283 -17.288 1.00 79.50 405 TYR A CA 1
ATOM 3244 C C . TYR A 1 405 ? -7.701 19.814 -18.083 1.00 79.50 405 TYR A C 1
ATOM 3246 O O . TYR A 1 405 ? -8.757 20.441 -18.061 1.00 79.50 405 TYR A O 1
ATOM 3254 N N . GLN A 1 406 ? -7.538 18.705 -18.792 1.00 80.88 406 GLN A N 1
ATOM 3255 C CA . GLN A 1 406 ? -8.603 18.010 -19.493 1.00 80.88 406 GLN A CA 1
ATOM 3256 C C . GLN A 1 406 ? -8.895 16.728 -18.721 1.00 80.88 406 GLN A C 1
ATOM 3258 O O . GLN A 1 406 ? -8.020 15.896 -18.517 1.00 80.88 406 GLN A O 1
ATOM 3263 N N . SER A 1 407 ? -10.125 16.564 -18.265 1.00 73.69 407 SER A N 1
ATOM 3264 C CA . SER A 1 407 ? -10.566 15.299 -17.685 1.00 73.69 407 SER A CA 1
ATOM 3265 C C . SER A 1 407 ? -11.793 14.847 -18.446 1.00 73.69 407 SER A C 1
ATOM 3267 O O . SER A 1 407 ? -12.668 15.664 -18.733 1.00 73.69 407 SER A O 1
ATOM 3269 N N . VAL A 1 408 ? -11.808 13.575 -18.818 1.00 64.12 408 VAL A N 1
ATOM 3270 C CA . VAL A 1 408 ? -12.929 12.923 -19.491 1.00 64.12 408 VAL A CA 1
ATOM 3271 C C . VAL A 1 408 ? -13.207 11.652 -18.700 1.00 64.12 408 VAL A C 1
ATOM 3273 O O . VAL A 1 408 ? -12.277 10.910 -18.396 1.00 64.12 408 VAL A O 1
ATOM 3276 N N . ASP A 1 409 ? -14.468 11.443 -18.331 1.00 65.06 409 ASP A N 1
ATOM 3277 C CA . ASP A 1 409 ? -14.948 10.265 -17.605 1.00 65.06 409 ASP A CA 1
ATOM 3278 C C . ASP A 1 409 ? -14.198 9.976 -16.288 1.00 65.06 409 ASP A C 1
ATOM 3280 O O . ASP A 1 409 ? -13.363 9.080 -16.203 1.00 65.06 409 ASP A O 1
ATOM 3284 N N . LEU A 1 410 ? -14.523 10.730 -15.231 1.00 77.19 410 LEU A N 1
ATOM 3285 C CA . LEU A 1 410 ? -14.086 10.473 -13.844 1.00 77.19 410 LEU A CA 1
ATOM 3286 C C . LEU A 1 410 ? -15.272 10.189 -12.902 1.00 77.19 410 LEU A C 1
ATOM 3288 O O . LEU A 1 410 ? -15.201 10.443 -11.703 1.00 77.19 410 LEU A O 1
ATOM 3292 N N . GLU A 1 411 ? -16.384 9.683 -13.435 1.00 79.62 411 GLU A N 1
ATOM 3293 C CA . GLU A 1 411 ? -17.645 9.517 -12.692 1.00 79.62 411 GLU A CA 1
ATOM 3294 C C . GLU A 1 411 ? -17.544 8.538 -11.508 1.00 79.62 411 GLU A C 1
ATOM 3296 O O . GLU A 1 411 ? -18.292 8.664 -10.540 1.00 79.62 411 GLU A O 1
ATOM 3301 N N . SER A 1 412 ? -16.597 7.595 -11.552 1.00 88.56 412 SER A N 1
ATOM 3302 C CA . SER A 1 412 ? -16.379 6.595 -10.494 1.00 88.56 412 SER A CA 1
ATOM 3303 C C . SER A 1 412 ? -15.475 7.073 -9.346 1.00 88.56 412 SER A C 1
ATOM 3305 O O . SER A 1 412 ? -15.224 6.304 -8.413 1.00 88.56 412 SER A O 1
ATOM 3307 N N . LEU A 1 413 ? -14.955 8.307 -9.402 1.00 91.12 413 LEU A N 1
ATOM 3308 C CA . LEU A 1 413 ? -13.945 8.803 -8.464 1.00 91.12 413 LEU A CA 1
ATOM 3309 C C . LEU A 1 413 ? -14.559 9.104 -7.092 1.00 91.12 413 LEU A C 1
ATOM 3311 O O . LEU A 1 413 ? -15.383 10.004 -6.955 1.00 91.12 413 LEU A O 1
ATOM 3315 N N . LEU A 1 414 ? -14.117 8.378 -6.062 1.00 92.44 414 LEU A N 1
ATOM 3316 C CA . LEU A 1 414 ? -14.594 8.547 -4.685 1.00 92.44 414 LEU A CA 1
ATOM 3317 C C . LEU A 1 414 ? -13.659 9.417 -3.840 1.00 92.44 414 LEU A C 1
ATOM 3319 O O . LEU A 1 414 ? -14.125 10.182 -3.000 1.00 92.44 414 LEU A O 1
ATOM 3323 N N . GLU A 1 415 ? -12.345 9.308 -4.049 1.00 93.25 415 GLU A N 1
ATOM 3324 C CA . GLU A 1 415 ? -11.349 10.054 -3.278 1.00 93.25 415 GLU A CA 1
ATOM 3325 C C . GLU A 1 415 ? -10.282 10.665 -4.190 1.00 93.25 415 GLU A C 1
ATOM 3327 O O . GLU A 1 415 ? -9.690 9.984 -5.030 1.00 93.25 415 GLU A O 1
ATOM 3332 N N . ALA A 1 416 ? -10.005 11.955 -3.985 1.00 91.69 416 ALA A N 1
ATOM 3333 C CA . ALA A 1 416 ? -8.957 12.683 -4.684 1.00 91.69 416 ALA A CA 1
ATOM 3334 C C . ALA A 1 416 ? -8.096 13.489 -3.703 1.00 91.69 416 ALA A C 1
ATOM 3336 O O . ALA A 1 416 ? -8.598 14.304 -2.929 1.00 91.69 416 ALA A O 1
ATOM 3337 N N . ARG A 1 417 ? -6.779 13.296 -3.770 1.00 91.94 417 ARG A N 1
ATOM 3338 C CA . ARG A 1 417 ? -5.764 14.049 -3.029 1.00 91.94 417 ARG A CA 1
ATOM 3339 C C . ARG A 1 417 ? -4.919 14.809 -4.038 1.00 91.94 417 ARG A C 1
ATOM 3341 O O . ARG A 1 417 ? -4.267 14.203 -4.880 1.00 91.94 417 ARG A O 1
ATOM 3348 N N . LEU A 1 418 ? -4.962 16.136 -3.979 1.00 89.75 418 LEU A N 1
ATOM 3349 C CA . LEU A 1 418 ? -4.266 17.006 -4.925 1.00 89.75 418 LEU A CA 1
ATOM 3350 C C . LEU A 1 418 ? -3.222 17.843 -4.185 1.00 89.75 418 LEU A C 1
ATOM 3352 O O . LEU A 1 418 ? -3.559 18.591 -3.269 1.00 89.75 418 LEU A O 1
ATOM 3356 N N . ASN A 1 419 ? -1.961 17.744 -4.598 1.00 87.25 419 ASN A N 1
ATOM 3357 C CA . ASN A 1 419 ? -0.862 18.566 -4.101 1.00 87.25 419 ASN A CA 1
ATOM 3358 C C . ASN A 1 419 ? -0.233 19.340 -5.264 1.00 87.25 419 ASN A C 1
ATOM 3360 O O . ASN A 1 419 ? 0.673 18.864 -5.951 1.00 87.25 419 ASN A O 1
ATOM 3364 N N . LEU A 1 420 ? -0.768 20.533 -5.522 1.00 83.94 420 LEU A N 1
ATOM 3365 C CA . LEU A 1 420 ? -0.353 21.365 -6.644 1.00 83.94 420 LEU A CA 1
ATOM 3366 C C . LEU A 1 420 ? 0.560 22.496 -6.178 1.00 83.94 420 LEU A C 1
ATOM 3368 O O . LEU A 1 420 ? 0.170 23.332 -5.367 1.00 83.94 420 LEU A O 1
ATOM 3372 N N . SER A 1 421 ? 1.765 22.556 -6.741 1.00 78.12 421 SER A N 1
ATOM 3373 C CA . SER A 1 421 ? 2.717 23.634 -6.467 1.00 78.12 421 SER A CA 1
ATOM 3374 C C . SER A 1 421 ? 2.618 24.731 -7.529 1.00 78.12 421 SER A C 1
ATOM 3376 O O . SER A 1 421 ? 2.885 24.505 -8.713 1.00 78.12 421 SER A O 1
ATOM 3378 N N . CYS A 1 422 ? 2.250 25.946 -7.116 1.00 64.38 422 CYS A N 1
ATOM 3379 C CA . CYS A 1 422 ? 2.326 27.129 -7.968 1.00 64.38 422 CYS A CA 1
ATOM 3380 C C . CYS A 1 422 ? 3.767 27.648 -7.937 1.00 64.38 422 CYS A C 1
ATOM 3382 O O . CYS A 1 422 ? 4.254 28.099 -6.904 1.00 64.38 422 CYS A O 1
ATOM 3384 N N . GLY A 1 423 ? 4.492 27.541 -9.048 1.00 58.00 423 GLY A N 1
ATOM 3385 C CA . GLY A 1 423 ? 5.878 27.995 -9.088 1.00 58.00 423 GLY A CA 1
ATOM 3386 C C . GLY A 1 423 ? 5.984 29.524 -9.092 1.00 58.00 423 GLY A C 1
ATOM 3387 O O . GLY A 1 423 ? 6.165 30.083 -10.170 1.00 58.00 423 GLY A O 1
ATOM 3388 N N . TYR A 1 424 ? 5.941 30.179 -7.930 1.00 45.03 424 TYR A N 1
ATOM 3389 C CA . TYR A 1 424 ? 6.381 31.567 -7.732 1.00 45.03 424 TYR A CA 1
ATOM 3390 C C . TYR A 1 424 ? 7.453 31.635 -6.637 1.00 45.03 424 TYR A C 1
ATOM 3392 O O . TYR A 1 424 ? 7.148 31.614 -5.452 1.00 45.03 424 TYR A O 1
ATOM 3400 N N . ASN A 1 425 ? 8.724 31.678 -7.040 1.00 39.06 425 ASN A N 1
ATOM 3401 C CA . ASN A 1 425 ? 9.566 32.880 -6.987 1.00 39.06 425 ASN A CA 1
ATOM 3402 C C . ASN A 1 425 ? 11.039 32.494 -7.124 1.00 39.06 425 ASN A C 1
ATOM 3404 O O . ASN A 1 425 ? 11.641 31.870 -6.253 1.00 39.06 425 ASN A O 1
ATOM 3408 N N . GLN A 1 426 ? 11.634 32.952 -8.223 1.00 42.81 426 GLN A N 1
ATOM 3409 C CA . GLN A 1 426 ? 13.058 33.230 -8.277 1.00 42.81 426 GLN A CA 1
ATOM 3410 C C . GLN A 1 426 ? 13.337 34.420 -7.348 1.00 42.81 426 GLN A C 1
ATOM 3412 O O . GLN A 1 426 ? 13.343 35.564 -7.780 1.00 42.81 426 GLN A O 1
ATOM 3417 N N . HIS A 1 427 ? 13.589 34.152 -6.072 1.00 34.16 427 HIS A N 1
ATOM 3418 C CA . HIS A 1 427 ? 14.541 34.956 -5.318 1.00 34.16 427 HIS A CA 1
ATOM 3419 C C . HIS A 1 427 ? 15.673 34.029 -4.901 1.00 34.16 427 HIS A C 1
ATOM 3421 O O . HIS A 1 427 ? 15.702 33.469 -3.811 1.00 34.16 427 HIS A O 1
ATOM 3427 N N . TYR A 1 428 ? 16.608 33.858 -5.833 1.00 34.22 428 TYR A N 1
ATOM 3428 C CA . TYR A 1 428 ? 17.979 33.527 -5.485 1.00 34.22 428 TYR A CA 1
ATOM 3429 C C . TYR A 1 428 ? 18.470 34.660 -4.576 1.00 34.22 428 TYR A C 1
ATOM 3431 O O . TYR A 1 428 ? 18.712 35.768 -5.048 1.00 34.22 428 TYR A O 1
ATOM 3439 N N . ASN A 1 429 ? 18.559 34.407 -3.274 1.00 28.17 429 ASN A N 1
ATOM 3440 C CA . ASN A 1 429 ? 19.316 35.248 -2.358 1.00 28.17 429 ASN A CA 1
ATOM 3441 C C . ASN A 1 429 ? 20.441 34.366 -1.797 1.00 28.17 429 ASN A C 1
ATOM 3443 O O . ASN A 1 429 ? 20.206 33.608 -0.856 1.00 28.17 429 ASN A O 1
ATOM 3447 N N . PRO A 1 430 ? 21.635 34.349 -2.421 1.00 41.72 430 PRO A N 1
ATOM 3448 C CA . PRO A 1 430 ? 22.760 33.533 -1.978 1.00 41.72 430 PRO A CA 1
ATOM 3449 C C . PRO A 1 430 ? 23.493 34.215 -0.813 1.00 41.72 430 PRO A C 1
ATOM 3451 O O . PRO A 1 430 ? 24.702 34.423 -0.846 1.00 41.72 430 PRO A O 1
ATOM 3454 N N . SER A 1 431 ? 22.750 34.593 0.220 1.00 38.25 431 SER A N 1
ATOM 3455 C CA . SER A 1 431 ? 23.288 35.210 1.425 1.00 38.25 431 SER A CA 1
ATOM 3456 C C . SER A 1 431 ? 22.309 34.991 2.568 1.00 38.25 431 SER A C 1
ATOM 3458 O O . SER A 1 431 ? 21.391 35.781 2.749 1.00 38.25 431 SER A O 1
ATOM 3460 N N . LEU A 1 432 ? 22.497 33.881 3.290 1.00 39.41 432 LEU A N 1
ATOM 3461 C CA . LEU A 1 432 ? 22.245 33.695 4.730 1.00 39.41 432 LEU A CA 1
ATOM 3462 C C . LEU A 1 432 ? 22.202 32.193 5.057 1.00 39.41 432 LEU A C 1
ATOM 3464 O O . LEU A 1 432 ? 21.138 31.640 5.304 1.00 39.41 432 LEU A O 1
ATOM 3468 N N . VAL A 1 433 ? 23.368 31.547 5.082 1.00 32.25 433 VAL A N 1
ATOM 3469 C CA . VAL A 1 433 ? 23.682 30.526 6.092 1.00 32.25 433 VAL A CA 1
ATOM 3470 C C . VAL A 1 433 ? 25.165 30.696 6.414 1.00 32.25 433 VAL A C 1
ATOM 3472 O O . VAL A 1 433 ? 26.023 30.466 5.563 1.00 32.25 433 VAL A O 1
ATOM 3475 N N . SER A 1 434 ? 25.409 31.224 7.610 1.00 34.25 434 SER A N 1
ATOM 3476 C CA . SER A 1 434 ? 26.673 31.178 8.348 1.00 34.25 434 SER A CA 1
ATOM 3477 C C . SER A 1 434 ? 27.064 29.752 8.700 1.00 34.25 434 SER A C 1
ATOM 3479 O O . SER A 1 434 ? 26.125 29.012 9.081 1.00 34.25 434 SER A O 1
#

Organism: Arabidopsis arenosa (NCBI:txid38785)

InterPro domains:
  IPR011684 Protein Networked (NET), actin-binding (NAB) domain [PS51774] (1-77)
  IPR055294 F-box/LRR-repeat protein At3g58940-like [PTHR31293] (251-422)
  IPR055411 F-box/LRR-repeat protein 15/At3g58940/PEG3-like, LRR domain [PF24758] (262-392)

Foldseek 3Di:
DDDPDDPDPDQPDPVRLVVLVVVVVVVVVCVVPDDPDPVRVVVVVVVVVVSVVVSVVSVVVVVVVVVVVVVVDPDDDDDDDDDDDDDDDDDDDDDDDDDDDDDDPVVVVVVVVVVVVVVVVVVVVVVVVVVVVVVVVVVVVVVVVVVVVVVVVVVVVVVVVVVVVVVVVVVVVVVVVVVVVVVVVVVVVVVVVVVVVVVVVVVVVVVVVVVVV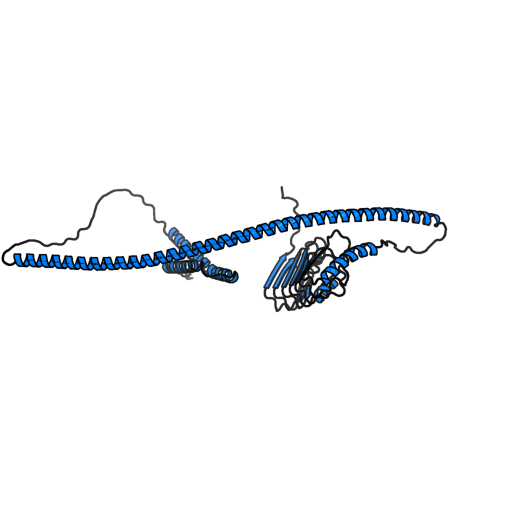VVVVVVVVVVVVVVVPPDDDDDDDDDPPCPPVVVVQVVLQVVLCVVQVVCQVVLDQEDEDEDDQVDDAHEHDAVSQDHARHAYYEYYDEYCYPHDHHAHANHAYYAYYQYHNQAQVNLVVNQVNHQQHAYYHEANDDADDAPGNQQEDAHANYQEYAYHHDHLPPLVRLAEREAHYQNHAEEHHAYEHRNYYHYDHPVNHNYYHYHYDDDDDPPPPVDDDD

pLDDT: mean 71.44, std 20.42, range [28.17, 97.88]

Secondary structure (DSSP, 8-state):
----PPPPP-PPPHHHHHHHHHHHHHHHHGGGTS-SSHHHHHHHHHHHHHHHHHHHHHHHHHHHHHHHHHHT-------------------------------SSHHHHHHHHHHHHHHHHHHHHHHHHHHHHHHHHHHHHHHHHHHHHHHHHHHHHHHHHHHHHHHHHHHHHHHHHHHHHHHHHHHHHHHHHHHHHHHHHHHHHHHHHHHHHHHHHHHHHHHHHHTTTTS-------------HHHHHHHHHHHHHHHHHHHHHTT-SEEEEEE-TTSS--BPPTTTTB-SS--EEEEEEE-B------B-TT--EEEEEEEET--HHHHHHHHHT-TT--EEEEEEE-SS----TTTEEE-SS-SEEEEEEE-TT-GGG-SEEEEE-TT--EEEEEEEPPSEEEEE--TT--EEEEEEE-------------

Sequence (434 aa):
MDASQPPLPQLPSLYELESRMQVMRVSALEENQTGETFSQRAEWFYQRRPLLLSLCQDLYDSYATLLDRFNQNPKQVIPHDNDTDTDITSEVESILSFQQMEVSTCDKHKNIEELVSQLMTANLEKDTAKHDLQRREQKLQEASKTIDLLKKLVMLLDMEKEVAVEETANLGYKLTSLLEENRELATEALFMKKEAVRLARCVLKMRDEHFQKMCHLQNQIYAMQSSRESVCENVSAPSCFGLDNNAIVKQSKKLFDILGSSAVERGLLELHLHADPRCYFVEIERELFTSNTLVRLTLSGEYSLEVKGVFFPALKSLSLLSVSMLNYDNYFRLLDGCPALEVLYIRDAGHFGLPRCGAVVKSSSIKRLVVFVNLPYSKEHHKVSCFEAPSLVYLDYSSFVFGNYQSVDLESLLEARLNLSCGYNQHYNPSLVS